Protein AF-A0A951XYQ0-F1 (afdb_monomer_lite)

Foldseek 3Di:
DAPPFPPPAPPQAAWWAEFPFLDGPIWDWDPDPQIKTPKDWDDAQWKKKKKFFDDAQQDQAFWKKKFFAAPVRHGPDIDTWRFDPLDRPRTMTITMDTHHNRGTIIMITTHPVNVPGGGNHIYMATADPPALFDFLLFALFDLVVPFFLADAQEEEEAPLLQVLCCVLQVHHYDHDDQDPDLVRLLVVAFRHHYEDDLVNCVVRVNAPVSLLVSQLRHAYEYAQQSVQVRCVVVVQFNKHKDKDWARHWFWWKAFDFDPDDDLAEGNSRTFGAFAQASSRTTMAMFIADDPSVVVSCVVQVKGFIWIDCIPPVPRTGTGQKIKGRRNSGIYIHHCLSVVLSQVRHRGDLNLVSSSVSNSSRRHGDPSLHHFRDADPDPVSVLVSQLCCVVSQPPKAKEWEDDDPQKTKIWIKPDAPQAPAEEEEEFEEQAPCVPTQGDPCSLVSSLVSSLSVCVVVVPPLCVQQVHSYMYIYIYMYSVCVVVCVSGDYDPPVDDHPAYEYEGEDDPPDDFPPDDDPPRYHYDYQHDPCDPSSSCVRVSSVVVNVVVSVVSNVVRVVVVVD

Secondary structure (DSSP, 8-state):
------S-SPTTSPEEEEEETTEEEE--EE-SSSEEEPPEE--TT-EEEEEEE-S--SS-PPPEEEEEE-TTS-EEEEEEE-PEESSTTSSEEEEEEE--TT--EEEEEE-GGGTT---SEEEEEEEB----PPPTTS----GGG---SS---EEEEEHHHHHHHHHHH-SEEEEEPPPS-HHHHHHHHTTSEEE--HHHHHHTT--HHHHHHHHTTSEEEE-HHHHHHHHHHTTS----EEEEEESSB--EEEEE-SS---TT--TT-EEE--EE-TTS-EEEEEEPP-HHHHHHHHHHT-EEEEE-SSS-GGGTT-EEEEEEEETTEEEEEESHHHHHTTSSS-BSSHHHHHHHHHHHTTPPPPTT-------S-HHHHHHHHHHHHHHSTT-EEEEE---TTSEEEEEEE--SS-SEEEEEEEEESSSHHHH-PPPHHHHHHHHHHHHHHHHTT-HHHHHHTTTEEEEEEEEESGGGTTGGGSPBP-TT---SEEEEEEEEPTT-------BTTTEEEEEEE----GGGTTHHHHHHHHHHHHHHHHHHHHHHTT--

pLDDT: mean 79.38, std 14.79, range [28.14, 96.38]

Sequence (560 aa):
MPPAVNSNVPNGLPRGGVCTGVRTAPWRWDARRPLRSSALRCRRDQWYLLCASGDDVAGDGPPVVVEFLDEHAGVLLRRCLSPAPRGEAGGSRVAWFQSPKTCATLRLVLPDAAAGALPRSIVVHAAAERDPKCHPLANVPRWSTHRPPFPIERVFASQELADTLASRTGLAVEALAEPASLKQLARRIQGSACVLAGAWAQRLGWTFADIEKLASLSWLIVDLETGARLVTAAGRAVTRVVTHADEHGLMSARVEYSDAETGGFALQDVLPFGWIDTRGRFATRVLRRSATWRRFADRSGFATLLASETPWVEHTGDVLTAAAATGAGELVFSDVPWLAARRFGPLFAPRLMQRLLRAHLGQPVPDHLQYWNRWDDETIVLRDLADLERRYPPLRTARWAGPPTLAHVGIELPAPSPRLRLVIRTGRIDQRDAHDGLPPEPMAIFMKWLAREVRERSAWALRHLDGVSVCWQFDCAAGLRYALHYHAADASRTPTRTLVLRRGRDGAAAPAGGNGDGRCAAVIAVDDGLFGDGSFDVQERLTSLLRGWIECGGGAAQRA

Radius of gyration: 25.62 Å; chains: 1; bounding box: 67×67×72 Å

Structure (mmCIF, N/CA/C/O backbone):
data_AF-A0A951XYQ0-F1
#
_entry.id   AF-A0A951XYQ0-F1
#
loop_
_atom_site.group_PDB
_atom_site.id
_atom_site.type_symbol
_atom_site.label_atom_id
_atom_site.label_alt_id
_atom_site.label_comp_id
_atom_site.label_asym_id
_atom_site.label_entity_id
_atom_site.label_seq_id
_atom_site.pdbx_PDB_ins_code
_atom_site.Cartn_x
_atom_site.Cartn_y
_atom_site.Cartn_z
_atom_site.occupancy
_atom_site.B_iso_or_equiv
_atom_site.auth_seq_id
_atom_site.auth_comp_id
_atom_site.auth_asym_id
_atom_site.auth_atom_id
_atom_site.pdbx_PDB_model_num
ATOM 1 N N . MET A 1 1 ? 4.647 23.898 16.604 1.00 28.14 1 MET A N 1
ATOM 2 C CA . MET A 1 1 ? 5.417 24.989 15.972 1.00 28.14 1 MET A CA 1
ATOM 3 C C . MET A 1 1 ? 6.545 24.363 15.171 1.00 28.14 1 MET A C 1
ATOM 5 O O . MET A 1 1 ? 7.228 23.523 15.748 1.00 28.14 1 MET A O 1
ATOM 9 N N . PRO A 1 2 ? 6.703 24.687 13.876 1.00 30.42 2 PRO A N 1
ATOM 10 C CA . PRO A 1 2 ? 7.862 24.238 13.104 1.00 30.42 2 PRO A CA 1
ATOM 11 C C . PRO A 1 2 ? 9.156 24.721 13.784 1.00 30.42 2 PRO A C 1
ATOM 13 O O . PRO A 1 2 ? 9.118 25.759 14.454 1.00 30.42 2 PRO A O 1
ATOM 16 N N . PRO A 1 3 ? 10.290 24.007 13.649 1.00 35.34 3 PRO A N 1
ATOM 17 C CA . PRO A 1 3 ? 11.564 24.512 14.147 1.00 35.34 3 PRO A CA 1
ATOM 18 C C . PRO A 1 3 ? 11.808 25.899 13.545 1.00 35.34 3 PRO A C 1
ATOM 20 O O . PRO A 1 3 ? 11.631 26.092 12.341 1.00 35.34 3 PRO A O 1
ATOM 23 N N . ALA A 1 4 ? 12.152 26.874 14.390 1.00 35.69 4 ALA A N 1
ATOM 24 C CA . ALA A 1 4 ? 12.428 28.238 13.963 1.00 35.69 4 ALA A CA 1
ATOM 25 C C . ALA A 1 4 ? 13.564 28.215 12.932 1.00 35.69 4 ALA A C 1
ATOM 27 O O . ALA A 1 4 ? 14.728 27.985 13.259 1.00 35.69 4 ALA A O 1
ATOM 28 N N . VAL A 1 5 ? 13.210 28.390 11.660 1.00 45.94 5 VAL A N 1
ATOM 29 C CA . VAL A 1 5 ? 14.182 28.504 10.578 1.00 45.94 5 VAL A CA 1
ATOM 30 C C . VAL A 1 5 ? 14.843 29.868 10.728 1.00 45.94 5 VAL A C 1
ATOM 32 O O . VAL A 1 5 ? 14.156 30.887 10.668 1.00 45.94 5 VAL A O 1
ATOM 35 N N . ASN A 1 6 ? 16.159 29.878 10.949 1.00 41.53 6 ASN A N 1
ATOM 36 C CA . ASN A 1 6 ? 16.960 31.099 11.047 1.00 41.53 6 ASN A CA 1
ATOM 37 C C . ASN A 1 6 ? 16.602 32.087 9.921 1.00 41.53 6 ASN A C 1
ATOM 39 O O . ASN A 1 6 ? 16.618 31.742 8.739 1.00 41.53 6 ASN A O 1
ATOM 43 N N . SER A 1 7 ? 16.290 33.321 10.310 1.00 43.78 7 SER A N 1
ATOM 44 C CA . SER A 1 7 ? 15.648 34.372 9.511 1.00 43.78 7 SER A CA 1
ATOM 45 C C . SER A 1 7 ? 16.551 35.091 8.499 1.00 43.78 7 SER A C 1
ATOM 47 O O . SER A 1 7 ? 16.148 36.116 7.962 1.00 43.78 7 SER A O 1
ATOM 49 N N . ASN A 1 8 ? 17.744 34.575 8.192 1.00 54.06 8 ASN A N 1
ATOM 50 C CA . ASN A 1 8 ? 18.725 35.275 7.344 1.00 54.06 8 ASN A CA 1
ATOM 51 C C . ASN A 1 8 ? 18.627 34.932 5.844 1.00 54.06 8 ASN A C 1
ATOM 53 O O . ASN A 1 8 ? 19.592 35.111 5.105 1.00 54.06 8 ASN A O 1
ATOM 57 N N . VAL A 1 9 ? 17.483 34.423 5.378 1.00 60.28 9 VAL A N 1
ATOM 58 C CA . VAL A 1 9 ? 17.237 34.192 3.944 1.00 60.28 9 VAL A CA 1
ATOM 59 C C . VAL A 1 9 ? 16.579 35.448 3.354 1.00 60.28 9 VAL A C 1
ATOM 61 O O . VAL A 1 9 ? 15.551 35.862 3.896 1.00 60.28 9 VAL A O 1
ATOM 64 N N . PRO A 1 10 ? 17.121 36.053 2.273 1.00 66.75 10 PRO A N 1
ATOM 65 C CA . PRO A 1 10 ? 16.500 37.194 1.598 1.00 66.75 10 PRO A CA 1
ATOM 66 C C . PRO A 1 10 ? 15.018 36.947 1.280 1.00 66.75 10 PRO A C 1
ATOM 68 O O . PRO A 1 10 ? 14.629 35.827 0.935 1.00 66.75 10 PRO A O 1
ATOM 71 N N . ASN A 1 11 ? 14.189 37.991 1.386 1.00 68.00 11 ASN A N 1
ATOM 72 C CA . ASN A 1 11 ? 12.755 37.906 1.096 1.00 68.00 11 ASN A CA 1
ATOM 73 C C . ASN A 1 11 ? 12.516 37.319 -0.307 1.00 68.00 11 ASN A C 1
ATOM 75 O O . ASN A 1 11 ? 13.087 37.791 -1.286 1.00 68.00 11 ASN A O 1
ATOM 79 N N . GLY A 1 12 ? 11.675 36.283 -0.390 1.00 74.75 12 GLY A N 1
ATOM 80 C CA . GLY A 1 12 ? 11.297 35.625 -1.648 1.00 74.75 12 GLY A CA 1
ATOM 81 C C . GLY A 1 12 ? 12.094 34.368 -2.021 1.00 74.75 12 GLY A C 1
ATOM 82 O O . GLY A 1 12 ? 11.699 33.685 -2.963 1.00 74.75 12 GLY A O 1
ATOM 83 N N . LEU A 1 13 ? 13.165 34.016 -1.294 1.00 85.38 13 LEU A N 1
ATOM 84 C CA . LEU A 1 13 ? 13.912 32.771 -1.530 1.00 85.38 13 LEU A CA 1
ATOM 85 C C . LEU A 1 13 ? 13.429 31.620 -0.626 1.00 85.38 13 LEU A C 1
ATOM 87 O O . LEU A 1 13 ? 13.012 31.870 0.512 1.00 85.38 13 LEU A O 1
ATOM 91 N N . PRO A 1 14 ? 13.512 30.353 -1.083 1.00 87.81 14 PRO A N 1
ATOM 92 C CA . PRO A 1 14 ? 13.040 29.219 -0.297 1.00 87.81 14 PRO A CA 1
ATOM 93 C C . PRO A 1 14 ? 13.805 29.064 1.018 1.00 87.81 14 PRO A C 1
ATOM 95 O O . PRO A 1 14 ? 15.032 28.957 1.049 1.00 87.81 14 PRO A O 1
ATOM 98 N N . ARG A 1 15 ? 13.080 28.994 2.132 1.00 89.94 15 ARG A N 1
ATOM 99 C CA . ARG A 1 15 ? 13.657 28.682 3.448 1.00 89.94 15 ARG A CA 1
ATOM 100 C C . ARG A 1 15 ? 13.904 27.177 3.602 1.00 89.94 15 ARG A C 1
ATOM 102 O O . ARG A 1 15 ? 13.409 26.384 2.812 1.00 89.94 15 ARG A O 1
ATOM 109 N N . GLY A 1 16 ? 14.625 26.769 4.643 1.00 89.19 16 GLY A N 1
ATOM 110 C CA . GLY A 1 16 ? 14.846 25.357 4.977 1.00 89.19 16 GLY A CA 1
ATOM 111 C C . GLY A 1 16 ? 16.311 24.953 4.861 1.00 89.19 16 GLY A C 1
ATOM 112 O O . GLY A 1 16 ? 17.187 25.802 5.012 1.00 89.19 16 GLY A O 1
ATOM 113 N N . GLY A 1 17 ? 16.586 23.667 4.650 1.00 91.56 17 GLY A N 1
ATOM 114 C CA . GLY A 1 17 ? 17.948 23.140 4.667 1.00 91.56 17 GLY A CA 1
ATOM 115 C C . GLY A 1 17 ? 18.031 21.620 4.568 1.00 91.56 17 GLY A C 1
ATOM 116 O O . GLY A 1 17 ? 17.013 20.952 4.384 1.00 91.56 17 GLY A O 1
ATOM 117 N N . VAL A 1 18 ? 19.235 21.073 4.750 1.00 89.25 18 VAL A N 1
ATOM 118 C CA . VAL A 1 18 ? 19.425 19.633 4.983 1.00 89.25 18 VAL A CA 1
ATOM 119 C C . VAL A 1 18 ? 19.242 19.359 6.473 1.00 89.25 18 VAL A C 1
ATOM 121 O O . VAL A 1 18 ? 20.006 19.835 7.312 1.00 89.25 18 VAL A O 1
ATOM 124 N N . CYS A 1 19 ? 18.200 18.607 6.797 1.00 83.69 19 CYS A N 1
ATOM 125 C CA . CYS A 1 19 ? 17.867 18.144 8.127 1.00 83.69 19 CYS A CA 1
ATOM 126 C C . CYS A 1 19 ? 18.579 16.810 8.390 1.00 83.69 19 CYS A C 1
ATOM 128 O O . CYS A 1 19 ? 18.266 15.779 7.785 1.00 83.69 19 CYS A O 1
ATOM 130 N N . THR A 1 20 ? 19.560 16.848 9.292 1.00 71.88 20 THR A N 1
ATOM 131 C CA . THR A 1 20 ? 20.213 15.660 9.844 1.00 71.88 20 THR A CA 1
ATOM 132 C C . THR A 1 20 ? 19.845 15.561 11.323 1.00 71.88 20 THR A C 1
ATOM 134 O O . THR A 1 20 ? 20.614 15.992 12.186 1.00 71.88 20 THR A O 1
ATOM 137 N N . GLY A 1 21 ? 18.628 15.094 11.600 1.00 64.50 21 GLY A N 1
ATOM 138 C CA . GLY A 1 21 ? 18.108 14.961 12.955 1.00 64.50 21 GLY A CA 1
ATOM 139 C C . GLY A 1 21 ? 17.604 16.268 13.540 1.00 64.50 21 GLY A C 1
ATOM 140 O O . GLY A 1 21 ? 16.949 17.041 12.850 1.00 64.50 21 GLY A O 1
ATOM 141 N N . VAL A 1 22 ? 17.918 16.559 14.802 1.00 61.59 22 VAL A N 1
ATOM 142 C CA . VAL A 1 22 ? 17.527 17.828 15.452 1.00 61.59 22 VAL A CA 1
ATOM 143 C C . VAL A 1 22 ? 18.154 19.086 14.837 1.00 61.59 22 VAL A C 1
ATOM 145 O O . VAL A 1 22 ? 17.724 20.198 15.151 1.00 61.59 22 VAL A O 1
ATOM 148 N N . ARG A 1 23 ? 19.164 18.958 13.966 1.00 75.75 23 ARG A N 1
ATOM 149 C CA . ARG A 1 23 ? 19.825 20.101 13.318 1.00 75.75 23 ARG A CA 1
ATOM 150 C C . ARG A 1 23 ? 19.439 20.203 11.847 1.00 75.75 23 ARG A C 1
ATOM 152 O O . ARG A 1 23 ? 19.565 19.248 11.085 1.00 75.75 23 ARG A O 1
ATOM 159 N N . THR A 1 24 ? 19.045 21.407 11.439 1.00 83.31 24 THR A N 1
ATOM 160 C CA . THR A 1 24 ? 18.861 21.764 10.027 1.00 83.31 24 THR A CA 1
ATOM 161 C C . THR A 1 24 ? 19.997 22.682 9.602 1.00 83.31 24 THR A C 1
ATOM 163 O O . THR A 1 24 ? 20.112 23.795 10.112 1.00 83.31 24 THR A O 1
ATOM 166 N N . ALA A 1 25 ? 20.843 22.220 8.680 1.00 88.75 25 ALA A N 1
ATOM 167 C CA . ALA A 1 25 ? 21.848 23.055 8.034 1.00 88.75 25 ALA A CA 1
ATOM 168 C C . ALA A 1 25 ? 21.145 23.917 6.973 1.00 88.75 25 ALA A C 1
ATOM 170 O O . ALA A 1 25 ? 20.666 23.354 5.986 1.00 88.75 25 ALA A O 1
ATOM 171 N N . PRO A 1 26 ? 21.015 25.242 7.172 1.00 92.12 26 PRO A N 1
ATOM 172 C CA . PRO A 1 26 ? 20.142 26.058 6.343 1.00 92.12 26 PRO A CA 1
ATOM 173 C C . PRO A 1 26 ? 20.701 26.231 4.931 1.00 92.12 26 PRO A C 1
ATOM 175 O O . PRO A 1 26 ? 21.915 26.347 4.743 1.00 92.12 26 PRO A O 1
ATOM 178 N N . TRP A 1 27 ? 19.809 26.324 3.946 1.00 92.56 27 TRP A N 1
ATOM 179 C CA . TRP A 1 27 ? 20.190 26.751 2.606 1.00 92.56 27 TRP A CA 1
ATOM 180 C C . TRP A 1 27 ? 20.728 28.177 2.640 1.00 92.56 27 TRP A C 1
ATOM 182 O O . TRP A 1 27 ? 20.145 29.067 3.262 1.00 92.56 27 TRP A O 1
ATOM 192 N N . ARG A 1 28 ? 21.820 28.408 1.916 1.00 92.00 28 ARG A N 1
ATOM 193 C CA . ARG A 1 28 ? 22.258 29.749 1.530 1.00 92.00 28 ARG A CA 1
ATOM 194 C C . ARG A 1 28 ? 22.139 29.828 0.025 1.00 92.00 28 ARG A C 1
ATOM 196 O O . ARG A 1 28 ? 22.695 28.974 -0.650 1.00 92.00 28 ARG A O 1
ATOM 203 N N . TRP A 1 29 ? 21.393 30.789 -0.490 1.00 89.62 29 TRP A N 1
ATOM 204 C CA . TRP A 1 29 ? 21.096 30.872 -1.917 1.00 89.62 29 TRP A CA 1
ATOM 205 C C . TRP A 1 29 ? 21.949 31.945 -2.585 1.00 89.62 29 TRP A C 1
ATOM 207 O O . TRP A 1 29 ? 22.064 33.054 -2.067 1.00 89.62 29 TRP A O 1
ATOM 217 N N . ASP A 1 30 ? 22.509 31.616 -3.745 1.00 87.50 30 ASP A N 1
ATOM 218 C CA . ASP A 1 30 ? 22.925 32.601 -4.734 1.00 87.50 30 ASP A CA 1
ATOM 219 C C . ASP A 1 30 ? 21.670 33.071 -5.478 1.00 87.50 30 ASP A C 1
ATOM 221 O O . ASP A 1 30 ? 20.948 32.263 -6.066 1.00 87.50 30 ASP A O 1
ATOM 225 N N . ALA A 1 31 ? 21.395 34.375 -5.406 1.00 78.00 31 ALA A N 1
ATOM 226 C CA . ALA A 1 31 ? 20.232 34.998 -6.030 1.00 78.00 31 ALA A CA 1
ATOM 227 C C . ALA A 1 31 ? 20.337 35.065 -7.566 1.00 78.00 31 ALA A C 1
ATOM 229 O O . ALA A 1 31 ? 19.362 35.419 -8.231 1.00 78.00 31 ALA A O 1
ATOM 230 N N . ARG A 1 32 ? 21.501 34.731 -8.142 1.00 82.06 32 ARG A N 1
ATOM 231 C CA . ARG A 1 32 ? 21.671 34.600 -9.591 1.00 82.06 32 ARG A CA 1
ATOM 232 C C . ARG A 1 32 ? 20.887 33.403 -10.111 1.00 82.06 32 ARG A C 1
ATOM 234 O O . ARG A 1 32 ? 20.792 32.367 -9.463 1.00 82.06 32 ARG A O 1
ATOM 241 N N . ARG A 1 33 ? 20.334 33.568 -11.306 1.00 78.88 33 ARG A N 1
ATOM 242 C CA . ARG A 1 33 ? 19.537 32.563 -12.003 1.00 78.88 33 ARG A CA 1
ATOM 243 C C . ARG A 1 33 ? 20.424 31.670 -12.893 1.00 78.88 33 ARG A C 1
ATOM 245 O O . ARG A 1 33 ? 21.325 32.214 -13.538 1.00 78.88 33 ARG A O 1
ATOM 252 N N . PRO A 1 34 ? 20.245 30.330 -12.902 1.00 83.75 34 PRO A N 1
ATOM 253 C CA . PRO A 1 34 ? 19.330 29.544 -12.061 1.00 83.75 34 PRO A CA 1
ATOM 254 C C . PRO A 1 34 ? 19.724 29.607 -10.583 1.00 83.75 34 PRO A C 1
ATOM 256 O O . PRO A 1 34 ? 20.915 29.592 -10.283 1.00 83.75 34 PRO A O 1
ATOM 259 N N . LEU A 1 35 ? 18.742 29.650 -9.672 1.00 87.94 35 LEU A N 1
ATOM 260 C CA . LEU A 1 35 ? 19.006 29.783 -8.233 1.00 87.94 35 LEU A CA 1
ATOM 261 C C . LEU A 1 35 ? 19.770 28.562 -7.731 1.00 87.94 35 LEU A C 1
ATOM 263 O O . LEU A 1 35 ? 19.318 27.427 -7.899 1.00 87.94 35 LEU A O 1
ATOM 267 N N . ARG A 1 36 ? 20.910 28.788 -7.077 1.00 91.75 36 ARG A N 1
ATOM 268 C CA . ARG A 1 36 ? 21.755 27.714 -6.536 1.00 91.75 36 ARG A CA 1
ATOM 269 C C . ARG A 1 36 ? 21.905 27.862 -5.040 1.00 91.75 36 ARG A C 1
ATOM 271 O O . ARG A 1 36 ? 22.201 28.949 -4.553 1.00 91.75 36 ARG A O 1
ATOM 278 N N . SER A 1 37 ? 21.756 26.768 -4.307 1.00 93.75 37 SER A N 1
ATOM 279 C CA . SER A 1 37 ? 22.164 26.746 -2.911 1.00 93.75 37 SER A CA 1
ATOM 280 C C . SER A 1 37 ? 23.685 26.593 -2.800 1.00 93.75 37 SER A C 1
ATOM 282 O O . SER A 1 37 ? 24.346 26.025 -3.673 1.00 93.75 37 SER A O 1
ATOM 284 N N . SER A 1 38 ? 24.246 27.015 -1.671 1.00 91.25 38 SER A N 1
ATOM 285 C CA . SER A 1 38 ? 25.559 26.576 -1.225 1.00 91.25 38 SER A CA 1
ATOM 286 C C . SER A 1 38 ? 25.576 25.057 -1.089 1.00 91.25 38 SER A C 1
ATOM 288 O O . SER A 1 38 ? 24.558 24.435 -0.764 1.00 91.25 38 SER A O 1
ATOM 290 N N . ALA A 1 39 ? 26.752 24.476 -1.291 1.00 93.12 39 ALA A N 1
ATOM 291 C CA . ALA A 1 39 ? 26.998 23.072 -1.024 1.00 93.12 39 ALA A CA 1
ATOM 292 C C . ALA A 1 39 ? 26.829 22.767 0.474 1.00 93.12 39 ALA A C 1
ATOM 294 O O . ALA A 1 39 ? 27.375 23.476 1.320 1.00 93.12 39 ALA A O 1
ATOM 295 N N . LEU A 1 40 ? 26.072 21.720 0.797 1.00 93.81 40 LEU A N 1
ATOM 296 C CA . LEU A 1 40 ? 25.871 21.207 2.150 1.00 93.81 40 LEU A CA 1
ATOM 297 C C . LEU A 1 40 ? 26.303 19.740 2.220 1.00 93.81 40 LEU A C 1
ATOM 299 O O . LEU A 1 40 ? 26.166 18.989 1.254 1.00 93.81 40 LEU A O 1
ATOM 303 N N . ARG A 1 41 ? 26.820 19.318 3.380 1.00 90.94 41 ARG A N 1
ATOM 304 C CA . ARG A 1 41 ? 27.217 17.921 3.602 1.00 90.94 41 ARG A CA 1
ATOM 305 C C . ARG A 1 41 ? 26.003 16.992 3.551 1.00 90.94 41 ARG A C 1
ATOM 307 O O . ARG A 1 41 ? 24.944 17.309 4.088 1.00 90.94 41 ARG A O 1
ATOM 314 N N . CYS A 1 42 ? 26.200 15.821 2.961 1.00 89.00 42 CYS A N 1
ATOM 315 C CA . CYS A 1 42 ? 25.261 14.708 2.947 1.00 89.00 42 CYS A CA 1
ATOM 316 C C . CYS A 1 42 ? 25.992 13.405 3.329 1.00 89.00 42 CYS A C 1
ATOM 318 O O . CYS A 1 42 ? 27.220 13.327 3.286 1.00 89.00 42 CYS A O 1
ATOM 320 N N . ARG A 1 43 ? 25.253 12.389 3.772 1.00 86.38 43 ARG A N 1
ATOM 321 C CA . ARG A 1 43 ? 25.783 11.043 4.004 1.00 86.38 43 ARG A CA 1
ATOM 322 C C . ARG A 1 43 ? 25.847 10.320 2.661 1.00 86.38 43 ARG A C 1
ATOM 324 O O . ARG A 1 43 ? 25.011 10.574 1.800 1.00 86.38 43 ARG A O 1
ATOM 331 N N . ARG A 1 44 ? 26.834 9.444 2.493 1.00 84.31 44 ARG A N 1
ATOM 332 C CA . ARG A 1 44 ? 26.973 8.569 1.318 1.00 84.31 44 ARG A CA 1
ATOM 333 C C . ARG A 1 44 ? 25.898 7.485 1.356 1.00 84.31 44 ARG A C 1
ATOM 335 O O . ARG A 1 44 ? 25.547 7.050 2.450 1.00 84.31 44 ARG A O 1
ATOM 342 N N . ASP A 1 45 ? 25.430 7.055 0.185 1.00 79.56 45 ASP A N 1
ATOM 343 C CA . ASP A 1 45 ? 24.460 5.952 0.036 1.00 79.56 45 ASP A CA 1
ATOM 344 C C . ASP A 1 45 ? 23.169 6.151 0.853 1.00 79.56 45 ASP A C 1
ATOM 346 O O . ASP A 1 45 ? 22.578 5.222 1.393 1.00 79.56 45 ASP A O 1
ATOM 350 N N . GLN A 1 46 ? 22.758 7.408 1.011 1.00 82.38 46 GLN A N 1
ATOM 351 C CA . GLN A 1 46 ? 21.704 7.821 1.925 1.00 82.38 46 GLN A CA 1
ATOM 352 C C . GLN A 1 46 ? 20.485 8.270 1.131 1.00 82.38 46 GLN A C 1
ATOM 354 O O . GLN A 1 46 ? 20.588 9.126 0.250 1.00 82.38 46 GLN A O 1
ATOM 359 N N . TRP A 1 47 ? 19.315 7.753 1.496 1.00 79.88 47 TRP A N 1
ATOM 360 C CA . TRP A 1 47 ? 18.050 8.280 1.002 1.00 79.88 47 TRP A CA 1
ATOM 361 C C . TRP A 1 47 ? 17.687 9.602 1.672 1.00 79.88 47 TRP A C 1
ATOM 363 O O . TRP A 1 47 ? 17.934 9.823 2.860 1.00 79.88 47 TRP A O 1
ATOM 373 N N . TYR A 1 48 ? 17.081 10.482 0.888 1.00 82.12 48 TYR A N 1
ATOM 374 C CA . TYR A 1 48 ? 16.661 11.810 1.291 1.00 82.12 48 TYR A CA 1
ATOM 375 C C . TYR A 1 48 ? 15.235 12.091 0.840 1.00 82.12 48 TYR A C 1
ATOM 377 O O . TYR A 1 48 ? 14.907 11.900 -0.331 1.00 82.12 48 TYR A O 1
ATOM 385 N N . LEU A 1 49 ? 14.426 12.631 1.753 1.00 79.56 49 LEU A N 1
ATOM 386 C CA . LEU A 1 49 ? 13.115 13.201 1.468 1.00 79.56 49 LEU A CA 1
ATOM 387 C C . LEU A 1 49 ? 13.221 14.714 1.313 1.00 79.56 49 LEU A C 1
ATOM 389 O O . LEU A 1 49 ? 13.395 15.434 2.294 1.00 79.56 49 LEU A O 1
ATOM 393 N N . LEU A 1 50 ? 13.043 15.213 0.101 1.00 86.56 50 LEU A N 1
ATOM 394 C CA . LEU A 1 50 ? 12.812 16.624 -0.161 1.00 86.56 50 LEU A CA 1
ATOM 395 C C . LEU A 1 50 ? 11.334 16.947 0.067 1.00 86.56 50 LEU A C 1
ATOM 397 O O . LEU A 1 50 ? 10.477 16.421 -0.629 1.00 86.56 50 LEU A O 1
ATOM 401 N N . CYS A 1 51 ? 11.034 17.839 1.005 1.00 84.00 51 CYS A N 1
ATOM 402 C CA . CYS A 1 51 ? 9.726 18.452 1.210 1.00 84.00 51 CYS A CA 1
ATOM 403 C C . CYS A 1 51 ? 9.770 19.906 0.734 1.00 84.00 51 CYS A C 1
ATOM 405 O O . CYS A 1 51 ? 10.487 20.717 1.316 1.00 84.00 51 CYS A O 1
ATOM 407 N N . ALA A 1 52 ? 8.985 20.251 -0.283 1.00 85.62 52 ALA A N 1
ATOM 408 C CA . ALA A 1 52 ? 8.757 21.628 -0.708 1.00 85.62 52 ALA A CA 1
ATOM 409 C C . ALA A 1 52 ? 7.369 22.096 -0.239 1.00 85.62 52 ALA A C 1
ATOM 411 O O . ALA A 1 52 ? 6.417 21.332 -0.336 1.00 85.62 52 ALA A O 1
ATOM 412 N N . SER A 1 53 ? 7.208 23.320 0.261 1.00 84.62 53 SER A N 1
ATOM 413 C CA . SER A 1 53 ? 5.900 23.860 0.687 1.00 84.62 53 SER A CA 1
ATOM 414 C C . SER A 1 53 ? 5.624 25.236 0.086 1.00 84.62 53 SER A C 1
ATOM 416 O O . SER A 1 53 ? 6.557 26.021 -0.075 1.00 84.62 53 SER A O 1
ATOM 418 N N . GLY A 1 54 ? 4.364 25.561 -0.205 1.00 75.88 54 GLY A N 1
ATOM 419 C CA . GLY A 1 54 ? 3.953 26.832 -0.816 1.00 75.88 54 GLY A CA 1
ATOM 420 C C . GLY A 1 54 ? 2.431 27.000 -0.845 1.00 75.88 54 GLY A C 1
ATOM 421 O O . GLY A 1 54 ? 1.718 26.060 -0.513 1.00 75.88 54 GLY A O 1
ATOM 422 N N . ASP A 1 55 ? 1.958 28.190 -1.222 1.00 62.62 55 ASP A N 1
ATOM 423 C CA . ASP A 1 55 ? 0.524 28.537 -1.190 1.00 62.62 55 ASP A CA 1
ATOM 424 C C . ASP A 1 55 ? -0.239 28.154 -2.459 1.00 62.62 55 ASP A C 1
ATOM 426 O O . ASP A 1 55 ? -1.463 28.157 -2.445 1.00 62.62 55 ASP A O 1
ATOM 430 N N . ASP A 1 56 ? 0.469 27.804 -3.535 1.00 57.47 56 ASP A N 1
ATOM 431 C CA . ASP A 1 56 ? -0.138 27.585 -4.848 1.00 57.47 56 ASP A CA 1
ATOM 432 C C . ASP A 1 56 ? 0.505 26.381 -5.549 1.00 57.47 56 ASP A C 1
ATOM 434 O O . ASP A 1 56 ? 1.285 26.494 -6.495 1.00 57.47 56 ASP A O 1
ATOM 438 N N . VAL A 1 57 ? 0.287 25.190 -4.984 1.00 53.81 57 VAL A N 1
ATOM 439 C CA . VAL A 1 57 ? 0.998 23.966 -5.392 1.00 53.81 57 VAL A CA 1
ATOM 440 C C . VAL A 1 57 ? 0.116 22.995 -6.182 1.00 53.81 57 VAL A C 1
ATOM 442 O O . VAL A 1 57 ? 0.466 21.826 -6.341 1.00 53.81 57 VAL A O 1
ATOM 445 N N . ALA A 1 58 ? -1.017 23.475 -6.696 1.00 48.25 58 ALA A N 1
ATOM 446 C CA . ALA A 1 58 ? -1.995 22.664 -7.418 1.00 48.25 58 ALA A CA 1
ATOM 447 C C . ALA A 1 58 ? -1.541 22.221 -8.831 1.00 48.25 58 ALA A C 1
ATOM 449 O O . ALA A 1 58 ? -2.098 21.264 -9.358 1.00 48.25 58 ALA A O 1
ATOM 450 N N . GLY A 1 59 ? -0.526 22.861 -9.432 1.00 57.06 59 GLY A N 1
ATOM 451 C CA . GLY A 1 59 ? 0.023 22.499 -10.756 1.00 57.06 59 GLY A CA 1
ATOM 452 C C . GLY A 1 59 ? 1.255 21.582 -10.718 1.00 57.06 59 GLY A C 1
ATOM 453 O O . GLY A 1 59 ? 1.694 21.167 -9.646 1.00 57.06 59 GLY A O 1
ATOM 454 N N . ASP A 1 60 ? 1.873 21.297 -11.870 1.00 56.88 60 ASP A N 1
ATOM 455 C CA . ASP A 1 60 ? 3.220 20.706 -11.940 1.00 56.88 60 ASP A CA 1
ATOM 456 C C . ASP A 1 60 ? 4.243 21.742 -11.458 1.00 56.88 60 ASP A C 1
ATOM 458 O O . ASP A 1 60 ? 4.703 22.615 -12.188 1.00 56.88 60 ASP A O 1
ATOM 462 N N . GLY A 1 61 ? 4.527 21.706 -10.158 1.00 63.19 61 GLY A N 1
ATOM 463 C CA . GLY A 1 61 ? 5.496 22.572 -9.508 1.00 63.19 61 GLY A CA 1
ATOM 464 C C . GLY A 1 61 ? 6.882 22.417 -10.131 1.00 63.19 61 GLY A C 1
ATOM 465 O O . GLY A 1 61 ? 7.191 21.377 -10.719 1.00 63.19 61 GLY A O 1
ATOM 466 N N . PRO A 1 62 ? 7.734 23.441 -9.994 1.00 68.50 62 PRO A N 1
ATOM 467 C CA . PRO A 1 62 ? 8.996 23.473 -10.703 1.00 68.50 62 PRO A CA 1
ATOM 468 C C . PRO A 1 62 ? 9.895 22.295 -10.322 1.00 68.50 62 PRO A C 1
ATOM 470 O O . PRO A 1 62 ? 9.952 21.925 -9.140 1.00 68.50 62 PRO A O 1
ATOM 473 N N . PRO A 1 63 ? 10.634 21.730 -11.293 1.00 77.62 63 PRO A N 1
ATOM 474 C CA . PRO A 1 63 ? 11.603 20.697 -10.992 1.00 77.62 63 PRO A CA 1
ATOM 475 C C . PRO A 1 63 ? 12.676 21.248 -10.051 1.00 77.62 63 PRO A C 1
ATOM 477 O O . PRO A 1 63 ? 13.109 22.397 -10.162 1.00 77.62 63 PRO A O 1
ATOM 480 N N . VAL A 1 64 ? 13.127 20.410 -9.126 1.00 84.94 64 VAL A N 1
ATOM 481 C CA . VAL A 1 64 ? 14.255 20.698 -8.243 1.00 84.94 64 VAL A CA 1
ATOM 482 C C . VAL A 1 64 ? 15.412 19.818 -8.672 1.00 84.94 64 VAL A C 1
ATOM 484 O O . VAL A 1 64 ? 15.306 18.595 -8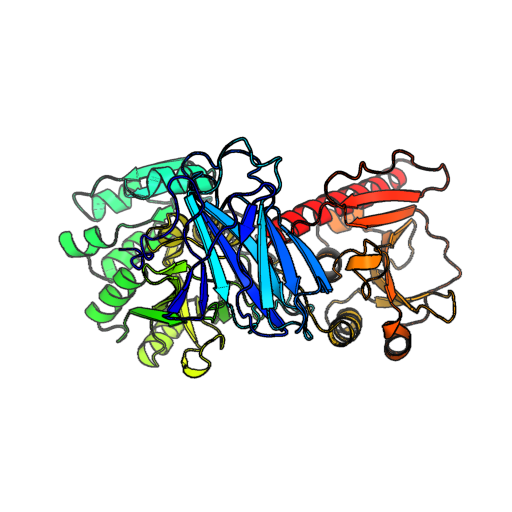.653 1.00 84.94 64 VAL A O 1
ATOM 487 N N . VAL A 1 65 ? 16.535 20.417 -9.052 1.00 86.88 65 VAL A N 1
ATOM 488 C CA . VAL A 1 65 ? 17.734 19.658 -9.407 1.00 86.88 65 VAL A CA 1
ATOM 489 C C . VAL A 1 65 ? 18.615 19.518 -8.172 1.00 86.88 65 VAL A C 1
ATOM 491 O O . VAL A 1 65 ? 18.968 20.506 -7.532 1.00 86.88 65 VAL A O 1
ATOM 494 N N . VAL A 1 66 ? 18.993 18.287 -7.845 1.00 90.50 66 VAL A N 1
ATOM 495 C CA . VAL A 1 66 ? 20.007 17.981 -6.834 1.00 90.50 66 VAL A CA 1
ATOM 496 C C . VAL A 1 66 ? 21.315 17.697 -7.554 1.00 90.50 66 VAL A C 1
ATOM 498 O O . VAL A 1 66 ? 21.395 16.786 -8.382 1.00 90.50 66 VAL A O 1
ATOM 501 N N . GLU A 1 67 ? 22.342 18.483 -7.253 1.00 93.06 67 GLU A N 1
ATOM 502 C CA . GLU A 1 67 ? 23.698 18.246 -7.739 1.00 93.06 67 GLU A CA 1
ATOM 503 C C . GLU A 1 67 ? 24.540 17.628 -6.625 1.00 93.06 67 GLU A C 1
ATOM 505 O O . GLU A 1 67 ? 24.672 18.200 -5.542 1.00 93.06 67 GLU A O 1
ATOM 510 N N . PHE A 1 68 ? 25.112 16.464 -6.916 1.00 91.88 68 PHE A N 1
ATOM 511 C CA . PHE A 1 68 ? 26.059 15.756 -6.068 1.00 91.88 68 PHE A CA 1
ATOM 512 C C . PHE A 1 68 ? 27.469 16.153 -6.456 1.00 91.88 68 PHE A C 1
ATOM 514 O O . PHE A 1 68 ? 27.832 16.081 -7.633 1.00 91.88 68 PHE A O 1
ATOM 521 N N . LEU A 1 69 ? 28.241 16.589 -5.468 1.00 91.62 69 LEU A N 1
ATOM 522 C CA . LEU A 1 69 ? 29.549 17.184 -5.685 1.00 91.62 69 LEU A CA 1
ATOM 523 C C . LEU A 1 69 ? 30.667 16.275 -5.165 1.00 91.62 69 LEU A C 1
ATOM 525 O O . LEU A 1 69 ? 30.500 15.600 -4.145 1.00 91.62 69 LEU A O 1
ATOM 529 N N . ASP A 1 70 ? 31.803 16.275 -5.853 1.00 86.44 70 ASP A N 1
ATOM 530 C CA . ASP A 1 70 ? 33.053 15.721 -5.332 1.00 86.44 70 ASP A CA 1
ATOM 531 C C . ASP A 1 70 ? 33.690 16.648 -4.275 1.00 86.44 70 ASP A C 1
ATOM 533 O O . ASP A 1 70 ? 33.129 17.675 -3.873 1.00 86.44 70 ASP A O 1
ATOM 537 N N . GLU A 1 71 ? 34.875 16.271 -3.795 1.00 80.19 71 GLU A N 1
ATOM 538 C CA . GLU A 1 71 ? 35.634 17.025 -2.789 1.00 80.19 71 GLU A CA 1
ATOM 539 C C . GLU A 1 71 ? 36.141 18.387 -3.300 1.00 80.19 71 GLU A C 1
ATOM 541 O O . GLU A 1 71 ? 36.420 19.280 -2.501 1.00 80.19 71 GLU A O 1
ATOM 546 N N . HIS A 1 72 ? 36.192 18.580 -4.620 1.00 82.75 72 HIS A N 1
ATOM 547 C CA . HIS A 1 72 ? 36.601 19.810 -5.301 1.00 82.75 72 HIS A CA 1
ATOM 548 C C . HIS A 1 72 ? 35.408 20.622 -5.833 1.00 82.75 72 HIS A C 1
ATOM 550 O O . HIS A 1 72 ? 35.587 21.550 -6.622 1.00 82.75 72 HIS A O 1
ATOM 556 N N . ALA A 1 73 ? 34.188 20.301 -5.388 1.00 78.56 73 ALA A N 1
ATOM 557 C CA . ALA A 1 73 ? 32.936 20.905 -5.840 1.00 78.56 73 ALA A CA 1
ATOM 558 C C . ALA A 1 73 ? 32.602 20.686 -7.334 1.00 78.56 73 ALA A C 1
ATOM 560 O O . ALA A 1 73 ? 31.711 21.356 -7.873 1.00 78.56 73 ALA A O 1
ATOM 561 N N . GLY A 1 74 ? 33.261 19.728 -7.989 1.00 84.56 74 GLY A N 1
ATOM 562 C CA . GLY A 1 74 ? 32.904 19.221 -9.308 1.00 84.56 74 GLY A CA 1
ATOM 563 C C . GLY A 1 74 ? 31.601 18.427 -9.251 1.00 84.56 74 GLY A C 1
ATOM 564 O O . GLY A 1 74 ? 31.343 17.691 -8.302 1.00 84.56 74 GLY A O 1
ATOM 565 N N . VAL A 1 75 ? 30.732 18.598 -10.249 1.00 86.62 75 VAL A N 1
ATOM 566 C CA . VAL A 1 75 ? 29.440 17.896 -10.292 1.00 86.62 75 VAL A CA 1
ATOM 567 C C . VAL A 1 75 ? 29.662 16.464 -10.772 1.00 86.62 75 VAL A C 1
ATOM 569 O O . VAL A 1 75 ? 29.950 16.246 -11.945 1.00 86.62 75 VAL A O 1
ATOM 572 N N . LEU A 1 76 ? 29.473 15.494 -9.879 1.00 80.75 76 LEU A N 1
ATOM 573 C CA . LEU A 1 76 ? 29.550 14.065 -10.193 1.00 80.75 76 LEU A CA 1
ATOM 574 C C . LEU A 1 76 ? 28.262 13.552 -10.831 1.00 80.75 76 LEU A C 1
ATOM 576 O O . LEU A 1 76 ? 28.284 12.763 -11.771 1.00 80.75 76 LEU A O 1
ATOM 580 N N . LEU A 1 77 ? 27.123 13.976 -10.285 1.00 80.44 77 LEU A N 1
ATOM 581 C CA . LEU A 1 77 ? 25.815 13.496 -10.701 1.00 80.44 77 LEU A CA 1
ATOM 582 C C . LEU A 1 77 ? 24.769 14.590 -10.524 1.00 80.44 77 LEU A C 1
ATOM 584 O O . LEU A 1 77 ? 24.749 15.301 -9.519 1.00 80.44 77 LEU A O 1
ATOM 588 N N . ARG A 1 78 ? 23.857 14.677 -11.490 1.00 82.94 78 ARG A N 1
ATOM 589 C CA . ARG A 1 78 ? 22.661 15.513 -11.414 1.00 82.94 78 ARG A CA 1
ATOM 590 C C . ARG A 1 78 ? 21.431 14.627 -11.345 1.00 82.94 78 ARG A C 1
ATOM 592 O O . ARG A 1 78 ? 21.274 13.719 -12.160 1.00 82.94 78 ARG A O 1
ATOM 599 N N . ARG A 1 79 ? 20.543 14.910 -10.399 1.00 75.00 79 ARG A N 1
ATOM 600 C CA . ARG A 1 79 ? 19.206 14.317 -10.338 1.00 75.00 79 ARG A CA 1
ATOM 601 C C . ARG A 1 79 ? 18.184 15.427 -10.497 1.00 75.00 79 ARG A C 1
ATOM 603 O O . ARG A 1 79 ? 18.110 16.317 -9.658 1.00 75.00 79 ARG A O 1
ATOM 610 N N . CYS A 1 80 ? 17.427 15.386 -11.586 1.00 77.69 80 CYS A N 1
ATOM 611 C CA . CYS A 1 80 ? 16.259 16.239 -11.743 1.00 77.69 80 CYS A CA 1
ATOM 612 C C . CYS A 1 80 ? 15.099 15.577 -11.003 1.00 77.69 80 CYS A C 1
ATOM 614 O O . CYS A 1 80 ? 14.770 14.427 -11.290 1.00 77.69 80 CYS A O 1
ATOM 616 N N . LEU A 1 81 ? 14.535 16.272 -10.024 1.00 74.75 81 LEU A N 1
ATOM 617 C CA . LEU A 1 81 ? 13.382 15.813 -9.270 1.00 74.75 81 LEU A CA 1
ATOM 618 C C . LEU A 1 81 ? 12.169 16.607 -9.721 1.00 74.75 81 LEU A C 1
ATOM 620 O O . LEU A 1 81 ? 12.235 17.832 -9.793 1.00 74.75 81 LEU A O 1
ATOM 624 N N . SER A 1 82 ? 11.057 15.919 -9.937 1.00 75.25 82 SER A N 1
ATOM 625 C CA . SER A 1 82 ? 9.740 16.528 -10.106 1.00 75.25 82 SER A CA 1
ATOM 626 C C . SER A 1 82 ? 8.952 16.242 -8.832 1.00 75.25 82 SER A C 1
ATOM 628 O O . SER A 1 82 ? 8.370 15.162 -8.722 1.00 75.25 82 SER A O 1
ATOM 630 N N . PRO A 1 83 ? 8.986 17.122 -7.807 1.00 73.25 83 PRO A N 1
ATOM 631 C CA . PRO A 1 83 ? 8.276 16.858 -6.566 1.00 73.25 83 PRO A CA 1
ATOM 632 C C . PRO A 1 83 ? 6.798 16.623 -6.851 1.00 73.25 83 PRO A C 1
ATOM 634 O O . PRO A 1 83 ? 6.160 17.443 -7.508 1.00 73.25 83 PRO A O 1
ATOM 637 N N . ALA A 1 84 ? 6.251 15.516 -6.365 1.00 67.38 84 ALA A N 1
ATOM 638 C CA . ALA A 1 84 ? 4.842 15.201 -6.530 1.00 67.38 84 ALA A CA 1
ATOM 639 C C . ALA A 1 84 ? 4.031 15.939 -5.458 1.00 67.38 84 ALA A C 1
ATOM 641 O O . ALA A 1 84 ? 4.512 16.072 -4.324 1.00 67.38 84 ALA A O 1
ATOM 642 N N . PRO A 1 85 ? 2.811 16.414 -5.766 1.00 67.12 85 PRO A N 1
ATOM 643 C CA . PRO A 1 85 ? 1.910 16.937 -4.753 1.00 67.12 85 PRO A CA 1
ATOM 644 C C . PRO A 1 85 ? 1.780 15.941 -3.604 1.00 67.12 85 PRO A C 1
ATOM 646 O O . PRO A 1 85 ? 1.516 14.751 -3.792 1.00 67.12 85 PRO A O 1
ATOM 649 N N . ARG A 1 86 ? 1.968 16.425 -2.380 1.00 62.41 86 ARG A N 1
ATOM 650 C CA . ARG A 1 86 ? 1.722 15.636 -1.185 1.00 62.41 86 ARG A CA 1
ATOM 651 C C . ARG A 1 86 ? 0.214 15.638 -0.979 1.00 62.41 86 ARG A C 1
ATOM 653 O O . ARG A 1 86 ? -0.307 16.448 -0.212 1.00 62.41 86 ARG A O 1
ATOM 660 N N . GLY A 1 87 ? -0.477 14.728 -1.669 1.00 52.28 87 GLY A N 1
ATOM 661 C CA . GLY A 1 87 ? -1.941 14.613 -1.785 1.00 52.28 87 GLY A CA 1
ATOM 662 C C . GLY A 1 87 ? -2.650 15.861 -2.326 1.00 52.28 87 GLY A C 1
ATOM 663 O O . GLY A 1 87 ? -2.007 16.811 -2.752 1.00 52.28 87 GLY A O 1
ATOM 664 N N . GLU A 1 88 ? -3.981 15.848 -2.296 1.00 43.78 88 GLU A N 1
ATOM 665 C CA . GLU A 1 88 ? -4.829 16.777 -3.068 1.00 43.78 88 GLU A CA 1
ATOM 666 C C . GLU A 1 88 ? -4.894 18.211 -2.508 1.00 43.78 88 GLU A C 1
ATOM 668 O O . GLU A 1 88 ? -5.121 19.153 -3.255 1.00 43.78 88 GLU A O 1
ATOM 673 N N . ALA A 1 89 ? -4.623 18.417 -1.213 1.00 52.03 89 ALA A N 1
ATOM 674 C CA . ALA A 1 89 ? -4.782 19.717 -0.541 1.00 52.03 89 ALA A CA 1
ATOM 675 C C . ALA A 1 89 ? -3.645 20.744 -0.791 1.00 52.03 89 ALA A C 1
ATOM 677 O O . ALA A 1 89 ? -3.411 21.615 0.041 1.00 52.03 89 ALA A O 1
ATOM 678 N N . GLY A 1 90 ? -2.895 20.629 -1.892 1.00 54.09 90 GLY A N 1
ATOM 679 C CA . GLY A 1 90 ? -2.174 21.748 -2.528 1.00 54.09 90 GLY A CA 1
ATOM 680 C C . GLY A 1 90 ? -1.108 22.549 -1.752 1.00 54.09 90 GLY A C 1
ATOM 681 O O . GLY A 1 90 ? -0.642 23.542 -2.291 1.00 54.09 90 GLY A O 1
ATOM 682 N N . GLY A 1 91 ? -0.688 22.174 -0.536 1.00 65.62 91 GLY A N 1
ATOM 683 C CA . GLY A 1 91 ? 0.240 22.998 0.274 1.00 65.62 91 GLY A CA 1
ATOM 684 C C . GLY A 1 91 ? 1.701 22.525 0.346 1.00 65.62 91 GLY A C 1
ATOM 685 O O . GLY A 1 91 ? 2.585 23.241 0.825 1.00 65.62 91 GLY A O 1
ATOM 686 N N . SER A 1 92 ? 1.991 21.293 -0.081 1.00 73.06 92 SER A N 1
ATOM 687 C CA . SER A 1 92 ? 3.358 20.755 -0.079 1.00 73.06 92 SER A CA 1
ATOM 688 C C . SER A 1 92 ? 3.565 19.689 -1.147 1.00 73.06 92 SER A C 1
ATOM 690 O O . SER A 1 92 ? 2.618 19.026 -1.559 1.00 73.06 92 SER A O 1
ATOM 692 N N . ARG A 1 93 ? 4.813 19.517 -1.581 1.00 76.81 93 ARG A N 1
ATOM 693 C CA . ARG A 1 93 ? 5.281 18.497 -2.520 1.00 76.81 93 ARG A CA 1
ATOM 694 C C . ARG A 1 93 ? 6.416 17.722 -1.901 1.00 76.81 93 ARG A C 1
ATOM 696 O O . ARG A 1 93 ? 7.160 18.261 -1.080 1.00 76.81 93 ARG A O 1
ATOM 703 N N . VAL A 1 94 ? 6.577 16.487 -2.339 1.00 76.69 94 VAL A N 1
ATOM 704 C CA . VAL A 1 94 ? 7.670 15.637 -1.894 1.00 76.69 94 VAL A CA 1
ATOM 705 C C . VAL A 1 94 ? 8.399 15.015 -3.074 1.00 76.69 94 VAL A C 1
ATOM 707 O O . VAL A 1 94 ? 7.783 14.652 -4.071 1.00 76.69 94 VAL A O 1
ATOM 710 N N . ALA A 1 95 ? 9.716 14.903 -2.963 1.00 74.19 95 ALA A N 1
ATOM 711 C CA . ALA A 1 95 ? 10.547 14.126 -3.871 1.00 74.19 95 ALA A CA 1
ATOM 712 C C . ALA A 1 95 ? 11.566 13.340 -3.061 1.00 74.19 95 ALA A C 1
ATOM 714 O O . ALA A 1 95 ? 12.016 13.806 -2.018 1.00 74.19 95 ALA A O 1
ATOM 715 N N . TRP A 1 96 ? 11.969 12.184 -3.567 1.00 75.12 96 TRP A N 1
ATOM 716 C CA . TRP A 1 96 ? 13.036 11.410 -2.959 1.00 75.12 96 TRP A CA 1
ATOM 717 C C . TRP A 1 96 ? 14.219 11.281 -3.881 1.00 75.12 96 TRP A C 1
ATOM 719 O O . TRP A 1 96 ? 14.082 11.266 -5.102 1.00 75.12 96 TRP A O 1
ATOM 729 N N . PHE A 1 97 ? 15.388 11.188 -3.272 1.00 77.19 97 PHE A N 1
ATOM 730 C CA . PHE A 1 97 ? 16.624 10.944 -3.981 1.00 77.19 97 PHE A CA 1
ATOM 731 C C . PHE A 1 97 ? 17.601 10.209 -3.074 1.00 77.19 97 PHE A C 1
ATOM 733 O O . PHE A 1 97 ? 17.546 10.345 -1.854 1.00 77.19 97 PHE A O 1
ATOM 740 N N . GLN A 1 98 ? 18.517 9.462 -3.677 1.00 82.38 98 GLN A N 1
ATOM 741 C CA . GLN A 1 98 ? 19.612 8.815 -2.969 1.00 82.38 98 GLN A CA 1
ATOM 742 C C . GLN A 1 98 ? 20.921 9.515 -3.324 1.00 82.38 98 GLN A C 1
ATOM 744 O O . GLN A 1 98 ? 21.151 9.864 -4.488 1.00 82.38 98 GLN A O 1
ATOM 749 N N . SER A 1 99 ? 21.776 9.739 -2.330 1.00 84.19 99 SER A N 1
ATOM 750 C CA . SER A 1 99 ? 23.147 10.169 -2.584 1.00 84.19 99 SER A CA 1
ATOM 751 C C . SER A 1 99 ? 23.989 9.009 -3.127 1.00 84.19 99 SER A C 1
ATOM 753 O O . SER A 1 99 ? 23.878 7.886 -2.638 1.00 84.19 99 SER A O 1
ATOM 755 N N . PRO A 1 100 ? 24.869 9.246 -4.115 1.00 81.44 100 PRO A N 1
ATOM 756 C CA . PRO A 1 100 ? 25.811 8.230 -4.569 1.00 81.44 100 PRO A CA 1
ATOM 757 C C . PRO A 1 1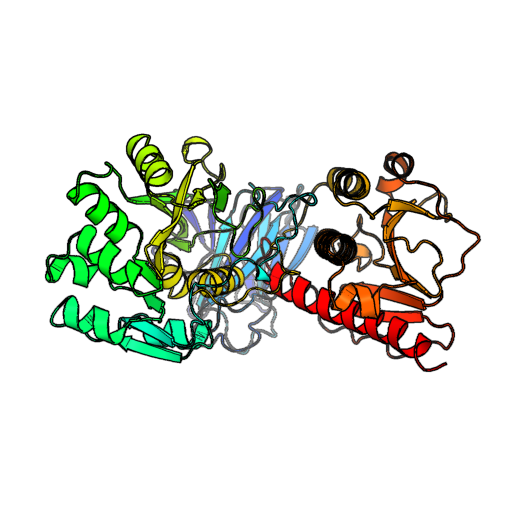00 ? 26.699 7.714 -3.432 1.00 81.44 100 PRO A C 1
ATOM 759 O O . PRO A 1 100 ? 27.107 8.482 -2.557 1.00 81.44 100 PRO A O 1
ATOM 762 N N . LYS A 1 101 ? 27.112 6.443 -3.512 1.00 80.88 101 LYS A N 1
ATOM 763 C CA . LYS A 1 101 ? 28.103 5.831 -2.601 1.00 80.88 101 LYS A CA 1
ATOM 764 C C . LYS A 1 101 ? 29.403 6.635 -2.486 1.00 80.88 101 LYS A C 1
ATOM 766 O O . LYS A 1 101 ? 30.079 6.593 -1.463 1.00 80.88 101 LYS A O 1
ATOM 771 N N . THR A 1 102 ? 29.745 7.385 -3.528 1.00 80.56 102 THR A N 1
ATOM 772 C CA . THR A 1 102 ? 30.979 8.170 -3.637 1.00 80.56 102 THR A CA 1
ATOM 773 C C . THR A 1 102 ? 30.835 9.629 -3.201 1.00 80.56 102 THR A C 1
ATOM 775 O O . THR A 1 102 ? 31.841 10.322 -3.097 1.00 80.56 102 THR A O 1
ATOM 778 N N . CYS A 1 103 ? 29.624 10.122 -2.922 1.00 86.00 103 CYS A N 1
ATOM 779 C CA . CYS A 1 103 ? 29.379 11.551 -2.729 1.00 86.00 103 CYS A CA 1
ATOM 780 C C . CYS A 1 103 ? 28.993 11.901 -1.284 1.00 86.00 103 CYS A C 1
ATOM 782 O O . CYS A 1 103 ? 28.118 11.274 -0.692 1.00 86.00 103 CYS A O 1
ATOM 784 N N . ALA A 1 104 ? 29.634 12.934 -0.726 1.00 88.62 104 ALA A N 1
ATOM 785 C CA . ALA A 1 104 ? 29.388 13.431 0.634 1.00 88.62 104 ALA A CA 1
ATOM 786 C C . ALA A 1 104 ? 28.850 14.874 0.674 1.00 88.62 104 ALA A C 1
ATOM 788 O O . ALA A 1 104 ? 28.722 15.465 1.748 1.00 88.62 104 ALA A O 1
ATOM 789 N N . THR A 1 105 ? 28.514 15.454 -0.480 1.00 93.06 105 THR A N 1
ATOM 790 C CA . THR A 1 105 ? 28.095 16.854 -0.579 1.00 93.06 105 THR A CA 1
ATOM 791 C C . THR A 1 105 ? 27.014 17.018 -1.640 1.00 93.06 105 THR A C 1
ATOM 793 O O . THR A 1 105 ? 27.142 16.502 -2.745 1.00 93.06 105 THR A O 1
ATOM 796 N N . LEU A 1 106 ? 25.961 17.768 -1.330 1.00 94.69 106 LEU A N 1
ATOM 797 C CA . LEU A 1 106 ? 24.910 18.101 -2.287 1.00 94.69 106 LEU A CA 1
ATOM 798 C C . LEU A 1 106 ? 24.649 19.605 -2.332 1.00 94.69 106 LEU A C 1
ATOM 800 O O . LEU A 1 106 ? 24.933 20.329 -1.376 1.00 94.69 106 LEU A O 1
ATOM 804 N N . ARG A 1 107 ? 24.061 20.077 -3.427 1.00 94.69 107 ARG A N 1
ATOM 805 C CA . ARG A 1 107 ? 23.418 21.394 -3.510 1.00 94.69 107 ARG A CA 1
ATOM 806 C C . ARG A 1 107 ? 22.126 21.309 -4.309 1.00 94.69 107 ARG A C 1
ATOM 808 O O . ARG A 1 107 ? 21.965 20.413 -5.138 1.00 94.69 107 ARG A O 1
ATOM 815 N N . LEU A 1 108 ? 21.225 22.251 -4.068 1.00 94.06 108 LEU A N 1
ATOM 816 C CA . LEU A 1 108 ? 20.006 22.404 -4.850 1.00 94.06 108 LEU A CA 1
ATOM 817 C C . LEU A 1 108 ? 20.199 23.446 -5.945 1.00 94.06 108 LEU A C 1
ATOM 819 O O . LEU A 1 108 ? 20.833 24.481 -5.736 1.00 94.06 108 LEU A O 1
ATOM 823 N N . VAL A 1 109 ? 19.599 23.179 -7.097 1.00 90.12 109 VAL A N 1
ATOM 824 C CA . VAL A 1 109 ? 19.477 24.111 -8.211 1.00 90.12 109 VAL A CA 1
ATOM 825 C C . VAL A 1 109 ? 18.007 24.183 -8.605 1.00 90.12 109 VAL A C 1
ATOM 827 O O . VAL A 1 109 ? 17.382 23.161 -8.889 1.00 90.12 109 VAL A O 1
ATOM 830 N N . LEU A 1 110 ? 17.451 25.391 -8.611 1.00 87.75 110 LEU A N 1
ATOM 831 C CA . LEU A 1 110 ? 16.094 25.662 -9.076 1.00 87.75 110 LEU A CA 1
ATOM 832 C C . LEU A 1 110 ? 16.190 26.305 -10.469 1.00 87.75 110 LEU A C 1
ATOM 834 O O . LEU A 1 110 ? 16.719 27.416 -10.577 1.00 87.75 110 LEU A O 1
ATOM 838 N N . PRO A 1 111 ? 15.749 25.611 -11.536 1.00 79.25 111 PRO A N 1
ATOM 839 C CA . PRO A 1 111 ? 15.835 26.114 -12.905 1.00 79.25 111 PRO A CA 1
ATOM 840 C C . PRO A 1 111 ? 14.992 27.374 -13.129 1.00 79.25 111 PRO A C 1
ATOM 842 O O . PRO A 1 111 ? 13.974 27.582 -12.473 1.00 79.25 111 PRO A O 1
ATOM 845 N N . ASP A 1 112 ? 15.366 28.181 -14.123 1.00 69.88 112 ASP A N 1
ATOM 846 C CA . ASP A 1 112 ? 14.710 29.465 -14.418 1.00 69.88 112 ASP A CA 1
ATOM 847 C C . ASP A 1 112 ? 13.238 29.354 -14.819 1.00 69.88 112 ASP A C 1
ATOM 849 O O . ASP A 1 112 ? 12.460 30.273 -14.550 1.00 69.88 112 ASP A O 1
ATOM 853 N N . ALA A 1 113 ? 12.844 28.199 -15.364 1.00 53.31 113 ALA A N 1
ATOM 854 C CA . ALA A 1 113 ? 11.459 27.842 -15.667 1.00 53.31 113 ALA A CA 1
ATOM 855 C C . ALA A 1 113 ? 10.544 27.796 -14.420 1.00 53.31 113 ALA A C 1
ATOM 857 O O . ALA A 1 113 ? 9.328 27.738 -14.556 1.00 53.31 113 ALA A O 1
ATOM 858 N N . ALA A 1 114 ? 11.097 27.898 -13.203 1.00 54.00 114 ALA A N 1
ATOM 859 C CA . ALA A 1 114 ? 10.358 28.013 -11.944 1.00 54.00 114 ALA A CA 1
ATOM 860 C C . ALA A 1 114 ? 9.718 29.392 -11.684 1.00 54.00 114 ALA A C 1
ATOM 862 O O . ALA A 1 114 ? 9.315 29.684 -10.559 1.00 54.00 114 ALA A O 1
ATOM 863 N N . ALA A 1 115 ? 9.627 30.252 -12.702 1.00 49.88 115 ALA A N 1
ATOM 864 C CA . ALA A 1 115 ? 9.146 31.628 -12.585 1.00 49.88 115 ALA A CA 1
ATOM 865 C C . ALA A 1 115 ? 7.685 31.772 -12.098 1.00 49.88 115 ALA A C 1
ATOM 867 O O . ALA A 1 115 ? 7.310 32.872 -11.708 1.00 49.88 115 ALA A O 1
ATOM 868 N N . GLY A 1 116 ? 6.891 30.692 -12.073 1.00 56.44 116 GLY A N 1
ATOM 869 C CA . GLY A 1 116 ? 5.482 30.723 -11.656 1.00 56.44 116 GLY A CA 1
ATOM 870 C C . GLY A 1 116 ? 5.242 30.905 -10.151 1.00 56.44 116 GLY A C 1
ATOM 871 O O . GLY A 1 116 ? 4.330 31.630 -9.783 1.00 56.44 116 GLY A O 1
ATOM 872 N N . ALA A 1 117 ? 6.058 30.301 -9.281 1.00 69.81 117 ALA A N 1
ATOM 873 C CA . ALA A 1 117 ? 6.083 30.538 -7.830 1.00 69.81 117 ALA A CA 1
ATOM 874 C C . ALA A 1 117 ? 7.183 29.665 -7.210 1.00 69.81 117 ALA A C 1
ATOM 876 O O . ALA A 1 117 ? 7.118 28.434 -7.262 1.00 69.81 117 ALA A O 1
ATOM 877 N N . LEU A 1 118 ? 8.201 30.278 -6.602 1.00 75.94 118 LEU A N 1
ATOM 878 C CA . LEU A 1 118 ? 9.173 29.516 -5.818 1.00 75.94 118 LEU A CA 1
ATOM 879 C C . LEU A 1 118 ? 8.484 28.922 -4.581 1.00 75.94 118 LEU A C 1
ATOM 881 O O . LEU A 1 118 ? 7.652 29.593 -3.961 1.00 75.94 118 LEU A O 1
ATOM 885 N N . PRO A 1 119 ? 8.841 27.695 -4.165 1.00 81.00 119 PRO A N 1
ATOM 886 C CA . PRO A 1 119 ? 8.345 27.164 -2.906 1.00 81.00 119 PRO A CA 1
ATOM 887 C C . PRO A 1 119 ? 8.806 28.060 -1.749 1.00 81.00 119 PRO A C 1
ATOM 889 O O . PRO A 1 119 ? 9.957 28.494 -1.691 1.00 81.00 119 PRO A O 1
ATOM 892 N N . ARG A 1 120 ? 7.916 28.302 -0.784 1.00 86.19 120 ARG A N 1
ATOM 893 C CA . ARG A 1 120 ? 8.226 29.047 0.447 1.00 86.19 120 ARG A CA 1
ATOM 894 C C . ARG A 1 120 ? 9.313 28.364 1.265 1.00 86.19 120 ARG A C 1
ATOM 896 O O . ARG A 1 120 ? 10.132 29.035 1.894 1.00 86.19 120 ARG A O 1
ATOM 903 N N . SER A 1 121 ? 9.317 27.033 1.277 1.00 88.06 121 SER A N 1
ATOM 904 C CA . SER A 1 121 ? 10.374 26.260 1.918 1.00 88.06 121 SER A CA 1
ATOM 905 C C . SER A 1 121 ? 10.728 25.007 1.132 1.00 88.06 121 SER A C 1
ATOM 907 O O . SER A 1 121 ? 9.871 24.429 0.468 1.00 88.06 121 SER A O 1
ATOM 909 N N . ILE A 1 122 ? 11.994 24.604 1.219 1.00 90.19 122 ILE A N 1
ATOM 910 C CA . ILE A 1 122 ? 12.510 23.313 0.781 1.00 90.19 122 ILE A CA 1
ATOM 911 C C . ILE A 1 122 ? 13.321 22.735 1.939 1.00 90.19 122 ILE A C 1
ATOM 913 O O . ILE A 1 122 ? 14.316 23.321 2.362 1.00 90.19 122 ILE A O 1
ATOM 917 N N . VAL A 1 123 ? 12.931 21.576 2.450 1.00 89.56 123 VAL A N 1
ATOM 918 C CA . VAL A 1 123 ? 13.660 20.858 3.501 1.00 89.56 123 VAL A CA 1
ATOM 919 C C . VAL A 1 123 ? 14.023 19.477 2.986 1.00 89.56 123 VAL A C 1
ATOM 921 O O . VAL A 1 123 ? 13.191 18.799 2.401 1.00 89.56 123 VAL A O 1
ATOM 924 N N . VAL A 1 124 ? 15.267 19.063 3.186 1.00 88.88 124 VAL A N 1
ATOM 925 C CA . VAL A 1 124 ? 15.778 17.752 2.785 1.00 88.88 124 VAL A CA 1
ATOM 926 C C . VAL A 1 124 ? 16.040 16.937 4.045 1.00 88.88 124 VAL A C 1
ATOM 928 O O . VAL A 1 124 ? 16.964 17.245 4.786 1.00 88.88 124 VAL A O 1
ATOM 931 N N . HIS A 1 125 ? 15.237 15.912 4.311 1.00 82.56 125 HIS A N 1
ATOM 932 C CA . HIS A 1 125 ? 15.365 15.045 5.482 1.00 82.56 125 HIS A CA 1
ATOM 933 C C . HIS A 1 125 ? 16.183 13.807 5.124 1.00 82.56 125 HIS A C 1
ATOM 935 O O . HIS A 1 125 ? 15.805 13.069 4.216 1.00 82.56 125 HIS A O 1
ATOM 941 N N . ALA A 1 126 ? 17.296 13.572 5.821 1.00 80.12 126 ALA A N 1
ATOM 942 C CA . ALA A 1 126 ? 18.027 12.312 5.696 1.00 80.12 126 ALA A CA 1
ATOM 943 C C . ALA A 1 126 ? 17.184 11.155 6.254 1.00 80.12 126 ALA A C 1
ATOM 945 O O . ALA A 1 126 ? 16.623 11.286 7.342 1.00 80.12 126 ALA A O 1
ATOM 946 N N . ALA A 1 127 ? 17.129 10.036 5.537 1.00 71.12 127 ALA A N 1
ATOM 947 C CA . ALA A 1 127 ? 16.305 8.881 5.870 1.00 71.12 127 ALA A CA 1
ATOM 948 C C . ALA A 1 127 ? 17.093 7.576 5.693 1.00 71.12 127 ALA A C 1
ATOM 950 O O . ALA A 1 127 ? 17.426 7.211 4.566 1.00 71.12 127 ALA A O 1
ATOM 951 N N . ALA A 1 128 ? 17.445 6.908 6.794 1.00 61.53 128 ALA A N 1
ATOM 952 C CA . ALA A 1 128 ? 18.195 5.654 6.799 1.00 61.53 128 ALA A CA 1
ATOM 953 C C . ALA A 1 128 ? 17.437 4.571 6.024 1.00 61.53 128 ALA A C 1
ATOM 955 O O . ALA A 1 128 ? 16.265 4.322 6.297 1.00 61.53 128 ALA A O 1
ATOM 956 N N . GLU A 1 129 ? 18.115 3.925 5.073 1.00 54.94 129 GLU A N 1
ATOM 957 C CA . GLU A 1 129 ? 17.575 2.748 4.401 1.00 54.94 129 GLU A CA 1
ATOM 958 C C . GLU A 1 129 ? 17.523 1.601 5.402 1.00 54.94 129 GLU A C 1
ATOM 960 O O . GLU A 1 129 ? 18.537 1.017 5.785 1.00 54.94 129 GLU A O 1
ATOM 965 N N . ARG A 1 130 ? 16.319 1.322 5.874 1.00 53.84 130 ARG A N 1
ATOM 966 C CA . ARG A 1 130 ? 15.952 0.060 6.492 1.00 53.84 130 ARG A CA 1
ATOM 967 C C . ARG A 1 130 ? 14.560 -0.207 5.957 1.00 53.84 130 ARG A C 1
ATOM 969 O O . ARG A 1 130 ? 13.661 0.620 6.074 1.00 53.84 130 ARG A O 1
ATOM 976 N N . ASP A 1 131 ? 14.473 -1.213 5.118 1.00 53.66 131 ASP A N 1
ATOM 977 C CA . ASP A 1 131 ? 13.575 -1.111 3.986 1.00 53.66 131 ASP A CA 1
ATOM 978 C C . ASP A 1 131 ? 12.222 -1.778 4.275 1.00 53.66 131 ASP A C 1
ATOM 980 O O . ASP A 1 131 ? 12.195 -2.938 4.704 1.00 53.66 131 ASP A O 1
ATOM 984 N N . PRO A 1 132 ? 11.088 -1.093 4.042 1.00 52.94 132 PRO A N 1
ATOM 985 C CA . PRO A 1 132 ? 9.818 -1.760 3.840 1.00 52.94 132 PRO A CA 1
ATOM 986 C C . PRO A 1 132 ? 9.802 -2.631 2.568 1.00 52.94 132 PRO A C 1
ATOM 988 O O . PRO A 1 132 ? 9.062 -2.333 1.641 1.00 52.94 132 PRO A O 1
ATOM 991 N N . LYS A 1 133 ? 10.599 -3.714 2.500 1.00 61.69 133 LYS A N 1
ATOM 992 C CA . LYS A 1 133 ? 10.609 -4.620 1.336 1.00 61.69 133 LYS A CA 1
ATOM 993 C C . LYS A 1 133 ? 9.445 -5.601 1.352 1.00 61.69 133 LYS A C 1
ATOM 995 O O . LYS A 1 133 ? 9.348 -6.433 2.249 1.00 61.69 133 LYS A O 1
ATOM 1000 N N . CYS A 1 134 ? 8.617 -5.580 0.310 1.00 60.69 134 CYS A N 1
ATOM 1001 C CA . CYS A 1 134 ? 7.752 -6.716 -0.024 1.00 60.69 134 CYS A CA 1
ATOM 1002 C C . CYS A 1 134 ? 8.608 -7.848 -0.604 1.00 60.69 134 CYS A C 1
ATOM 1004 O O . CYS A 1 134 ? 9.276 -7.644 -1.612 1.00 60.69 134 CYS A O 1
ATOM 1006 N N . HIS A 1 135 ? 8.585 -9.049 -0.021 1.00 65.56 135 HIS A N 1
ATOM 1007 C CA . HIS A 1 135 ? 9.293 -10.204 -0.589 1.00 65.56 135 HIS A CA 1
ATOM 1008 C C . HIS A 1 135 ? 8.712 -10.609 -1.958 1.00 65.56 135 HIS A C 1
ATOM 1010 O O . HIS A 1 135 ? 7.503 -10.796 -2.055 1.00 65.56 135 HIS A O 1
ATOM 1016 N N . PRO A 1 136 ? 9.519 -10.883 -3.008 1.00 65.31 136 PRO A N 1
ATOM 1017 C CA . PRO A 1 136 ? 9.012 -11.387 -4.290 1.00 65.31 136 PRO A CA 1
ATOM 1018 C C . PRO A 1 136 ? 8.151 -12.651 -4.148 1.00 65.31 136 PRO A C 1
ATOM 1020 O O . PRO A 1 136 ? 7.247 -12.902 -4.947 1.00 65.31 136 PRO A O 1
ATOM 1023 N N . LEU A 1 137 ? 8.398 -13.418 -3.082 1.00 70.75 137 LEU A N 1
ATOM 1024 C CA . LEU A 1 137 ? 7.716 -14.657 -2.724 1.00 70.75 137 LEU A CA 1
ATOM 1025 C C . LEU A 1 137 ? 6.473 -14.445 -1.858 1.00 70.75 137 LEU A C 1
ATOM 1027 O O . LEU A 1 137 ? 5.808 -15.430 -1.543 1.00 70.75 137 LEU A O 1
ATOM 1031 N N . ALA A 1 138 ? 6.150 -13.209 -1.484 1.00 72.62 138 ALA A N 1
ATOM 1032 C CA . ALA A 1 138 ? 4.922 -12.870 -0.787 1.00 72.62 138 ALA A CA 1
ATOM 1033 C C . ALA A 1 138 ? 3.706 -13.265 -1.641 1.00 72.62 138 ALA A C 1
ATOM 1035 O O . ALA A 1 138 ? 3.690 -13.022 -2.847 1.00 72.62 138 ALA A O 1
ATOM 1036 N N . ASN A 1 139 ? 2.700 -13.902 -1.046 1.00 71.06 139 ASN A N 1
ATOM 1037 C CA . ASN A 1 139 ? 1.536 -14.392 -1.791 1.00 71.06 139 ASN A CA 1
ATOM 1038 C C . ASN A 1 139 ? 0.727 -13.248 -2.408 1.00 71.06 139 ASN A C 1
ATOM 1040 O O . ASN A 1 139 ? 0.670 -12.167 -1.834 1.00 71.06 139 ASN A O 1
ATOM 1044 N N . VAL A 1 140 ? 0.042 -13.533 -3.524 1.00 71.19 140 VAL A N 1
ATOM 1045 C CA . VAL A 1 140 ? -1.042 -12.675 -4.021 1.00 71.19 140 VAL A CA 1
ATOM 1046 C C . VAL A 1 140 ? -2.347 -13.106 -3.331 1.00 71.19 140 VAL A C 1
ATOM 1048 O O . VAL A 1 140 ? -2.870 -14.186 -3.631 1.00 71.19 140 VAL A O 1
ATOM 1051 N N . PRO A 1 141 ? -2.873 -12.309 -2.398 1.00 66.75 141 PRO A N 1
ATOM 1052 C CA . PRO A 1 141 ? -4.056 -12.635 -1.593 1.00 66.75 141 PRO A CA 1
ATOM 1053 C C . PRO A 1 141 ? -5.365 -12.577 -2.397 1.00 66.75 141 PRO A C 1
ATOM 1055 O O . PRO A 1 141 ? -5.470 -11.854 -3.391 1.00 66.75 141 PRO A O 1
ATOM 1058 N N . ARG A 1 142 ? -6.368 -13.365 -1.984 1.00 69.69 142 ARG A N 1
ATOM 1059 C CA . ARG A 1 142 ? -7.670 -13.470 -2.662 1.00 69.69 142 ARG A CA 1
ATOM 1060 C C . ARG A 1 142 ? -8.721 -12.596 -1.975 1.00 69.69 142 ARG A C 1
ATOM 1062 O O . ARG A 1 142 ? -9.570 -13.087 -1.257 1.00 69.69 142 ARG A O 1
ATOM 1069 N N . TRP A 1 143 ? -8.690 -11.290 -2.205 1.00 63.94 143 TRP A N 1
ATOM 1070 C CA . TRP A 1 143 ? -9.567 -10.337 -1.506 1.00 63.94 143 TRP A CA 1
ATOM 1071 C C . TRP A 1 143 ? -11.063 -10.614 -1.635 1.00 63.94 143 TRP A C 1
ATOM 1073 O O . TRP A 1 143 ? -11.818 -10.342 -0.708 1.00 63.94 143 TRP A O 1
ATOM 1083 N N . SER A 1 144 ? -11.507 -11.186 -2.752 1.00 60.00 144 SER A N 1
ATOM 1084 C CA . SER A 1 144 ? -12.906 -11.543 -2.978 1.00 60.00 144 SER A CA 1
ATOM 1085 C C . SER A 1 144 ? -13.502 -12.490 -1.930 1.00 60.00 144 SER A C 1
ATOM 1087 O O . SER A 1 144 ? -14.729 -12.489 -1.792 1.00 60.00 144 SER A O 1
ATOM 1089 N N . THR A 1 145 ? -12.681 -13.243 -1.186 1.00 55.03 145 THR A N 1
ATOM 1090 C CA . THR A 1 145 ? -13.129 -14.093 -0.071 1.00 55.03 145 THR A CA 1
ATOM 1091 C C . THR A 1 145 ? -13.342 -13.319 1.232 1.00 55.03 145 THR A C 1
ATOM 1093 O O . THR A 1 145 ? -14.027 -13.822 2.116 1.00 55.03 145 THR A O 1
ATOM 1096 N N . HIS A 1 146 ? -12.835 -12.087 1.336 1.00 62.31 146 HIS A N 1
ATOM 1097 C CA . HIS A 1 146 ? -12.918 -11.246 2.535 1.00 62.31 146 HIS A CA 1
ATOM 1098 C C . HIS A 1 146 ? -13.775 -10.030 2.201 1.00 62.31 146 HIS A C 1
ATOM 1100 O O . HIS A 1 146 ? -13.290 -8.979 1.780 1.00 62.31 146 HIS A O 1
ATOM 1106 N N . ARG A 1 147 ? -15.090 -10.206 2.310 1.00 64.94 147 ARG A N 1
ATOM 1107 C CA . ARG A 1 147 ? -16.037 -9.104 2.148 1.00 64.94 147 ARG A CA 1
ATOM 1108 C C . ARG A 1 147 ? -16.519 -8.673 3.521 1.00 64.94 147 ARG A C 1
ATOM 1110 O O . ARG A 1 147 ? -16.701 -9.545 4.373 1.00 64.94 147 ARG A O 1
ATOM 1117 N N . PRO A 1 148 ? -16.768 -7.370 3.734 1.00 74.50 148 PRO A N 1
ATOM 1118 C CA . PRO A 1 148 ? -17.515 -6.966 4.910 1.00 74.50 148 PRO A CA 1
ATOM 1119 C C . PRO A 1 148 ? -18.818 -7.783 4.990 1.00 74.50 148 PRO A C 1
ATOM 1121 O O . PRO A 1 148 ? -19.369 -8.166 3.949 1.00 74.50 148 PRO A O 1
ATOM 1124 N N . PRO A 1 149 ? -19.323 -8.057 6.205 1.00 75.44 149 PRO A N 1
ATOM 1125 C CA . PRO A 1 149 ? -20.505 -8.902 6.408 1.00 75.44 149 PRO A CA 1
ATOM 1126 C C . PRO A 1 149 ? -21.766 -8.362 5.709 1.00 75.44 149 PRO A C 1
ATOM 1128 O O . PRO A 1 149 ? -22.748 -9.079 5.534 1.00 75.44 149 PRO A O 1
ATOM 1131 N N . PHE A 1 150 ? -21.724 -7.106 5.271 1.00 83.31 150 PHE A N 1
ATOM 1132 C CA . PHE A 1 150 ? -22.710 -6.436 4.437 1.00 83.31 150 PHE A CA 1
ATOM 1133 C C . PHE A 1 150 ? -21.991 -5.478 3.469 1.00 83.31 150 PHE A C 1
ATOM 1135 O O . PHE A 1 150 ? -20.893 -5.009 3.778 1.00 83.31 150 PHE A O 1
ATOM 1142 N N . PRO A 1 151 ? -22.578 -5.156 2.302 1.00 83.00 151 PRO A N 1
ATOM 1143 C CA . PRO A 1 151 ? -22.013 -4.151 1.408 1.00 83.00 151 PRO A CA 1
ATOM 1144 C C . PRO A 1 151 ? -21.975 -2.784 2.104 1.00 83.00 151 PRO A C 1
ATOM 1146 O O . PRO A 1 151 ? -23.004 -2.250 2.514 1.00 83.00 151 PRO A O 1
ATOM 1149 N N . ILE A 1 152 ? -20.780 -2.210 2.241 1.00 84.94 152 ILE A N 1
ATOM 1150 C CA . ILE A 1 152 ? -20.607 -0.877 2.823 1.00 84.94 152 ILE A CA 1
ATOM 1151 C C . ILE A 1 152 ? -20.833 0.159 1.723 1.00 84.94 152 ILE A C 1
ATOM 1153 O O . ILE A 1 152 ? -19.934 0.489 0.953 1.00 84.94 152 ILE A O 1
ATOM 1157 N N . GLU A 1 153 ? -22.056 0.673 1.655 1.00 85.38 153 GLU A N 1
ATOM 1158 C CA . GLU A 1 153 ? -22.436 1.745 0.723 1.00 85.38 153 GLU A CA 1
ATOM 1159 C C . GLU A 1 153 ? -22.302 3.138 1.353 1.00 85.38 153 GLU A C 1
ATOM 1161 O O . GLU A 1 153 ? -22.179 4.145 0.652 1.00 85.38 153 GLU A O 1
ATOM 1166 N N . ARG A 1 154 ? -22.314 3.198 2.692 1.00 90.31 154 ARG A N 1
ATOM 1167 C CA . ARG A 1 154 ? -22.309 4.436 3.472 1.00 90.31 154 ARG A CA 1
ATOM 1168 C C . ARG A 1 154 ? -21.325 4.369 4.631 1.00 90.31 154 ARG A C 1
ATOM 1170 O O . ARG A 1 154 ? -21.233 3.359 5.333 1.00 90.31 154 ARG A O 1
ATOM 1177 N N . VAL A 1 155 ? -20.643 5.488 4.859 1.00 93.81 155 VAL A N 1
ATOM 1178 C CA . VAL A 1 155 ? -19.781 5.712 6.020 1.00 93.81 155 VAL A CA 1
ATOM 1179 C C . VAL A 1 155 ? -20.357 6.843 6.854 1.00 93.81 155 VAL A C 1
ATOM 1181 O O . VAL A 1 155 ? -20.618 7.933 6.358 1.00 93.81 155 VAL A O 1
ATOM 1184 N N . PHE A 1 156 ? -20.502 6.607 8.143 1.00 94.94 156 PHE A N 1
ATOM 1185 C CA . PHE A 1 156 ? -20.769 7.640 9.122 1.00 94.94 156 PHE A CA 1
ATOM 1186 C C . PHE A 1 156 ? -19.459 8.078 9.763 1.00 94.94 156 PHE A C 1
ATOM 1188 O O . PHE A 1 156 ? -18.647 7.244 10.156 1.00 94.94 156 PHE A O 1
ATOM 1195 N N . ALA A 1 157 ? -19.232 9.378 9.889 1.00 94.06 157 ALA A N 1
ATOM 1196 C CA . ALA A 1 157 ? -18.022 9.890 10.522 1.00 94.06 157 ALA A CA 1
ATOM 1197 C C . ALA A 1 157 ? -18.307 11.183 11.271 1.00 94.06 157 ALA A C 1
ATOM 1199 O O . ALA A 1 157 ? -19.278 11.874 10.980 1.00 94.06 157 ALA A O 1
ATOM 1200 N N . SER A 1 158 ? -17.456 11.540 12.229 1.00 86.44 158 SER A N 1
ATOM 1201 C CA . SER A 1 158 ? -17.540 12.862 12.848 1.00 86.44 158 SER A CA 1
ATOM 1202 C C . SER A 1 158 ? -17.373 13.972 11.809 1.00 86.44 158 SER A C 1
ATOM 1204 O O . SER A 1 158 ? -16.684 13.794 10.802 1.00 86.44 158 SER A O 1
ATOM 1206 N N . GLN A 1 159 ? -17.962 15.141 12.081 1.00 84.25 159 GLN A N 1
ATOM 1207 C CA . GLN A 1 159 ? -17.883 16.305 11.190 1.00 84.25 159 GLN A CA 1
ATOM 1208 C C . GLN A 1 159 ? -16.444 16.641 10.763 1.00 84.25 159 GLN A C 1
ATOM 1210 O O . GLN A 1 159 ? -16.211 16.995 9.616 1.00 84.25 159 GLN A O 1
ATOM 1215 N N . GLU A 1 160 ? -15.475 16.484 11.669 1.00 83.75 160 GLU A N 1
ATOM 1216 C CA . GLU A 1 160 ? -14.055 16.744 11.402 1.00 83.75 160 GLU A CA 1
ATOM 1217 C C . GLU A 1 160 ? -13.466 15.834 10.310 1.00 83.75 160 GLU A C 1
ATOM 1219 O O . GLU A 1 160 ? -12.580 16.245 9.565 1.00 83.75 160 GLU A O 1
ATOM 1224 N N . LEU A 1 161 ? -13.937 14.589 10.217 1.00 88.94 161 LEU A N 1
ATOM 1225 C CA . LEU A 1 161 ? -13.410 13.601 9.277 1.00 88.94 161 LEU A CA 1
ATOM 1226 C C . LEU A 1 161 ? -14.261 13.475 8.014 1.00 88.94 161 LEU A C 1
ATOM 1228 O O . LEU A 1 161 ? -13.732 13.039 6.994 1.00 88.94 161 LEU A O 1
ATOM 1232 N N . ALA A 1 162 ? -15.543 13.843 8.069 1.00 89.56 162 ALA A N 1
ATOM 1233 C CA . ALA A 1 162 ? -16.515 13.574 7.013 1.00 89.56 162 ALA A CA 1
ATOM 1234 C C . ALA A 1 162 ? -16.043 14.050 5.631 1.00 89.56 162 ALA A C 1
ATOM 1236 O O . ALA A 1 162 ? -15.944 13.237 4.712 1.00 89.56 162 ALA A O 1
ATOM 1237 N N . ASP A 1 163 ? -15.646 15.319 5.514 1.00 86.25 163 ASP A N 1
ATOM 1238 C CA . ASP A 1 163 ? -15.208 15.907 4.241 1.00 86.25 163 ASP A CA 1
ATOM 1239 C C . ASP A 1 163 ? -13.957 15.209 3.692 1.00 86.25 163 ASP A C 1
ATOM 1241 O O . ASP A 1 163 ? -13.853 14.913 2.500 1.00 86.25 163 ASP A O 1
ATOM 1245 N N . THR A 1 164 ? -13.013 14.878 4.579 1.00 84.12 164 THR A N 1
ATOM 1246 C CA . THR A 1 164 ? -11.767 14.217 4.176 1.00 84.12 164 THR A CA 1
ATOM 1247 C C . THR A 1 164 ? -11.999 12.767 3.756 1.00 84.12 164 THR A C 1
ATOM 1249 O O . THR A 1 164 ? -11.365 12.274 2.821 1.00 84.12 164 THR A O 1
ATOM 1252 N N . LEU A 1 165 ? -12.894 12.056 4.439 1.00 88.75 165 LEU A N 1
ATOM 1253 C CA . LEU A 1 165 ? -13.249 10.692 4.069 1.00 88.75 165 LEU A CA 1
ATOM 1254 C C . LEU A 1 165 ? -14.020 10.677 2.748 1.00 88.75 165 LEU A C 1
ATOM 1256 O O . LEU A 1 165 ? -13.709 9.845 1.894 1.00 88.75 165 LEU A O 1
ATOM 1260 N N . ALA A 1 166 ? -14.948 11.616 2.543 1.00 88.50 166 ALA A N 1
ATOM 1261 C CA . ALA A 1 166 ? -15.706 11.740 1.301 1.00 88.50 166 ALA A CA 1
ATOM 1262 C C . ALA A 1 166 ? -14.767 11.917 0.103 1.00 88.50 166 ALA A C 1
ATOM 1264 O O . ALA A 1 166 ? -14.822 11.134 -0.848 1.00 88.50 166 ALA A O 1
ATOM 1265 N N . SER A 1 167 ? -13.830 12.868 0.189 1.00 85.19 167 SER A N 1
ATOM 1266 C CA . SER A 1 167 ? -12.926 13.170 -0.925 1.00 85.19 167 SER A CA 1
ATOM 1267 C C . SER A 1 167 ? -11.960 12.021 -1.248 1.00 85.19 167 SER A C 1
ATOM 1269 O O . SER A 1 167 ? -11.598 11.818 -2.402 1.00 85.19 167 SER A O 1
ATOM 1271 N N . ARG A 1 168 ? -11.549 11.225 -0.251 1.00 82.00 168 ARG A N 1
ATOM 1272 C CA . ARG A 1 168 ? -10.486 10.211 -0.422 1.00 82.00 168 ARG A CA 1
ATOM 1273 C C . ARG A 1 168 ? -10.985 8.815 -0.759 1.00 82.00 168 ARG A C 1
ATOM 1275 O O . ARG A 1 168 ? -10.230 8.005 -1.314 1.00 82.00 168 ARG A O 1
ATOM 1282 N N . THR A 1 169 ? -12.217 8.502 -0.387 1.00 83.00 169 THR A N 1
ATOM 1283 C CA . THR A 1 169 ? -12.745 7.135 -0.452 1.00 83.00 169 THR A CA 1
ATOM 1284 C C . THR A 1 169 ? -13.699 6.940 -1.619 1.00 83.00 169 THR A C 1
ATOM 1286 O O . THR A 1 169 ? -13.808 5.816 -2.100 1.00 83.00 169 THR A O 1
ATOM 1289 N N . GLY A 1 170 ? -14.356 8.006 -2.090 1.00 83.06 170 GLY A N 1
ATOM 1290 C CA . GLY A 1 170 ? -15.436 7.911 -3.074 1.00 83.06 170 GLY A CA 1
ATOM 1291 C C . GLY A 1 170 ? -16.726 7.289 -2.522 1.00 83.06 170 GLY A C 1
ATOM 1292 O O . GLY A 1 170 ? -17.642 7.033 -3.296 1.00 83.06 170 GLY A O 1
ATOM 1293 N N . LEU A 1 171 ? -16.807 7.030 -1.209 1.00 86.44 171 LEU A N 1
ATOM 1294 C CA . LEU A 1 171 ? -18.021 6.540 -0.551 1.00 86.44 171 LEU A CA 1
ATOM 1295 C C . LEU A 1 171 ? -18.956 7.696 -0.204 1.00 86.44 171 LEU A C 1
ATOM 1297 O O . LEU A 1 171 ? -18.515 8.827 0.009 1.00 86.44 171 LEU A O 1
ATOM 1301 N N . ALA A 1 172 ? -20.247 7.389 -0.064 1.00 91.69 172 ALA A N 1
ATOM 1302 C CA . ALA A 1 172 ? -21.190 8.310 0.550 1.00 91.69 172 ALA A CA 1
ATOM 1303 C C . ALA A 1 172 ? -20.847 8.451 2.040 1.00 91.69 172 ALA A C 1
ATOM 1305 O O . ALA A 1 172 ? -21.007 7.503 2.813 1.00 91.69 172 ALA A O 1
ATOM 1306 N N . VAL A 1 173 ? -20.355 9.627 2.436 1.00 94.06 173 VAL A N 1
ATOM 1307 C CA . VAL A 1 173 ? -20.012 9.918 3.831 1.00 94.06 173 VAL A CA 1
ATOM 1308 C C . VAL A 1 173 ? -21.037 10.866 4.431 1.00 94.06 173 VAL A C 1
ATOM 1310 O O . VAL A 1 173 ? -21.272 11.955 3.915 1.00 94.06 173 VAL A O 1
ATOM 1313 N N . GLU A 1 174 ? -21.635 10.451 5.541 1.00 95.25 174 GLU A N 1
ATOM 1314 C CA . GLU A 1 174 ? -22.586 11.246 6.305 1.00 95.25 174 GLU A CA 1
ATOM 1315 C C . GLU A 1 174 ? -21.919 11.748 7.587 1.00 95.25 174 GLU A C 1
ATOM 1317 O O . GLU A 1 174 ? -21.452 10.965 8.424 1.00 95.25 174 GLU A O 1
ATOM 1322 N N . ALA A 1 175 ? -21.879 13.070 7.746 1.00 93.12 175 ALA A N 1
ATOM 1323 C CA . ALA A 1 175 ? -21.377 13.681 8.961 1.00 93.12 175 ALA A CA 1
ATOM 1324 C C . ALA A 1 175 ? -22.353 13.442 10.122 1.00 93.12 175 ALA A C 1
ATOM 1326 O O . ALA A 1 175 ? -23.542 13.770 10.063 1.00 93.12 175 ALA A O 1
ATOM 1327 N N . LEU A 1 176 ? -21.835 12.879 11.205 1.00 91.06 176 LEU A N 1
ATOM 1328 C CA . LEU A 1 176 ? -22.554 12.675 12.446 1.00 91.06 176 LEU A CA 1
ATOM 1329 C C . LEU A 1 176 ? -22.261 13.816 13.420 1.00 91.06 176 LEU A C 1
ATOM 1331 O O . LEU A 1 176 ? -21.111 14.071 13.794 1.00 91.06 176 LEU A O 1
ATOM 1335 N N . ALA A 1 177 ? -23.337 14.437 13.897 1.00 89.19 177 ALA A N 1
ATOM 1336 C CA . ALA A 1 177 ? -23.321 15.162 15.157 1.00 89.19 177 ALA A CA 1
ATOM 1337 C C . ALA A 1 177 ? -23.164 14.181 16.329 1.00 89.19 177 ALA A C 1
ATOM 1339 O O . ALA A 1 177 ? -23.446 12.985 16.204 1.00 89.19 177 ALA A O 1
ATOM 1340 N N . GLU A 1 178 ? -22.743 14.703 17.479 1.00 89.94 178 GLU A N 1
ATOM 1341 C CA . GLU A 1 178 ? -22.667 13.915 18.705 1.00 89.94 178 GLU A CA 1
ATOM 1342 C C . GLU A 1 178 ? -24.037 13.300 19.046 1.00 89.94 178 GLU A C 1
ATOM 1344 O O . GLU A 1 178 ? -25.032 14.027 19.130 1.00 89.94 178 GLU A O 1
ATOM 1349 N N . PRO A 1 179 ? -24.125 11.968 19.219 1.00 90.88 179 PRO A N 1
ATOM 1350 C CA . PRO A 1 179 ? -25.387 11.311 19.517 1.00 90.88 179 PRO A CA 1
ATOM 1351 C C . PRO A 1 179 ? -25.797 11.554 20.972 1.00 90.88 179 PRO A C 1
ATOM 1353 O O . PRO A 1 179 ? -24.971 11.522 21.879 1.00 90.88 179 PRO A O 1
ATOM 1356 N N . ALA A 1 180 ? -27.100 11.693 21.216 1.00 89.88 180 ALA A N 1
ATOM 1357 C CA . ALA A 1 180 ? -27.650 11.834 22.564 1.00 89.88 180 ALA A CA 1
ATOM 1358 C C . ALA A 1 180 ? -27.597 10.521 23.368 1.00 89.88 180 ALA A C 1
ATOM 1360 O O . ALA A 1 180 ? -27.708 10.531 24.590 1.00 89.88 180 ALA A O 1
ATOM 1361 N N . SER A 1 181 ? -27.481 9.369 22.695 1.00 90.62 181 SER A N 1
ATOM 1362 C CA . SER A 1 181 ? -27.365 8.060 23.350 1.00 90.62 181 SER A CA 1
ATOM 1363 C C . SER A 1 181 ? -26.760 6.993 22.437 1.00 90.62 181 SER A C 1
ATOM 1365 O O . SER A 1 181 ? -26.825 7.092 21.208 1.00 90.62 181 SER A O 1
ATOM 1367 N N . LEU A 1 182 ? -26.275 5.902 23.043 1.00 91.56 182 LEU A N 1
ATOM 1368 C CA . LEU A 1 182 ? -25.813 4.707 22.328 1.00 91.56 182 LEU A CA 1
ATOM 1369 C C . LEU A 1 182 ? -26.901 4.130 21.408 1.00 91.56 182 LEU A C 1
ATOM 1371 O O . LEU A 1 182 ? -26.639 3.771 20.265 1.00 91.56 182 LEU A O 1
ATOM 1375 N N . LYS A 1 183 ? -28.150 4.080 21.893 1.00 93.75 183 LYS A N 1
ATOM 1376 C CA . LYS A 1 183 ? -29.302 3.542 21.151 1.00 93.75 183 LYS A CA 1
ATOM 1377 C C . LYS A 1 183 ? -29.611 4.361 19.899 1.00 93.75 183 LYS A C 1
ATOM 1379 O O . LYS A 1 183 ? -29.989 3.790 18.878 1.00 93.75 183 LYS A O 1
ATOM 1384 N N . GLN A 1 184 ? -29.474 5.685 19.979 1.00 93.19 184 GLN A N 1
ATOM 1385 C CA . GLN A 1 184 ? -29.656 6.561 18.825 1.00 93.19 184 GLN A CA 1
ATOM 1386 C C . GLN A 1 184 ? -28.575 6.309 17.773 1.00 93.19 184 GLN A C 1
ATOM 1388 O O . GLN A 1 184 ? -28.909 6.174 16.598 1.00 93.19 184 GLN A O 1
ATOM 1393 N N . LEU A 1 185 ? -27.308 6.202 18.193 1.00 94.38 185 LEU A N 1
ATOM 1394 C CA . LEU A 1 185 ? -26.211 5.905 17.275 1.00 94.38 185 LEU A CA 1
ATOM 1395 C C . LEU A 1 185 ? -26.400 4.533 16.615 1.00 94.38 185 LEU A C 1
ATOM 1397 O O . LEU A 1 185 ? -26.391 4.454 15.392 1.00 94.38 185 LEU A O 1
ATOM 1401 N N . ALA A 1 186 ? -26.662 3.488 17.407 1.00 94.69 186 ALA A N 1
ATOM 1402 C CA . ALA A 1 186 ? -26.847 2.114 16.932 1.00 94.69 186 ALA A CA 1
ATOM 1403 C C . ALA A 1 186 ? -27.897 2.006 15.816 1.00 94.69 186 ALA A C 1
ATOM 1405 O O . ALA A 1 186 ? -27.657 1.362 14.802 1.00 94.69 186 ALA A O 1
ATOM 1406 N N . ARG A 1 187 ? -29.045 2.680 15.977 1.00 94.12 187 ARG A N 1
ATOM 1407 C CA . ARG A 1 187 ? -30.112 2.707 14.962 1.00 94.12 187 ARG A CA 1
ATOM 1408 C C . ARG A 1 187 ? -29.679 3.359 13.653 1.00 94.12 187 ARG A C 1
ATOM 1410 O O . ARG A 1 187 ? -30.199 2.997 12.607 1.00 94.12 187 ARG A O 1
ATOM 1417 N N . ARG A 1 188 ? -28.789 4.349 13.718 1.00 93.31 188 ARG A N 1
ATOM 1418 C CA . ARG A 1 188 ? -28.362 5.123 12.550 1.00 93.31 188 ARG A CA 1
ATOM 1419 C C . ARG A 1 188 ? -27.272 4.411 11.756 1.00 93.31 188 ARG A C 1
ATOM 1421 O O . ARG A 1 188 ? -27.294 4.485 10.538 1.00 93.31 188 ARG A O 1
ATOM 1428 N N . ILE A 1 189 ? -26.352 3.726 12.438 1.00 93.81 189 ILE A N 1
ATOM 1429 C CA . ILE A 1 189 ? -25.167 3.113 11.813 1.00 93.81 189 ILE A CA 1
ATOM 1430 C C . ILE A 1 189 ? -25.337 1.632 11.457 1.00 93.81 189 ILE A C 1
ATOM 1432 O O . ILE A 1 189 ? -24.398 1.019 10.953 1.00 93.81 189 ILE A O 1
ATOM 1436 N N . GLN A 1 190 ? -26.492 1.036 11.758 1.00 92.75 190 GLN A N 1
ATOM 1437 C CA . GLN A 1 190 ? -26.740 -0.381 11.510 1.00 92.75 190 GLN A CA 1
ATOM 1438 C C . GLN A 1 190 ? -26.508 -0.731 10.031 1.00 92.75 190 GLN A C 1
ATOM 1440 O O . GLN A 1 190 ? -27.047 -0.075 9.142 1.00 92.75 190 GLN A O 1
ATOM 1445 N N . GLY A 1 191 ? -25.701 -1.765 9.777 1.00 89.88 191 GLY A N 1
ATOM 1446 C CA . GLY A 1 191 ? -25.347 -2.197 8.420 1.00 89.88 191 GLY A CA 1
ATOM 1447 C C . GLY A 1 191 ? -24.521 -1.171 7.636 1.00 89.88 191 GLY A C 1
ATOM 1448 O O . GLY A 1 191 ? -24.559 -1.162 6.411 1.00 89.88 191 GLY A O 1
ATOM 1449 N N . SER A 1 192 ? -23.817 -0.267 8.319 1.00 92.12 192 SER A N 1
ATOM 1450 C CA . SER A 1 192 ? -22.944 0.743 7.710 1.00 92.12 192 SER A CA 1
ATOM 1451 C C . SER A 1 192 ? -21.566 0.751 8.370 1.00 92.12 192 SER A C 1
ATOM 1453 O O . SER A 1 192 ? -21.373 0.158 9.434 1.00 92.12 192 SER A O 1
ATOM 1455 N N . ALA A 1 193 ? -20.604 1.445 7.760 1.00 93.12 193 ALA A N 1
ATOM 1456 C CA . ALA A 1 193 ? -19.348 1.763 8.431 1.00 93.12 193 ALA A CA 1
ATOM 1457 C C . ALA A 1 193 ? -19.492 3.017 9.294 1.00 93.12 193 ALA A C 1
ATOM 1459 O O . ALA A 1 193 ? -20.185 3.960 8.917 1.00 93.12 193 ALA A O 1
ATOM 1460 N N . CYS A 1 194 ? -18.830 3.050 10.447 1.00 94.81 194 CYS A N 1
ATOM 1461 C CA . CYS A 1 194 ? -18.831 4.189 11.354 1.00 94.81 194 CYS A CA 1
ATOM 1462 C C . CYS A 1 194 ? -17.420 4.459 11.882 1.00 94.81 194 CYS A C 1
ATOM 1464 O O . CYS A 1 194 ? -16.851 3.629 12.584 1.00 94.81 194 CYS A O 1
ATOM 1466 N N . VAL A 1 195 ? -16.877 5.645 11.606 1.00 95.06 195 VAL A N 1
ATOM 1467 C CA . VAL A 1 195 ? -15.652 6.155 12.232 1.00 95.06 195 VAL A CA 1
ATOM 1468 C C . VAL A 1 195 ? -16.041 6.965 13.461 1.00 95.06 195 VAL A C 1
ATOM 1470 O O . VAL A 1 195 ? -16.532 8.093 13.362 1.00 95.06 195 VAL A O 1
ATOM 1473 N N . LEU A 1 196 ? -15.854 6.372 14.636 1.00 92.44 196 LEU A N 1
ATOM 1474 C CA . LEU A 1 196 ? -16.287 6.955 15.895 1.00 92.44 196 LEU A CA 1
ATOM 1475 C C . LEU A 1 196 ? -15.292 8.007 16.395 1.00 92.44 196 LEU A C 1
ATOM 1477 O O . LEU A 1 196 ? -14.095 7.749 16.511 1.00 92.44 196 LEU A O 1
ATOM 1481 N N . ALA A 1 197 ? -15.790 9.181 16.788 1.00 88.19 197 ALA A N 1
ATOM 1482 C CA . ALA A 1 197 ? -14.965 10.163 17.481 1.00 88.19 197 ALA A CA 1
ATOM 1483 C C . ALA A 1 197 ? -14.630 9.696 18.906 1.00 88.19 197 ALA A C 1
ATOM 1485 O O . ALA A 1 197 ? -15.520 9.539 19.744 1.00 88.19 197 ALA A O 1
ATOM 1486 N N . GLY A 1 198 ? -13.338 9.582 19.220 1.00 83.19 198 GLY A N 1
ATOM 1487 C CA . GLY A 1 198 ? -12.865 9.138 20.536 1.00 83.19 198 GLY A CA 1
ATOM 1488 C C . GLY A 1 198 ? -13.372 9.951 21.736 1.00 83.19 198 GLY A C 1
ATOM 1489 O O . GLY A 1 198 ? -13.549 9.420 22.836 1.00 83.19 198 GLY A O 1
ATOM 1490 N N . ALA A 1 199 ? -13.677 11.238 21.528 1.00 86.50 199 ALA A N 1
ATOM 1491 C CA . ALA A 1 199 ? -14.224 12.121 22.560 1.00 86.50 199 ALA A CA 1
ATOM 1492 C C . ALA A 1 199 ? -15.663 11.762 22.981 1.00 86.50 199 ALA A C 1
ATOM 1494 O O . ALA A 1 199 ? -16.076 12.104 24.090 1.00 86.50 199 ALA A O 1
ATOM 1495 N N . TRP A 1 200 ? -16.438 11.090 22.121 1.00 87.31 200 TRP A N 1
ATOM 1496 C CA . TRP A 1 200 ? -17.831 10.732 22.417 1.00 87.31 200 TRP A CA 1
ATOM 1497 C C . TRP A 1 200 ? -17.906 9.622 23.451 1.00 87.31 200 TRP A C 1
ATOM 1499 O O . TRP A 1 200 ? -18.616 9.767 24.440 1.00 87.31 200 TRP A O 1
ATOM 1509 N N . ALA A 1 201 ? -17.103 8.567 23.278 1.00 85.94 201 ALA A N 1
ATOM 1510 C CA . ALA A 1 201 ? -17.055 7.457 24.225 1.00 85.94 201 ALA A CA 1
ATOM 1511 C C . ALA A 1 201 ? -16.731 7.942 25.649 1.00 85.94 201 ALA A C 1
ATOM 1513 O O . ALA A 1 201 ? -17.331 7.480 26.613 1.00 85.94 201 ALA A O 1
ATOM 1514 N N . GLN A 1 202 ? -15.837 8.929 25.778 1.00 85.81 202 GLN A N 1
ATOM 1515 C CA . GLN A 1 202 ? -15.499 9.515 27.073 1.00 85.81 202 GLN A CA 1
ATOM 1516 C C . GLN A 1 202 ? -16.629 10.372 27.656 1.00 85.81 202 GLN A C 1
ATOM 1518 O O . GLN A 1 202 ? -16.994 10.180 28.812 1.00 85.81 202 GLN A O 1
ATOM 1523 N N . ARG A 1 203 ? -17.177 11.323 26.887 1.00 87.81 203 ARG A N 1
ATOM 1524 C CA . ARG A 1 203 ? -18.200 12.258 27.391 1.00 87.81 203 ARG A CA 1
ATOM 1525 C C . ARG A 1 203 ? -19.527 11.576 27.707 1.00 87.81 203 ARG A C 1
ATOM 1527 O O . ARG A 1 203 ? -20.191 11.963 28.660 1.00 87.81 203 ARG A O 1
ATOM 1534 N N . LEU A 1 204 ? -19.886 10.556 26.932 1.00 88.94 204 LEU A N 1
ATOM 1535 C CA . LEU A 1 204 ? -21.122 9.793 27.102 1.00 88.94 204 LEU A CA 1
ATOM 1536 C C . LEU A 1 204 ? -20.953 8.583 28.035 1.00 88.94 204 LEU A C 1
ATOM 1538 O O . LEU A 1 204 ? -21.909 7.836 28.233 1.00 88.94 204 LEU A O 1
ATOM 1542 N N . GLY A 1 205 ? -19.755 8.380 28.598 1.00 91.00 205 GLY A N 1
ATOM 1543 C CA . GLY A 1 205 ? -19.479 7.307 29.554 1.00 91.00 205 GLY A CA 1
ATOM 1544 C C . GLY A 1 205 ? -19.640 5.900 28.976 1.00 91.00 205 GLY A C 1
ATOM 1545 O O . GLY A 1 205 ? -20.053 4.993 29.693 1.00 91.00 205 GLY A O 1
ATOM 1546 N N . TRP A 1 206 ? -19.360 5.710 27.686 1.00 93.88 206 TRP A N 1
ATOM 1547 C CA . TRP A 1 206 ? -19.492 4.404 27.043 1.00 93.88 206 TRP A CA 1
ATOM 1548 C C . TRP A 1 206 ? -18.385 3.453 27.481 1.00 93.88 206 TRP A C 1
ATOM 1550 O O . TRP A 1 206 ? -17.210 3.817 27.565 1.00 93.88 206 TRP A O 1
ATOM 1560 N N . THR A 1 207 ? -18.775 2.210 27.728 1.00 95.81 207 THR A N 1
ATOM 1561 C CA . THR A 1 207 ? -17.885 1.119 28.117 1.00 95.81 207 THR A CA 1
ATOM 1562 C C . THR A 1 207 ? -17.383 0.350 26.897 1.00 95.81 207 THR A C 1
ATOM 1564 O O . THR A 1 207 ? -17.868 0.522 25.779 1.00 95.81 207 THR A O 1
ATOM 1567 N N . PHE A 1 208 ? -16.421 -0.555 27.100 1.00 95.81 208 PHE A N 1
ATOM 1568 C CA . PHE A 1 208 ? -15.989 -1.451 26.028 1.00 95.81 208 PHE A CA 1
ATOM 1569 C C . PHE A 1 208 ? -17.136 -2.337 25.507 1.00 95.81 208 PHE A C 1
ATOM 1571 O O . PHE A 1 208 ? -17.274 -2.498 24.300 1.00 95.81 208 PHE A O 1
ATOM 1578 N N . ALA A 1 209 ? -18.018 -2.812 26.394 1.00 96.38 209 ALA A N 1
ATOM 1579 C CA . ALA A 1 209 ? -19.181 -3.616 26.014 1.00 96.38 209 ALA A CA 1
ATOM 1580 C C . ALA A 1 209 ? -20.179 -2.833 25.139 1.00 96.38 209 ALA A C 1
ATOM 1582 O O . ALA A 1 209 ? -20.811 -3.401 24.248 1.00 96.38 209 ALA A O 1
ATOM 1583 N N . ASP A 1 210 ? -20.303 -1.520 25.351 1.00 96.25 210 ASP A N 1
ATOM 1584 C CA . ASP A 1 210 ? -21.129 -0.657 24.502 1.00 96.25 210 ASP A CA 1
ATOM 1585 C C . ASP A 1 210 ? -20.550 -0.535 23.084 1.00 96.25 210 ASP A C 1
ATOM 1587 O O . ASP A 1 210 ? -21.299 -0.559 22.105 1.00 96.25 210 ASP A O 1
ATOM 1591 N N . ILE A 1 211 ? -19.220 -0.456 22.966 1.00 96.06 211 ILE A N 1
ATOM 1592 C CA . ILE A 1 211 ? -18.517 -0.451 21.676 1.00 96.06 211 ILE A CA 1
ATOM 1593 C C . ILE A 1 211 ? -18.657 -1.799 20.968 1.00 96.06 211 ILE A C 1
ATOM 1595 O O . ILE A 1 211 ? -18.996 -1.815 19.788 1.00 96.06 211 ILE A O 1
ATOM 1599 N N . GLU A 1 212 ? -18.484 -2.920 21.675 1.00 95.94 212 GLU A N 1
ATOM 1600 C CA . GLU A 1 212 ? -18.719 -4.263 21.121 1.00 95.94 212 GLU A CA 1
ATOM 1601 C C . GLU A 1 212 ? -20.163 -4.413 20.624 1.00 95.94 212 GLU A C 1
ATOM 1603 O O . GLU A 1 212 ? -20.407 -4.964 19.552 1.00 95.94 212 GLU A O 1
ATOM 1608 N N . LYS A 1 213 ? -21.137 -3.854 21.350 1.00 95.38 213 LYS A N 1
ATOM 1609 C CA . LYS A 1 213 ? -22.541 -3.853 20.929 1.00 95.38 213 LYS A CA 1
ATOM 1610 C C . LYS A 1 213 ? -22.772 -3.037 19.657 1.00 95.38 213 LYS A C 1
ATOM 1612 O O . LYS A 1 213 ? -23.518 -3.489 18.791 1.00 95.38 213 LYS A O 1
ATOM 1617 N N . LEU A 1 214 ? -22.161 -1.861 19.517 1.00 95.38 214 LEU A N 1
ATOM 1618 C CA . LEU A 1 214 ? -22.241 -1.080 18.276 1.00 95.38 214 LEU A CA 1
ATOM 1619 C C . LEU A 1 214 ? -21.573 -1.811 17.105 1.00 95.38 214 LEU A C 1
ATOM 1621 O O . LEU A 1 214 ? -22.165 -1.905 16.028 1.00 95.38 214 LEU A O 1
ATOM 1625 N N . ALA A 1 215 ? -20.380 -2.363 17.326 1.00 94.81 215 ALA A N 1
ATOM 1626 C CA . ALA A 1 215 ? -19.654 -3.146 16.333 1.00 94.81 215 ALA A CA 1
ATOM 1627 C C . ALA A 1 215 ? -20.416 -4.421 15.940 1.00 94.81 215 ALA A C 1
ATOM 1629 O O . ALA A 1 215 ? -20.386 -4.829 14.789 1.00 94.81 215 ALA A O 1
ATOM 1630 N N . SER A 1 216 ? -21.222 -4.997 16.840 1.00 94.06 216 SER A N 1
ATOM 1631 C CA . SER A 1 216 ? -22.067 -6.150 16.499 1.00 94.06 216 SER A CA 1
ATOM 1632 C C . SER A 1 216 ? -23.116 -5.882 15.414 1.00 94.06 216 SER A C 1
ATOM 1634 O O . SER A 1 216 ? -23.651 -6.822 14.825 1.00 94.06 216 SER A O 1
ATOM 1636 N N . LEU A 1 217 ? -23.401 -4.601 15.156 1.00 93.69 217 LEU A N 1
ATOM 1637 C CA . LEU A 1 217 ? -24.413 -4.117 14.218 1.00 93.69 217 LEU A CA 1
ATOM 1638 C C . LEU A 1 217 ? -23.812 -3.349 13.030 1.00 93.69 217 LEU A C 1
ATOM 1640 O O . LEU A 1 217 ? -24.563 -2.941 12.143 1.00 93.69 217 LEU A O 1
ATOM 1644 N N . SER A 1 218 ? -22.505 -3.071 13.034 1.00 93.56 218 SER A N 1
ATOM 1645 C CA . SER A 1 218 ? -21.872 -2.127 12.106 1.00 93.56 218 SER A CA 1
ATOM 1646 C C . SER A 1 218 ? -20.384 -2.419 11.901 1.00 93.56 218 SER A C 1
ATOM 1648 O O . SER A 1 218 ? -19.789 -3.218 12.613 1.00 93.56 218 SER A O 1
ATOM 1650 N N . TRP A 1 219 ? -19.769 -1.761 10.923 1.00 93.50 219 TRP A N 1
ATOM 1651 C CA . TRP A 1 219 ? -18.323 -1.784 10.728 1.00 93.50 219 TRP A CA 1
ATOM 1652 C C . TRP A 1 219 ? -17.729 -0.592 11.480 1.00 93.50 219 TRP A C 1
ATOM 1654 O O . TRP A 1 219 ? -17.717 0.536 10.981 1.00 93.50 219 TRP A O 1
ATOM 1664 N N . LEU A 1 220 ? -17.331 -0.806 12.731 1.00 94.50 220 LEU A N 1
ATOM 1665 C CA . LEU A 1 220 ? -17.001 0.262 13.668 1.00 94.50 220 LEU A CA 1
ATOM 1666 C C . LEU A 1 220 ? -15.490 0.463 13.774 1.00 94.50 220 LEU A C 1
ATOM 1668 O O . LEU A 1 220 ? -14.767 -0.415 14.235 1.00 94.50 220 LEU A O 1
ATOM 1672 N N . ILE A 1 221 ? -15.027 1.664 13.435 1.00 95.12 221 ILE A N 1
ATOM 1673 C CA . ILE A 1 221 ? -13.630 2.074 13.571 1.00 95.12 221 ILE A CA 1
ATOM 1674 C C . ILE A 1 221 ? -13.494 3.034 14.750 1.00 95.12 221 ILE A C 1
ATOM 1676 O O . ILE A 1 221 ? -14.165 4.067 14.804 1.00 95.12 221 ILE A O 1
ATOM 1680 N N . VAL A 1 222 ? -12.586 2.720 15.670 1.00 95.31 222 VAL A N 1
ATOM 1681 C CA . VAL A 1 222 ? -12.166 3.591 16.776 1.00 95.31 222 VAL A CA 1
ATOM 1682 C C . VAL A 1 222 ? -10.659 3.829 16.697 1.00 95.31 222 VAL A C 1
ATOM 1684 O O . VAL A 1 222 ? -9.906 2.955 16.267 1.00 95.31 222 VAL A O 1
ATOM 1687 N N . ASP A 1 223 ? -10.200 5.008 17.116 1.00 94.81 223 ASP A N 1
ATOM 1688 C CA . ASP A 1 223 ? -8.766 5.298 17.172 1.00 94.81 223 ASP A CA 1
ATOM 1689 C C . ASP A 1 223 ? -8.061 4.430 18.233 1.00 94.81 223 ASP A C 1
ATOM 1691 O O . ASP A 1 223 ? -8.686 3.966 19.198 1.00 94.81 223 ASP A O 1
ATOM 1695 N N . LEU A 1 224 ? -6.749 4.216 18.068 1.00 95.06 224 LEU A N 1
ATOM 1696 C CA . LEU A 1 224 ? -5.977 3.323 18.944 1.00 95.06 224 LEU A CA 1
ATOM 1697 C C . LEU A 1 224 ? -6.044 3.742 20.419 1.00 95.06 224 LEU A C 1
ATOM 1699 O O . LEU A 1 224 ? -6.044 2.891 21.309 1.00 95.06 224 LEU A O 1
ATOM 1703 N N . GLU A 1 225 ? -6.091 5.046 20.694 1.00 95.38 225 GLU A N 1
ATOM 1704 C CA . GLU A 1 225 ? -6.067 5.599 22.049 1.00 95.38 225 GLU A CA 1
ATOM 1705 C C . GLU A 1 225 ? -7.399 5.364 22.762 1.00 95.38 225 GLU A C 1
ATOM 1707 O O . GLU A 1 225 ? -7.423 4.884 23.902 1.00 95.38 225 GLU A O 1
ATOM 1712 N N . THR A 1 226 ? -8.509 5.598 22.064 1.00 95.06 226 THR A N 1
ATOM 1713 C CA . THR A 1 226 ? -9.847 5.265 22.555 1.00 95.06 226 THR A CA 1
ATOM 1714 C C . THR A 1 226 ? -9.992 3.766 22.803 1.00 95.06 226 THR A C 1
ATOM 1716 O O . THR A 1 226 ? -10.441 3.381 23.887 1.00 95.06 226 THR A O 1
ATOM 1719 N N . GLY A 1 227 ? -9.564 2.919 21.859 1.00 95.12 227 GLY A N 1
ATOM 1720 C CA . GLY A 1 227 ? -9.591 1.461 22.015 1.00 95.12 227 GLY A CA 1
ATOM 1721 C C . GLY A 1 227 ? -8.778 0.985 23.224 1.00 95.12 227 GLY A C 1
ATOM 1722 O O . GLY A 1 227 ? -9.303 0.285 24.093 1.00 95.12 227 GLY A O 1
ATOM 1723 N N . ALA A 1 228 ? -7.525 1.440 23.347 1.00 95.50 228 ALA A N 1
ATOM 1724 C CA . ALA A 1 228 ? -6.631 1.097 24.457 1.00 95.50 228 ALA A CA 1
ATOM 1725 C C . ALA A 1 228 ? -7.228 1.442 25.826 1.00 95.50 228 ALA A C 1
ATOM 1727 O O . ALA A 1 228 ? -7.194 0.631 26.758 1.00 95.50 228 ALA A O 1
ATOM 1728 N N . ARG A 1 229 ? -7.790 2.650 25.941 1.00 95.56 229 ARG A N 1
ATOM 1729 C CA . ARG A 1 229 ? -8.408 3.147 27.170 1.00 95.56 229 ARG A CA 1
ATOM 1730 C C . ARG A 1 229 ? -9.617 2.306 27.565 1.00 95.56 229 ARG A C 1
ATOM 1732 O O . ARG A 1 229 ? -9.722 1.933 28.729 1.00 95.56 229 ARG A O 1
ATOM 1739 N N . LEU A 1 230 ? -10.505 1.991 26.621 1.00 95.62 230 LEU A N 1
ATOM 1740 C CA . LEU A 1 230 ? -11.716 1.212 26.893 1.00 95.62 230 LEU A CA 1
ATOM 1741 C C . LEU A 1 230 ? -11.396 -0.233 27.290 1.00 95.62 230 LEU A C 1
ATOM 1743 O O . LEU A 1 230 ? -11.935 -0.725 28.279 1.00 95.62 230 LEU A O 1
ATOM 1747 N N . VAL A 1 231 ? -10.474 -0.887 26.579 1.00 95.31 231 VAL A N 1
ATOM 1748 C CA . VAL A 1 231 ? -10.012 -2.251 26.897 1.00 95.31 231 VAL A CA 1
ATOM 1749 C C . VAL A 1 231 ? -9.365 -2.309 28.285 1.00 95.31 231 VAL A C 1
ATOM 1751 O O . VAL A 1 231 ? -9.625 -3.240 29.054 1.00 95.31 231 VAL A O 1
ATOM 1754 N N . THR A 1 232 ? -8.558 -1.297 28.625 1.00 95.19 232 THR A N 1
ATOM 1755 C CA . THR A 1 232 ? -7.909 -1.194 29.941 1.00 95.19 232 THR A CA 1
ATOM 1756 C C . THR A 1 232 ? -8.925 -0.929 31.048 1.00 95.19 232 THR A C 1
ATOM 1758 O O . THR A 1 232 ? -8.904 -1.618 32.065 1.00 95.19 232 THR A O 1
ATOM 1761 N N . ALA A 1 233 ? -9.858 0.006 30.845 1.00 94.62 233 ALA A N 1
ATOM 1762 C CA . ALA A 1 233 ? -10.915 0.317 31.809 1.00 94.62 233 ALA A CA 1
ATOM 1763 C C . ALA A 1 233 ? -11.855 -0.875 32.062 1.00 94.62 233 ALA A C 1
ATOM 1765 O O . ALA A 1 233 ? -12.322 -1.067 33.179 1.00 94.62 233 ALA A O 1
ATOM 1766 N N . ALA A 1 234 ? -12.085 -1.713 31.048 1.00 95.00 234 ALA A N 1
ATOM 1767 C CA . ALA A 1 234 ? -12.858 -2.947 31.172 1.00 95.00 234 ALA A CA 1
ATOM 1768 C C . ALA A 1 234 ? -12.082 -4.107 31.833 1.00 95.00 234 ALA A C 1
ATOM 1770 O O . ALA A 1 234 ? -12.606 -5.217 31.927 1.00 95.00 234 ALA A O 1
ATOM 1771 N N . GLY A 1 235 ? -10.822 -3.899 32.238 1.00 95.00 235 GLY A N 1
ATOM 1772 C CA . GLY A 1 235 ? -9.984 -4.931 32.857 1.00 95.00 235 GLY A CA 1
ATOM 1773 C C . GLY A 1 235 ? -9.628 -6.094 31.924 1.00 95.00 235 GLY A C 1
ATOM 1774 O O . GLY A 1 235 ? -9.222 -7.158 32.390 1.00 95.00 235 GLY A O 1
ATOM 1775 N N . ARG A 1 236 ? -9.788 -5.928 30.602 1.00 93.19 236 ARG A N 1
ATOM 1776 C CA . ARG A 1 236 ? -9.574 -7.002 29.616 1.00 93.19 236 ARG A CA 1
ATOM 1777 C C . ARG A 1 236 ? -8.097 -7.191 29.274 1.00 93.19 236 ARG A C 1
ATOM 1779 O O . ARG A 1 236 ? -7.639 -8.327 29.140 1.00 93.19 236 ARG A O 1
ATOM 1786 N N . ALA A 1 237 ? -7.356 -6.089 29.171 1.00 93.81 237 ALA A N 1
ATOM 1787 C CA . ALA A 1 237 ? -5.905 -6.072 29.025 1.00 93.81 237 ALA A CA 1
ATOM 1788 C C . ALA A 1 237 ? -5.328 -4.737 29.500 1.00 93.81 237 ALA A C 1
ATOM 1790 O O . ALA A 1 237 ? -5.907 -3.689 29.247 1.00 93.81 237 ALA A O 1
ATOM 1791 N N . VAL A 1 238 ? -4.143 -4.765 30.115 1.00 91.25 238 VAL A N 1
ATOM 1792 C CA . VAL A 1 238 ? -3.353 -3.548 30.344 1.00 91.25 238 VAL A CA 1
ATOM 1793 C C . VAL A 1 238 ? -2.606 -3.217 29.058 1.00 91.25 238 VAL A C 1
ATOM 1795 O O . VAL A 1 238 ? -1.762 -4.002 28.607 1.00 91.25 238 VAL A O 1
ATOM 1798 N N . THR A 1 239 ? -2.931 -2.079 28.456 1.00 90.44 239 THR A N 1
ATOM 1799 C CA . THR A 1 239 ? -2.284 -1.605 27.234 1.00 90.44 239 THR A CA 1
ATOM 1800 C C . THR A 1 239 ? -2.239 -0.078 27.189 1.00 90.44 239 THR A C 1
ATOM 1802 O O . THR A 1 239 ? -2.952 0.600 27.925 1.00 90.44 239 THR A O 1
ATOM 1805 N N . ARG A 1 240 ? -1.353 0.479 26.363 1.00 94.00 240 ARG A N 1
ATOM 1806 C CA . ARG A 1 240 ? -1.199 1.928 26.196 1.00 94.00 240 ARG A CA 1
ATOM 1807 C C . ARG A 1 240 ? -0.771 2.264 24.782 1.00 94.00 240 ARG A C 1
ATOM 1809 O O . ARG A 1 240 ? -0.058 1.487 24.150 1.00 94.00 240 ARG A O 1
ATOM 1816 N N . VAL A 1 241 ? -1.141 3.453 24.334 1.00 95.12 241 VAL A N 1
ATOM 1817 C CA . VAL A 1 241 ? -0.643 4.005 23.079 1.00 95.12 241 VAL A CA 1
ATOM 1818 C C . VAL A 1 241 ? 0.684 4.718 23.316 1.00 95.12 241 VAL A C 1
ATOM 1820 O O . VAL A 1 241 ? 0.862 5.413 24.317 1.00 95.12 241 VAL A O 1
ATOM 1823 N N . VAL A 1 242 ? 1.632 4.513 22.407 1.00 93.81 242 VAL A N 1
ATOM 1824 C CA . VAL A 1 242 ? 2.942 5.163 22.392 1.00 93.81 242 VAL A CA 1
ATOM 1825 C C . VAL A 1 242 ? 3.170 5.743 21.002 1.00 93.81 242 VAL A C 1
ATOM 1827 O O . VAL A 1 242 ? 2.808 5.135 19.997 1.00 93.81 242 VAL A O 1
ATOM 1830 N N . THR A 1 243 ? 3.780 6.923 20.950 1.00 91.81 243 THR A N 1
ATOM 1831 C CA . THR A 1 243 ? 4.277 7.500 19.701 1.00 91.81 243 THR A CA 1
ATOM 1832 C C . THR A 1 243 ? 5.778 7.299 19.646 1.00 91.81 243 THR A C 1
ATOM 1834 O O . THR A 1 243 ? 6.506 7.858 20.470 1.00 91.81 243 THR A O 1
ATOM 1837 N N . HIS A 1 244 ? 6.237 6.532 18.666 1.00 88.00 244 HIS A N 1
ATOM 1838 C CA . HIS A 1 244 ? 7.660 6.395 18.387 1.00 88.00 244 HIS A CA 1
ATOM 1839 C C . HIS A 1 244 ? 8.066 7.428 17.342 1.00 88.00 244 HIS A C 1
ATOM 1841 O O . HIS A 1 244 ? 7.312 7.666 16.397 1.00 88.00 244 HIS A O 1
ATOM 1847 N N . ALA A 1 245 ? 9.228 8.060 17.514 1.00 84.50 245 ALA A N 1
ATOM 1848 C CA . ALA A 1 245 ? 9.714 9.083 16.593 1.00 84.50 245 ALA A CA 1
ATOM 1849 C C . ALA A 1 245 ? 11.224 8.974 16.352 1.00 84.50 245 ALA A C 1
ATOM 1851 O O . ALA A 1 245 ? 11.994 9.011 17.310 1.00 84.50 245 ALA A O 1
ATOM 1852 N N . ASP A 1 246 ? 11.631 8.890 15.085 1.00 76.25 246 ASP A N 1
ATOM 1853 C CA . ASP A 1 246 ? 13.019 8.778 14.642 1.00 76.25 246 ASP A CA 1
ATOM 1854 C C . ASP A 1 246 ? 13.425 9.968 13.780 1.00 76.25 246 ASP A C 1
ATOM 1856 O O . ASP A 1 246 ? 12.651 10.503 12.989 1.00 76.25 246 ASP A O 1
ATOM 1860 N N . GLU A 1 247 ? 14.679 10.368 13.902 1.00 69.94 247 GLU A N 1
ATOM 1861 C CA . GLU A 1 247 ? 15.263 11.424 13.085 1.00 69.94 247 GLU A CA 1
ATOM 1862 C C . GLU A 1 247 ? 15.422 11.025 11.613 1.00 69.94 247 GLU A C 1
ATOM 1864 O O . GLU A 1 247 ? 15.322 11.875 10.726 1.00 69.94 247 GLU A O 1
ATOM 1869 N N . HIS A 1 248 ? 15.660 9.739 11.359 1.00 65.75 248 HIS A N 1
ATOM 1870 C CA . HIS A 1 248 ? 16.051 9.192 10.062 1.00 65.75 248 HIS A CA 1
ATOM 1871 C C . HIS A 1 248 ? 15.294 7.922 9.676 1.00 65.75 248 HIS A C 1
ATOM 1873 O O . HIS A 1 248 ? 15.362 7.488 8.533 1.00 65.75 248 HIS A O 1
ATOM 1879 N N . GLY A 1 249 ? 14.626 7.278 10.614 1.00 66.19 249 GLY A N 1
ATOM 1880 C CA . GLY A 1 249 ? 14.036 5.970 10.434 1.00 66.19 249 GLY A CA 1
ATOM 1881 C C . GLY A 1 249 ? 12.569 6.051 10.061 1.00 66.19 249 GLY A C 1
ATOM 1882 O O . GLY A 1 249 ? 11.728 6.441 10.869 1.00 66.19 249 GLY A O 1
ATOM 1883 N N . LEU A 1 250 ? 12.247 5.628 8.843 1.00 67.31 250 LEU A N 1
ATOM 1884 C CA . LEU A 1 250 ? 10.864 5.421 8.450 1.00 67.31 250 LEU A CA 1
ATOM 1885 C C . LEU A 1 250 ? 10.329 4.173 9.155 1.00 67.31 250 LEU A C 1
ATOM 1887 O O . LEU A 1 250 ? 10.792 3.072 8.877 1.00 67.31 250 LEU A O 1
ATOM 1891 N N . MET A 1 251 ? 9.344 4.337 10.041 1.00 67.38 251 MET A N 1
ATOM 1892 C CA . MET A 1 251 ? 8.654 3.177 10.598 1.00 67.38 251 MET A CA 1
ATOM 1893 C C . MET A 1 251 ? 7.892 2.453 9.495 1.00 67.38 251 MET A C 1
ATOM 1895 O O . MET A 1 251 ? 7.117 3.068 8.748 1.00 67.38 251 MET A O 1
ATOM 1899 N N . SER A 1 252 ? 8.063 1.138 9.455 1.00 69.38 252 SER A N 1
ATOM 1900 C CA . SER A 1 252 ? 7.310 0.283 8.562 1.00 69.38 252 SER A CA 1
ATOM 1901 C C . SER A 1 252 ? 6.433 -0.721 9.301 1.00 69.38 252 SER A C 1
ATOM 1903 O O . SER A 1 252 ? 6.726 -1.147 10.415 1.00 69.38 252 SER A O 1
ATOM 1905 N N . ALA A 1 253 ? 5.312 -1.068 8.683 1.00 64.88 253 ALA A N 1
ATOM 1906 C CA . ALA A 1 253 ? 4.327 -2.000 9.196 1.00 64.88 253 ALA A CA 1
ATOM 1907 C C . ALA A 1 253 ? 4.554 -3.379 8.592 1.00 64.88 253 ALA A C 1
ATOM 1909 O O . ALA A 1 253 ? 4.632 -3.482 7.372 1.00 64.88 253 ALA A O 1
ATOM 1910 N N . ARG A 1 254 ? 4.613 -4.414 9.429 1.00 67.12 254 ARG A N 1
ATOM 1911 C CA . ARG A 1 254 ? 4.500 -5.815 9.036 1.00 67.12 254 ARG A CA 1
ATOM 1912 C C . ARG A 1 254 ? 3.157 -6.368 9.483 1.00 67.12 254 ARG A C 1
ATOM 1914 O O . ARG A 1 254 ? 2.626 -6.059 10.539 1.00 67.12 254 ARG A O 1
ATOM 1921 N N . VAL A 1 255 ? 2.629 -7.258 8.680 1.00 56.22 255 VAL A N 1
ATOM 1922 C CA . VAL A 1 255 ? 1.360 -7.915 8.918 1.00 56.22 255 VAL A CA 1
ATOM 1923 C C . VAL A 1 255 ? 1.598 -9.263 9.615 1.00 56.22 255 VAL A C 1
ATOM 1925 O O . VAL A 1 255 ? 2.270 -10.121 9.046 1.00 56.22 255 VAL A O 1
ATOM 1928 N N . GLU A 1 256 ? 1.066 -9.470 10.825 1.00 52.97 256 GLU A N 1
ATOM 1929 C CA . GLU A 1 256 ? 1.118 -10.761 11.538 1.00 52.97 256 GLU A CA 1
ATOM 1930 C C . GLU A 1 256 ? -0.295 -11.163 11.969 1.00 52.97 256 GLU A C 1
ATOM 1932 O O . GLU A 1 256 ? -0.911 -10.483 12.789 1.00 52.97 256 GLU A O 1
ATOM 1937 N N . TYR A 1 257 ? -0.810 -12.274 11.440 1.00 50.91 257 TYR A N 1
ATOM 1938 C CA . TYR A 1 257 ? -2.173 -12.706 11.746 1.00 50.91 257 TYR A CA 1
ATOM 1939 C C . TYR A 1 257 ? -2.242 -14.068 12.422 1.00 50.91 257 TYR A C 1
ATOM 1941 O O . TYR A 1 257 ? -1.675 -15.049 11.937 1.00 50.91 257 TYR A O 1
ATOM 1949 N N . SER A 1 258 ? -3.011 -14.095 13.511 1.00 33.88 258 SER A N 1
ATOM 1950 C CA . SER A 1 258 ? -3.865 -15.203 13.923 1.00 33.88 258 SER A CA 1
ATOM 1951 C C . SER A 1 258 ? -5.227 -15.019 13.232 1.00 33.88 258 SER A C 1
ATOM 1953 O O . SER A 1 258 ? -5.977 -14.098 13.534 1.00 33.88 258 SER A O 1
ATOM 1955 N N . ASP A 1 259 ? -5.498 -15.851 12.230 1.00 36.66 259 ASP A N 1
ATOM 1956 C CA . ASP A 1 259 ? -6.829 -16.171 11.687 1.00 36.66 259 ASP A CA 1
ATOM 1957 C C . ASP A 1 259 ? -7.730 -15.071 11.068 1.00 36.66 259 ASP A C 1
ATOM 1959 O O . ASP A 1 259 ? -8.891 -15.359 10.782 1.00 36.66 259 ASP A O 1
ATOM 1963 N N . ALA A 1 260 ? -7.238 -13.867 10.741 1.00 39.38 260 ALA A N 1
ATOM 1964 C CA . ALA A 1 260 ? -7.951 -12.960 9.821 1.00 39.38 260 ALA A CA 1
ATOM 1965 C C . ALA A 1 260 ? -7.080 -12.448 8.662 1.00 39.38 260 ALA A C 1
ATOM 1967 O O . ALA A 1 260 ? -5.860 -12.327 8.755 1.00 39.38 260 ALA A O 1
ATOM 1968 N N . GLU A 1 261 ? -7.734 -12.215 7.528 1.00 48.66 261 GLU A N 1
ATOM 1969 C CA . GLU A 1 261 ? -7.135 -12.209 6.194 1.00 48.66 261 GLU A CA 1
ATOM 1970 C C . GLU A 1 261 ? -6.945 -10.769 5.669 1.00 48.66 261 GLU A C 1
ATOM 1972 O O . GLU A 1 261 ? -7.723 -9.857 5.927 1.00 48.66 261 GLU A O 1
ATOM 1977 N N . THR A 1 262 ? -5.840 -10.524 4.971 1.00 47.09 262 THR A N 1
ATOM 1978 C CA . THR A 1 262 ? -4.983 -9.354 5.225 1.00 47.09 262 THR A CA 1
ATOM 1979 C C . THR A 1 262 ? -5.300 -8.019 4.520 1.00 47.09 262 THR A C 1
ATOM 1981 O O . THR A 1 262 ? -4.393 -7.199 4.376 1.00 47.09 262 THR A O 1
ATOM 1984 N N . GLY A 1 263 ? -6.532 -7.775 4.057 1.00 51.22 263 GLY A N 1
ATOM 1985 C CA . GLY A 1 263 ? -7.041 -6.537 3.406 1.00 51.22 263 GLY A CA 1
ATOM 1986 C C . GLY A 1 263 ? -6.196 -5.756 2.358 1.00 51.22 263 GLY A C 1
ATOM 1987 O O . GLY A 1 263 ? -6.636 -4.722 1.873 1.00 51.22 263 GLY A O 1
ATOM 1988 N N . GLY A 1 264 ? -4.982 -6.163 2.020 1.00 48.97 264 GLY A N 1
ATOM 1989 C CA . GLY A 1 264 ? -4.074 -5.536 1.052 1.00 48.97 264 GLY A CA 1
ATOM 1990 C C . GLY A 1 264 ? -2.654 -6.124 1.044 1.00 48.97 264 GLY A C 1
ATOM 1991 O O . GLY A 1 264 ? -1.942 -5.977 0.051 1.00 48.97 264 GLY A O 1
ATOM 1992 N N . PHE A 1 265 ? -2.238 -6.783 2.132 1.00 54.69 265 PHE A N 1
ATOM 1993 C CA . PHE A 1 265 ? -0.818 -6.913 2.471 1.00 54.69 265 PHE A CA 1
ATOM 1994 C C . PHE A 1 265 ? -0.435 -8.348 2.825 1.00 54.69 265 PHE A C 1
ATOM 1996 O O . PHE A 1 265 ? -1.011 -8.942 3.728 1.00 54.69 265 PHE A O 1
ATOM 2003 N N . ALA A 1 266 ? 0.531 -8.952 2.146 1.00 54.50 266 ALA A N 1
ATOM 2004 C CA . ALA A 1 266 ? 0.983 -10.290 2.518 1.00 54.50 266 ALA A CA 1
ATOM 2005 C C . ALA A 1 266 ? 1.659 -10.302 3.908 1.00 54.50 266 ALA A C 1
ATOM 2007 O O . ALA A 1 266 ? 2.179 -9.290 4.366 1.00 54.50 266 ALA A O 1
ATOM 2008 N N . LEU A 1 267 ? 1.760 -11.482 4.540 1.00 48.66 267 LEU A N 1
ATOM 2009 C CA . LEU A 1 267 ? 2.475 -11.737 5.818 1.00 48.66 267 LEU A CA 1
ATOM 2010 C C . LEU A 1 267 ? 3.957 -11.275 5.847 1.00 48.66 267 LEU A C 1
ATOM 2012 O O . LEU A 1 267 ? 4.636 -11.341 6.878 1.00 48.66 267 LEU A O 1
ATOM 2016 N N . GLN A 1 268 ? 4.485 -10.874 4.690 1.00 50.22 268 GLN A N 1
ATOM 2017 C CA . GLN A 1 268 ? 5.858 -10.428 4.465 1.00 50.22 268 GLN A CA 1
ATOM 2018 C C . GLN A 1 268 ? 5.928 -9.048 3.802 1.00 50.22 268 GLN A C 1
ATOM 2020 O O . GLN A 1 268 ? 7.025 -8.597 3.483 1.00 50.22 268 GLN A O 1
ATOM 2025 N N . ASP A 1 269 ? 4.790 -8.389 3.578 1.00 64.69 269 ASP A N 1
ATOM 2026 C CA . ASP A 1 269 ? 4.791 -7.018 3.096 1.00 64.69 269 ASP A CA 1
ATOM 2027 C C . ASP A 1 269 ? 5.157 -6.127 4.273 1.00 64.69 269 ASP A C 1
ATOM 2029 O O . ASP A 1 269 ? 4.542 -6.167 5.344 1.00 64.69 269 ASP A O 1
ATOM 2033 N N . VAL A 1 270 ? 6.205 -5.349 4.063 1.00 66.81 270 VAL A N 1
ATOM 2034 C CA . VAL A 1 270 ? 6.635 -4.320 4.985 1.00 66.81 270 VAL A CA 1
ATOM 2035 C C . VAL A 1 270 ? 6.327 -3.007 4.285 1.00 66.81 270 VAL A C 1
ATOM 2037 O O . VAL A 1 270 ? 6.749 -2.852 3.154 1.00 66.81 270 VAL A O 1
ATOM 2040 N N . LEU A 1 271 ? 5.556 -2.093 4.876 1.00 75.00 271 LEU A N 1
ATOM 2041 C CA . LEU A 1 271 ? 5.108 -0.872 4.182 1.00 75.00 271 LEU A CA 1
ATOM 2042 C C . LEU A 1 271 ? 5.263 0.388 5.042 1.00 75.00 271 LEU A C 1
ATOM 2044 O O . LEU A 1 271 ? 5.176 0.284 6.263 1.00 75.00 271 LEU A O 1
ATOM 2048 N N . PRO A 1 272 ? 5.469 1.588 4.468 1.00 75.69 272 PRO A N 1
ATOM 2049 C CA . PRO A 1 272 ? 5.529 2.832 5.238 1.00 75.69 272 PRO A CA 1
ATOM 2050 C C . PRO A 1 272 ? 4.239 3.114 6.025 1.00 75.69 272 PRO A C 1
ATOM 2052 O O . PRO A 1 272 ? 3.174 3.281 5.430 1.00 75.69 272 PRO A O 1
ATOM 2055 N N . PHE A 1 273 ? 4.331 3.255 7.352 1.00 80.88 273 PHE A N 1
ATOM 2056 C CA . PHE A 1 273 ? 3.179 3.579 8.207 1.00 80.88 273 PHE A CA 1
ATOM 2057 C C . PHE A 1 273 ? 3.541 4.665 9.227 1.00 80.88 273 PHE A C 1
ATOM 2059 O O . PHE A 1 273 ? 3.959 4.393 10.356 1.00 80.88 273 PHE A O 1
ATOM 2066 N N . GLY A 1 274 ? 3.401 5.929 8.817 1.00 82.38 274 GLY A N 1
ATOM 2067 C CA . GLY A 1 274 ? 3.745 7.066 9.669 1.00 82.38 274 GLY A CA 1
ATOM 2068 C C . GLY A 1 274 ? 3.566 8.442 9.024 1.00 82.38 274 GLY A C 1
ATOM 2069 O O . GLY A 1 274 ? 3.125 8.576 7.876 1.00 82.38 274 GLY A O 1
ATOM 2070 N N . TRP A 1 275 ? 3.942 9.473 9.779 1.00 84.06 275 TRP A N 1
ATOM 2071 C CA . TRP A 1 275 ? 3.885 10.885 9.391 1.00 84.06 275 TRP A CA 1
ATOM 2072 C C . TRP A 1 275 ? 5.129 11.657 9.860 1.00 84.06 275 TRP A C 1
ATOM 2074 O O . TRP A 1 275 ? 5.908 11.172 10.677 1.00 84.06 275 TRP A O 1
ATOM 2084 N N . ILE A 1 276 ? 5.318 12.875 9.352 1.00 77.44 276 ILE A N 1
ATOM 2085 C CA . ILE A 1 276 ? 6.341 13.803 9.848 1.00 77.44 276 ILE A CA 1
ATOM 2086 C C . ILE A 1 276 ? 5.761 14.599 11.015 1.00 77.44 276 ILE A C 1
ATOM 2088 O O . ILE A 1 276 ? 4.788 15.336 10.833 1.00 77.44 276 ILE A O 1
ATOM 2092 N N . ASP A 1 277 ? 6.356 14.472 12.199 1.00 80.00 277 ASP A N 1
ATOM 2093 C CA . ASP A 1 277 ? 5.933 15.223 13.380 1.00 80.00 277 ASP A CA 1
ATOM 2094 C C . ASP A 1 277 ? 6.306 16.717 13.292 1.00 80.00 277 ASP A C 1
ATOM 2096 O O . ASP A 1 277 ? 7.009 17.181 12.392 1.00 80.00 277 ASP A O 1
ATOM 2100 N N . THR A 1 278 ? 5.866 17.509 14.272 1.00 76.31 278 THR A N 1
ATOM 2101 C CA . THR A 1 278 ? 6.144 18.956 14.304 1.00 76.31 278 THR A CA 1
ATOM 2102 C C . THR A 1 278 ? 7.630 19.312 14.419 1.00 76.31 278 THR A C 1
ATOM 2104 O O . THR A 1 278 ? 7.990 20.469 14.214 1.00 76.31 278 THR A O 1
ATOM 2107 N N . ARG A 1 279 ? 8.486 18.352 14.791 1.00 71.56 279 ARG A N 1
ATOM 2108 C CA . ARG A 1 279 ? 9.943 18.509 14.903 1.00 71.56 279 ARG A CA 1
ATOM 2109 C C . ARG A 1 279 ? 10.670 18.045 13.636 1.00 71.56 279 ARG A C 1
ATOM 2111 O O . ARG A 1 279 ? 11.893 18.100 13.608 1.00 71.56 279 ARG A O 1
ATOM 2118 N N . GLY A 1 280 ? 9.947 17.620 12.597 1.00 64.19 280 GLY A N 1
ATOM 2119 C CA . GLY A 1 280 ? 10.535 17.138 11.348 1.00 64.19 280 GLY A CA 1
ATOM 2120 C C . GLY A 1 280 ? 11.027 15.690 11.408 1.00 64.19 280 GLY A C 1
ATOM 2121 O O . GLY A 1 280 ? 11.777 15.286 10.521 1.00 64.19 280 GLY A O 1
ATOM 2122 N N . ARG A 1 281 ? 10.626 14.929 12.435 1.00 75.31 281 ARG A N 1
ATOM 2123 C CA . ARG A 1 281 ? 10.997 13.521 12.635 1.00 75.31 281 ARG A CA 1
ATOM 2124 C C . ARG A 1 281 ? 9.949 12.590 12.038 1.00 75.31 281 ARG A C 1
ATOM 2126 O O . ARG A 1 281 ? 8.772 12.942 11.965 1.00 75.31 281 ARG A O 1
ATOM 2133 N N . PHE A 1 282 ? 10.367 11.390 11.667 1.00 78.56 282 PHE A N 1
ATOM 2134 C CA . PHE A 1 282 ? 9.486 10.300 11.269 1.00 78.56 282 PHE A CA 1
ATOM 2135 C C . PHE A 1 282 ? 8.787 9.749 12.501 1.00 78.56 282 PHE A C 1
ATOM 2137 O O . PHE A 1 282 ? 9.454 9.336 13.438 1.00 78.56 282 PHE A O 1
ATOM 2144 N N . ALA A 1 283 ? 7.460 9.753 12.520 1.00 84.88 283 ALA A N 1
ATOM 2145 C CA . ALA A 1 283 ? 6.680 9.316 13.665 1.00 84.88 283 ALA A CA 1
ATOM 2146 C C . ALA A 1 283 ? 5.625 8.281 13.282 1.00 84.88 283 ALA A C 1
ATOM 2148 O O . ALA A 1 283 ? 5.054 8.313 12.190 1.00 84.88 283 ALA A O 1
ATOM 2149 N N . THR A 1 284 ? 5.362 7.374 14.217 1.00 88.50 284 THR A N 1
ATOM 2150 C CA . THR A 1 284 ? 4.263 6.414 14.157 1.00 88.50 284 THR A CA 1
ATOM 2151 C C . THR A 1 284 ? 3.574 6.333 15.514 1.00 88.50 284 THR A C 1
ATOM 2153 O O . THR A 1 284 ? 4.211 6.548 16.549 1.00 88.50 284 THR A O 1
ATOM 2156 N N . ARG A 1 285 ? 2.278 6.026 15.527 1.00 91.75 285 ARG A N 1
ATOM 2157 C CA . ARG A 1 285 ? 1.510 5.803 16.751 1.00 91.75 285 ARG A CA 1
ATOM 2158 C C . ARG A 1 285 ? 1.115 4.343 16.784 1.00 91.75 285 ARG A C 1
ATOM 2160 O O . ARG A 1 285 ? 0.601 3.824 15.799 1.00 91.75 285 ARG A O 1
ATOM 2167 N N . VAL A 1 286 ? 1.383 3.700 17.910 1.00 92.44 286 VAL A N 1
ATOM 2168 C CA . VAL A 1 286 ? 1.166 2.268 18.087 1.00 92.44 286 VAL A CA 1
ATOM 2169 C C . VAL A 1 286 ? 0.528 1.989 19.432 1.00 92.44 286 VAL A C 1
ATOM 2171 O O . VAL A 1 286 ? 0.759 2.692 20.416 1.00 92.44 286 VAL A O 1
ATOM 2174 N N . LEU A 1 287 ? -0.221 0.903 19.503 1.00 92.88 287 LEU A N 1
ATOM 2175 C CA . LEU A 1 287 ? -0.577 0.252 20.745 1.00 92.88 287 LEU A CA 1
ATOM 2176 C C . LEU A 1 287 ? 0.602 -0.627 21.187 1.00 92.88 287 LEU A C 1
ATOM 2178 O O . LEU A 1 287 ? 1.027 -1.533 20.472 1.00 92.88 287 LEU A O 1
ATOM 2182 N N . ARG A 1 288 ? 1.165 -0.347 22.364 1.00 92.56 288 ARG A N 1
ATOM 2183 C CA . ARG A 1 288 ? 2.375 -1.018 22.850 1.00 92.56 288 ARG A CA 1
ATOM 2184 C C . ARG A 1 288 ? 2.140 -2.519 23.007 1.00 92.56 288 ARG A C 1
ATOM 2186 O O . ARG A 1 288 ? 1.195 -2.928 23.683 1.00 92.56 288 ARG A O 1
ATOM 2193 N N . ARG A 1 289 ? 3.058 -3.333 22.481 1.00 88.81 289 ARG A N 1
ATOM 2194 C CA . ARG A 1 289 ? 3.036 -4.784 22.666 1.00 88.81 289 ARG A CA 1
ATOM 2195 C C . ARG A 1 289 ? 3.086 -5.132 24.147 1.00 88.81 289 ARG A C 1
ATOM 2197 O O . ARG A 1 289 ? 3.932 -4.638 24.899 1.00 88.81 289 ARG A O 1
ATOM 2204 N N . SER A 1 290 ? 2.188 -6.008 24.573 1.00 90.81 290 SER A N 1
ATOM 2205 C CA . SER A 1 290 ? 2.182 -6.561 25.924 1.00 90.81 290 SER A CA 1
ATOM 2206 C C . SER A 1 290 ? 1.604 -7.973 25.915 1.00 90.81 290 SER A C 1
ATOM 2208 O O . SER A 1 290 ? 0.760 -8.316 25.087 1.00 90.81 290 SER A O 1
ATOM 2210 N N . ALA A 1 291 ? 2.037 -8.809 26.861 1.00 91.62 291 ALA A N 1
ATOM 2211 C CA . ALA A 1 291 ? 1.504 -10.164 27.008 1.00 91.62 291 ALA A CA 1
ATOM 2212 C C . ALA A 1 291 ? 0.015 -10.169 27.406 1.00 91.62 291 ALA A C 1
ATOM 2214 O O . ALA A 1 291 ? -0.708 -11.125 27.133 1.00 91.62 291 ALA A O 1
ATOM 2215 N N . THR A 1 292 ? -0.462 -9.117 28.076 1.00 94.56 292 THR A N 1
ATOM 2216 C CA . THR A 1 292 ? -1.883 -8.925 28.393 1.00 94.56 292 THR A CA 1
ATOM 2217 C C . THR A 1 292 ? -2.690 -8.594 27.146 1.00 94.56 292 THR A C 1
ATOM 2219 O O . THR A 1 292 ? -3.732 -9.209 26.947 1.00 94.56 292 THR A O 1
ATOM 2222 N N . TRP A 1 293 ? -2.198 -7.684 26.297 1.00 92.00 293 TRP A N 1
ATOM 2223 C CA . TRP A 1 293 ? -2.833 -7.377 25.017 1.00 92.00 293 TRP A CA 1
ATOM 2224 C C . TRP A 1 293 ? -2.876 -8.608 24.115 1.00 92.00 293 TRP A C 1
ATOM 2226 O O . TRP A 1 293 ? -3.953 -8.974 23.671 1.00 92.00 293 TRP A O 1
ATOM 2236 N N . ARG A 1 294 ? -1.744 -9.297 23.918 1.00 90.31 294 ARG A N 1
ATOM 2237 C CA . ARG A 1 294 ? -1.680 -10.494 23.065 1.00 90.31 294 ARG A CA 1
ATOM 2238 C C . ARG A 1 294 ? -2.691 -11.561 23.492 1.00 90.31 294 ARG A C 1
ATOM 2240 O O . ARG A 1 294 ? -3.500 -11.989 22.687 1.00 90.31 294 ARG A O 1
ATOM 2247 N N . ARG A 1 295 ? -2.744 -11.900 24.787 1.00 91.56 295 ARG A N 1
ATOM 2248 C CA . ARG A 1 295 ? -3.739 -12.853 25.319 1.00 91.56 295 ARG A CA 1
ATOM 2249 C C . ARG A 1 295 ? -5.186 -12.386 25.162 1.00 91.56 295 ARG A C 1
ATOM 2251 O O . ARG A 1 295 ? -6.091 -13.213 25.143 1.00 91.56 295 ARG A O 1
ATOM 2258 N N . PHE A 1 296 ? -5.439 -11.081 25.174 1.00 92.44 296 PHE A N 1
ATOM 2259 C CA . PHE A 1 296 ? -6.769 -10.552 24.891 1.00 92.44 296 PHE A CA 1
ATOM 2260 C C . PHE A 1 296 ? -7.088 -10.656 23.400 1.00 92.44 296 PHE A C 1
ATOM 2262 O O . PHE A 1 296 ? -8.137 -11.190 23.067 1.00 92.44 296 PHE A O 1
ATOM 2269 N N . ALA A 1 297 ? -6.171 -10.227 22.533 1.00 89.25 297 ALA A N 1
ATOM 2270 C CA . ALA A 1 297 ? -6.308 -10.309 21.088 1.00 89.25 297 ALA A CA 1
ATOM 2271 C C . ALA A 1 297 ? -6.567 -11.752 20.630 1.00 89.25 297 ALA A C 1
ATOM 2273 O O . ALA A 1 297 ? -7.580 -11.998 19.986 1.00 89.25 297 ALA A O 1
ATOM 2274 N N . ASP A 1 298 ? -5.748 -12.709 21.077 1.00 87.12 298 ASP A N 1
ATOM 2275 C CA . ASP A 1 298 ? -5.883 -14.131 20.735 1.00 87.12 298 ASP A CA 1
ATOM 2276 C C . ASP A 1 298 ? -7.235 -14.711 21.194 1.00 87.12 298 ASP A C 1
ATOM 2278 O O . ASP A 1 298 ? -7.892 -15.433 20.452 1.00 87.12 298 ASP A O 1
ATOM 2282 N N . ARG A 1 299 ? -7.692 -14.381 22.413 1.00 89.81 299 ARG A N 1
ATOM 2283 C CA . ARG A 1 299 ? -8.979 -14.879 22.942 1.00 89.81 299 ARG A CA 1
ATOM 2284 C C . ARG A 1 299 ? -10.195 -14.255 22.268 1.00 89.81 299 ARG A C 1
ATOM 2286 O O . ARG A 1 299 ? -11.238 -14.897 22.206 1.00 89.81 299 ARG A O 1
ATOM 2293 N N . SER A 1 300 ? -10.074 -13.005 21.841 1.00 86.75 300 SER A N 1
ATOM 2294 C CA . SER A 1 300 ? -11.159 -12.241 21.224 1.00 86.75 300 SER A CA 1
ATOM 2295 C C . SER A 1 300 ? -11.140 -12.320 19.692 1.00 86.75 300 SER A C 1
ATOM 2297 O O . SER A 1 300 ? -11.981 -11.694 19.058 1.00 86.75 300 SER A O 1
ATOM 2299 N N . GLY A 1 301 ? -10.193 -13.056 19.096 1.00 84.25 301 GLY A N 1
ATOM 2300 C CA . GLY A 1 301 ? -10.074 -13.207 17.643 1.00 84.25 301 GLY A CA 1
ATOM 2301 C C . GLY A 1 301 ? -9.616 -11.939 16.916 1.00 84.25 301 GLY A C 1
ATOM 2302 O O . GLY A 1 301 ? -10.038 -11.702 15.788 1.00 84.25 301 GLY A O 1
ATOM 2303 N N . PHE A 1 302 ? -8.794 -11.095 17.553 1.00 84.44 302 PHE A N 1
ATOM 2304 C CA . PHE A 1 302 ? -8.230 -9.920 16.886 1.00 84.44 302 PHE A CA 1
ATOM 2305 C C . PHE A 1 302 ? -7.082 -10.295 15.954 1.00 84.44 302 PHE A C 1
ATOM 2307 O O . PHE A 1 302 ? -6.047 -10.807 16.377 1.00 84.44 302 PHE A O 1
ATOM 2314 N N . ALA A 1 303 ? -7.232 -9.871 14.712 1.00 80.00 303 ALA A N 1
ATOM 2315 C CA . ALA A 1 303 ? -6.206 -9.795 13.696 1.00 80.00 303 ALA A CA 1
ATOM 2316 C C . ALA A 1 303 ? -5.381 -8.509 13.879 1.00 80.00 303 ALA A C 1
ATOM 2318 O O . ALA A 1 303 ? -5.968 -7.447 14.092 1.00 80.00 303 ALA A O 1
ATOM 2319 N N . THR A 1 304 ? -4.047 -8.549 13.761 1.00 80.50 304 THR A N 1
ATOM 2320 C CA . THR A 1 304 ? -3.194 -7.370 14.011 1.00 80.50 304 THR A CA 1
ATOM 2321 C C . THR A 1 304 ? -2.264 -6.995 12.857 1.00 80.50 304 THR A C 1
ATOM 2323 O O . THR A 1 304 ? -1.533 -7.817 12.319 1.00 80.50 304 THR A O 1
ATOM 2326 N N . LEU A 1 305 ? -2.206 -5.703 12.535 1.00 81.56 305 LEU A N 1
ATOM 2327 C CA . LEU A 1 305 ? -1.099 -5.107 11.787 1.00 81.56 305 LEU A CA 1
ATOM 2328 C C . LEU A 1 305 ? -0.056 -4.622 12.795 1.00 81.56 305 LEU A C 1
ATOM 2330 O O . LEU A 1 305 ? -0.392 -3.838 13.683 1.00 81.56 305 LEU A O 1
ATOM 2334 N N . LEU A 1 306 ? 1.191 -5.062 12.668 1.00 82.75 306 LEU A N 1
ATOM 2335 C CA . LEU A 1 306 ? 2.263 -4.795 13.622 1.00 82.75 306 LEU A CA 1
ATOM 2336 C C . LEU A 1 306 ? 3.320 -3.839 13.064 1.00 82.75 306 LEU A C 1
ATOM 2338 O O . LEU A 1 306 ? 3.583 -3.780 11.870 1.00 82.75 306 LEU A O 1
ATOM 2342 N N . ALA A 1 307 ? 3.974 -3.089 13.936 1.00 80.12 307 ALA A N 1
ATOM 2343 C CA . ALA A 1 307 ? 5.196 -2.372 13.626 1.00 80.12 307 ALA A CA 1
ATOM 2344 C C . ALA A 1 307 ? 6.340 -3.376 13.421 1.00 80.12 307 ALA A C 1
ATOM 2346 O O . ALA A 1 307 ? 6.469 -4.354 14.167 1.00 80.12 307 ALA A O 1
ATOM 2347 N N . SER A 1 308 ? 7.160 -3.136 12.402 1.00 74.25 308 SER A N 1
ATOM 2348 C CA . SER A 1 308 ? 8.308 -3.975 12.066 1.00 74.25 308 SER A CA 1
ATOM 2349 C C . SER A 1 308 ? 9.572 -3.551 12.830 1.00 74.25 308 SER A C 1
ATOM 2351 O O . SER A 1 308 ? 9.567 -2.605 13.617 1.00 74.25 308 SER A O 1
ATOM 2353 N N . GLU A 1 309 ? 10.675 -4.250 12.565 1.00 66.31 309 GLU A N 1
ATOM 2354 C CA . GLU A 1 309 ? 12.009 -3.992 13.121 1.00 66.31 309 GLU A CA 1
ATOM 2355 C C . GLU A 1 309 ? 12.605 -2.627 12.754 1.00 66.31 309 GLU A C 1
ATOM 2357 O O . GLU A 1 309 ? 13.635 -2.228 13.300 1.00 66.31 309 GLU A O 1
ATOM 2362 N N . THR A 1 310 ? 11.994 -1.898 11.822 1.00 60.31 310 THR A N 1
ATOM 2363 C CA . THR A 1 310 ? 12.563 -0.654 11.318 1.00 60.31 310 THR A CA 1
ATOM 2364 C C . THR A 1 310 ? 11.856 0.577 11.879 1.00 60.31 310 THR A C 1
ATOM 2366 O O . THR A 1 310 ? 10.649 0.684 11.702 1.00 60.31 310 THR A O 1
ATOM 2369 N N . PRO A 1 311 ? 12.580 1.570 12.437 1.00 58.09 311 PRO A N 1
ATOM 2370 C CA . PRO A 1 311 ? 14.031 1.599 12.680 1.00 58.09 311 PRO A CA 1
ATOM 2371 C C . PRO A 1 311 ? 14.470 0.921 13.988 1.00 58.09 311 PRO A C 1
ATOM 2373 O O . PRO A 1 311 ? 15.675 0.736 14.181 1.00 58.09 311 PRO A O 1
ATOM 2376 N N . TRP A 1 312 ? 13.524 0.552 14.858 1.00 67.88 312 TRP A N 1
ATOM 2377 C CA . TRP A 1 312 ? 13.790 0.044 16.207 1.00 67.88 312 TRP A CA 1
ATOM 2378 C C . TRP A 1 312 ? 13.381 -1.419 16.354 1.00 67.88 312 TRP A C 1
ATOM 2380 O O . TRP A 1 312 ? 12.218 -1.738 16.615 1.00 67.88 312 TRP A O 1
ATOM 2390 N N . VAL A 1 313 ? 14.367 -2.310 16.280 1.00 68.19 313 VAL A N 1
ATOM 2391 C CA . VAL A 1 313 ? 14.183 -3.754 16.483 1.00 68.19 313 VAL A CA 1
ATOM 2392 C C . VAL A 1 313 ? 13.517 -4.029 17.840 1.00 68.19 313 VAL A C 1
ATOM 2394 O O . VAL A 1 313 ? 12.664 -4.910 17.961 1.00 68.19 313 VAL A O 1
ATOM 2397 N N . GLU A 1 314 ? 13.817 -3.226 18.867 1.00 73.06 314 GLU A N 1
ATOM 2398 C CA . GLU A 1 314 ? 13.220 -3.344 20.201 1.00 73.06 314 GLU A CA 1
ATOM 2399 C C . GLU A 1 314 ? 11.710 -3.021 20.274 1.00 73.06 314 GLU A C 1
ATOM 2401 O O . GLU A 1 314 ? 11.065 -3.301 21.296 1.00 73.06 314 GLU A O 1
ATOM 2406 N N . HIS A 1 315 ? 11.133 -2.411 19.235 1.00 75.06 315 HIS A N 1
ATOM 2407 C CA . HIS A 1 315 ? 9.718 -2.014 19.155 1.00 75.06 315 HIS A CA 1
ATOM 2408 C C . HIS A 1 315 ? 8.902 -2.872 18.177 1.00 75.06 315 HIS A C 1
ATOM 2410 O O . HIS A 1 315 ? 7.703 -2.646 18.016 1.00 75.06 315 HIS A O 1
ATOM 2416 N N . THR A 1 316 ? 9.524 -3.903 17.602 1.00 78.12 316 THR A N 1
ATOM 2417 C CA . THR A 1 316 ? 8.864 -4.901 16.753 1.00 78.12 316 THR A CA 1
ATOM 2418 C C . THR A 1 316 ? 7.678 -5.541 17.462 1.00 78.12 316 THR A C 1
ATOM 2420 O O . THR A 1 316 ? 7.789 -5.969 18.615 1.00 78.12 316 THR A O 1
ATOM 2423 N N . GLY A 1 317 ? 6.549 -5.664 16.773 1.00 78.94 317 GLY A N 1
ATOM 2424 C CA . GLY A 1 317 ? 5.348 -6.303 17.306 1.00 78.94 317 GLY A CA 1
ATOM 2425 C C . GLY A 1 317 ? 4.430 -5.377 18.107 1.00 78.94 317 GLY A C 1
ATOM 2426 O O . GLY A 1 317 ? 3.427 -5.843 18.645 1.00 78.94 317 GLY A O 1
ATOM 2427 N N . ASP A 1 318 ? 4.750 -4.081 18.209 1.00 88.62 318 ASP A N 1
ATOM 2428 C CA . ASP A 1 318 ? 3.757 -3.078 18.607 1.00 88.62 318 ASP A CA 1
ATOM 2429 C C . ASP A 1 318 ? 2.624 -3.036 17.567 1.00 88.62 318 ASP A C 1
ATOM 2431 O O . ASP A 1 318 ? 2.856 -3.290 16.393 1.00 88.62 318 ASP A O 1
ATOM 2435 N N . VAL A 1 319 ? 1.389 -2.746 17.966 1.00 88.50 319 VAL A N 1
ATOM 2436 C CA . VAL A 1 319 ? 0.212 -2.899 17.096 1.00 88.50 319 VAL A CA 1
ATOM 2437 C C . VAL A 1 319 ? -0.175 -1.561 16.467 1.00 88.50 319 VAL A C 1
ATOM 2439 O O . VAL A 1 319 ? -0.441 -0.588 17.167 1.00 88.50 319 VAL A O 1
ATOM 2442 N N . LEU A 1 320 ? -0.230 -1.516 15.140 1.00 88.50 320 LEU A N 1
ATOM 2443 C CA . LEU A 1 320 ? -0.653 -0.365 14.332 1.00 88.50 320 LEU A CA 1
ATOM 2444 C C . LEU A 1 320 ? -2.157 -0.381 14.052 1.00 88.50 320 LEU A C 1
ATOM 2446 O O . LEU A 1 320 ? -2.792 0.664 13.920 1.00 88.50 320 LEU A O 1
ATOM 2450 N N . THR A 1 321 ? -2.732 -1.572 13.914 1.00 89.56 321 THR A N 1
ATOM 2451 C CA . THR A 1 321 ? -4.171 -1.780 13.735 1.00 89.56 321 THR A CA 1
ATOM 2452 C C . THR A 1 321 ? -4.559 -3.128 14.319 1.00 89.56 321 THR A C 1
ATOM 2454 O O . THR A 1 321 ? -3.782 -4.076 14.227 1.00 89.56 321 THR A O 1
ATOM 2457 N N . ALA A 1 322 ? -5.753 -3.227 14.895 1.00 89.12 322 ALA A N 1
ATOM 2458 C CA . ALA A 1 322 ? -6.347 -4.499 15.285 1.00 89.12 322 ALA A CA 1
ATOM 2459 C C . ALA A 1 322 ? -7.797 -4.577 14.799 1.00 89.12 322 ALA A C 1
ATOM 2461 O O . ALA A 1 322 ? -8.524 -3.605 14.960 1.00 89.12 322 ALA A O 1
ATOM 2462 N N . ALA A 1 323 ? -8.226 -5.702 14.237 1.00 89.06 323 ALA A N 1
ATOM 2463 C CA . ALA A 1 323 ? -9.597 -5.905 13.770 1.00 89.06 323 ALA A CA 1
ATOM 2464 C C . ALA A 1 323 ? -10.151 -7.242 14.269 1.00 89.06 323 ALA A C 1
ATOM 2466 O O . ALA A 1 323 ? -9.424 -8.230 14.270 1.00 89.06 323 ALA A O 1
ATOM 2467 N N . ALA A 1 324 ? -11.408 -7.279 14.703 1.00 87.44 324 ALA A N 1
ATOM 2468 C CA . ALA A 1 324 ? -12.081 -8.506 15.122 1.00 87.44 324 ALA A CA 1
ATOM 2469 C C . ALA A 1 324 ? -13.534 -8.513 14.652 1.00 87.44 324 ALA A C 1
ATOM 2471 O O . ALA A 1 324 ? -14.253 -7.521 14.815 1.00 87.44 324 ALA A O 1
ATOM 2472 N N . ALA A 1 325 ? -13.980 -9.655 14.132 1.00 87.12 325 ALA A N 1
ATOM 2473 C CA . ALA A 1 325 ? -15.387 -9.876 13.837 1.00 87.12 325 ALA A CA 1
ATOM 2474 C C . ALA A 1 325 ? -16.198 -9.870 15.141 1.00 87.12 325 ALA A C 1
ATOM 2476 O O . ALA A 1 325 ? -15.859 -10.546 16.114 1.00 87.12 325 ALA A O 1
ATOM 2477 N N . THR A 1 326 ? -17.299 -9.125 15.157 1.00 86.75 326 THR A N 1
ATOM 2478 C CA . THR A 1 326 ? -18.200 -9.038 16.309 1.00 86.75 326 THR A CA 1
ATOM 2479 C C . THR A 1 326 ? -19.625 -9.214 15.819 1.00 86.75 326 THR A C 1
ATOM 2481 O O . THR A 1 326 ? -20.120 -8.364 15.089 1.00 86.75 326 THR A O 1
ATOM 2484 N N . GLY A 1 327 ? -20.312 -10.293 16.203 1.00 86.19 327 GLY A N 1
ATOM 2485 C CA . GLY A 1 327 ? -21.688 -10.541 15.756 1.00 86.19 327 GLY A CA 1
ATOM 2486 C C . GLY A 1 327 ? -21.826 -10.510 14.227 1.00 86.19 327 GLY A C 1
ATOM 2487 O O . GLY A 1 327 ? -21.217 -11.324 13.542 1.00 86.19 327 GLY A O 1
ATOM 2488 N N . ALA A 1 328 ? -22.630 -9.574 13.709 1.00 85.81 328 ALA A N 1
ATOM 2489 C CA . ALA A 1 328 ? -22.834 -9.365 12.272 1.00 85.81 328 ALA A CA 1
ATOM 2490 C C . ALA A 1 328 ? -21.990 -8.212 11.687 1.00 85.81 328 ALA A C 1
ATOM 2492 O O . ALA A 1 328 ? -22.211 -7.815 10.545 1.00 85.81 328 ALA A O 1
ATOM 2493 N N . GLY A 1 329 ? -21.069 -7.642 12.465 1.00 89.38 329 GLY A N 1
ATOM 2494 C CA . GLY A 1 329 ? -20.208 -6.531 12.066 1.00 89.38 329 GLY A CA 1
ATOM 2495 C C . GLY A 1 329 ? -18.746 -6.753 12.454 1.00 89.38 329 GLY A C 1
ATOM 2496 O O . GLY A 1 329 ? -18.307 -7.884 12.671 1.00 89.38 329 GLY A O 1
ATOM 2497 N N . GLU A 1 330 ? -17.984 -5.667 12.533 1.00 90.94 330 GLU A N 1
ATOM 2498 C CA . GLU A 1 330 ? -16.540 -5.706 12.784 1.00 90.94 330 GLU A CA 1
ATOM 2499 C C . GLU A 1 330 ? -16.109 -4.533 13.665 1.00 90.94 330 GLU A C 1
ATOM 2501 O O . GLU A 1 330 ? -16.579 -3.405 13.493 1.00 90.94 330 GLU A O 1
ATOM 2506 N N . LEU A 1 331 ? -15.204 -4.799 14.608 1.00 93.12 331 LEU A N 1
ATOM 2507 C CA . LEU A 1 331 ? -14.557 -3.789 15.435 1.00 93.12 331 LEU A CA 1
ATOM 2508 C C . LEU A 1 331 ? -13.112 -3.602 14.985 1.00 93.12 331 LEU A C 1
ATOM 2510 O O . LEU A 1 331 ? -12.309 -4.528 15.074 1.00 93.12 331 LEU A O 1
ATOM 2514 N N . VAL A 1 332 ? -12.763 -2.379 14.589 1.00 92.88 332 VAL A N 1
ATOM 2515 C CA . VAL A 1 332 ? -11.428 -2.015 14.112 1.00 92.88 332 VAL A CA 1
ATOM 2516 C C . VAL A 1 332 ? -10.825 -0.927 15.001 1.00 92.88 332 VAL A C 1
ATOM 2518 O O . VAL A 1 332 ? -11.363 0.170 15.135 1.00 92.88 332 VAL A O 1
ATOM 2521 N N . PHE A 1 333 ? -9.669 -1.208 15.591 1.00 94.19 333 PHE A N 1
ATOM 2522 C CA . PHE A 1 333 ? -8.805 -0.234 16.251 1.00 94.19 333 PHE A CA 1
ATOM 2523 C C . PHE A 1 333 ? -7.770 0.250 15.244 1.00 94.19 333 PHE A C 1
ATOM 2525 O O . PHE A 1 333 ? -6.868 -0.506 14.889 1.00 94.19 333 PHE A O 1
ATOM 2532 N N . SER A 1 334 ? -7.880 1.489 14.768 1.00 93.12 334 SER A N 1
ATOM 2533 C CA . SER A 1 334 ? -6.956 2.020 13.763 1.00 93.12 334 SER A CA 1
ATOM 2534 C C . SER A 1 334 ? -6.898 3.537 13.776 1.00 93.12 334 SER A C 1
ATOM 2536 O O . SER A 1 334 ? -7.922 4.205 13.856 1.00 93.12 334 SER A O 1
ATOM 2538 N N . ASP A 1 335 ? -5.702 4.090 13.593 1.00 93.38 335 ASP A N 1
ATOM 2539 C CA . ASP A 1 335 ? -5.510 5.528 13.392 1.00 93.38 335 ASP A CA 1
ATOM 2540 C C . ASP A 1 335 ? -5.607 5.956 11.919 1.00 93.38 335 ASP A C 1
ATOM 2542 O O . ASP A 1 335 ? -5.521 7.149 11.621 1.00 93.38 335 ASP A O 1
ATOM 2546 N N . VAL A 1 336 ? -5.792 5.016 10.984 1.00 91.75 336 VAL A N 1
ATOM 2547 C CA . VAL A 1 336 ? -5.764 5.275 9.534 1.00 91.75 336 VAL A CA 1
ATOM 2548 C C . VAL A 1 336 ? -6.710 6.402 9.090 1.00 91.75 336 VAL A C 1
ATOM 2550 O O . VAL A 1 336 ? -6.244 7.268 8.343 1.00 91.75 336 VAL A O 1
ATOM 2553 N N . PRO A 1 337 ? -7.976 6.500 9.553 1.00 91.75 337 PRO A N 1
ATOM 2554 C CA . PRO A 1 337 ? -8.842 7.633 9.208 1.00 91.75 337 PRO A CA 1
ATOM 2555 C C . PRO A 1 337 ? -8.242 8.998 9.576 1.00 91.75 337 PRO A C 1
ATOM 2557 O O . PRO A 1 337 ? -8.248 9.929 8.768 1.00 91.75 337 PRO A O 1
ATOM 2560 N N . TRP A 1 338 ? -7.649 9.108 10.765 1.00 91.25 338 TRP A N 1
ATOM 2561 C CA . TRP A 1 338 ? -7.028 10.339 11.261 1.00 91.25 338 TRP A CA 1
ATOM 2562 C C . TRP A 1 338 ? -5.678 10.631 10.592 1.00 91.25 338 TRP A C 1
ATOM 2564 O O . TRP A 1 338 ? -5.348 11.793 10.335 1.00 91.25 338 TRP A O 1
ATOM 2574 N N . LEU A 1 339 ? -4.908 9.590 10.261 1.00 88.19 339 LEU A N 1
ATOM 2575 C CA . LEU A 1 339 ? -3.675 9.694 9.477 1.00 88.19 339 LEU A CA 1
ATOM 2576 C C . LEU A 1 339 ? -3.967 10.191 8.060 1.00 88.19 339 LEU A C 1
ATOM 2578 O O . LEU A 1 339 ? -3.346 11.152 7.608 1.00 88.19 339 LEU A O 1
ATOM 2582 N N . ALA A 1 340 ? -4.949 9.602 7.376 1.00 86.00 340 ALA A N 1
ATOM 2583 C CA . ALA A 1 340 ? -5.389 10.040 6.053 1.00 86.00 340 ALA A CA 1
ATOM 2584 C C . ALA A 1 340 ? -5.882 11.499 6.069 1.00 86.00 340 ALA A C 1
ATOM 2586 O O . ALA A 1 340 ? -5.570 12.273 5.152 1.00 86.00 340 ALA A O 1
ATOM 2587 N N . ALA A 1 341 ? -6.556 11.900 7.153 1.00 84.38 341 ALA A N 1
ATOM 2588 C CA . ALA A 1 341 ? -6.941 13.282 7.432 1.00 84.38 341 ALA A CA 1
ATOM 2589 C C . ALA A 1 341 ? -5.781 14.207 7.843 1.00 84.38 341 ALA A C 1
ATOM 2591 O O . ALA A 1 341 ? -5.978 15.407 8.000 1.00 84.38 341 ALA A O 1
ATOM 2592 N N . ARG A 1 342 ? -4.552 13.683 7.955 1.00 83.50 342 ARG A N 1
ATOM 2593 C CA . ARG A 1 342 ? -3.325 14.421 8.311 1.00 83.50 342 ARG A CA 1
ATOM 2594 C C . ARG A 1 342 ? -3.383 15.102 9.671 1.00 83.50 342 ARG A C 1
ATOM 2596 O O . ARG A 1 342 ? -2.646 16.056 9.908 1.00 83.50 342 ARG A O 1
ATOM 2603 N N . ARG A 1 343 ? -4.202 14.584 10.587 1.00 86.06 343 ARG A N 1
ATOM 2604 C CA . ARG A 1 343 ? -4.371 15.161 11.926 1.00 86.06 343 ARG A CA 1
ATOM 2605 C C . ARG A 1 343 ? -3.056 15.238 12.704 1.00 86.06 343 ARG A C 1
ATOM 2607 O O . ARG A 1 343 ? -2.833 16.185 13.449 1.00 86.06 343 ARG A O 1
ATOM 2614 N N . PHE A 1 344 ? -2.184 14.248 12.527 1.00 83.44 344 PHE A N 1
ATOM 2615 C CA . PHE A 1 344 ? -0.898 14.176 13.229 1.00 83.44 344 PHE A CA 1
ATOM 2616 C C . PHE A 1 344 ? 0.238 14.884 12.492 1.00 83.44 344 PHE A C 1
ATOM 2618 O O . PHE A 1 344 ? 1.247 15.251 13.097 1.00 83.44 344 PHE A O 1
ATOM 2625 N N . GLY A 1 345 ? 0.071 15.083 11.189 1.00 80.25 345 GLY A N 1
ATOM 2626 C CA . GLY A 1 345 ? 1.047 15.726 10.339 1.00 80.25 345 GLY A CA 1
ATOM 2627 C C . GLY A 1 345 ? 1.090 15.133 8.935 1.00 80.25 345 GLY A C 1
ATOM 2628 O O . GLY A 1 345 ? 0.271 14.291 8.553 1.00 80.25 345 GLY A O 1
ATOM 2629 N N . PRO A 1 346 ? 2.046 15.599 8.127 1.00 75.88 346 PRO A N 1
ATOM 2630 C CA . PRO A 1 346 ? 2.152 15.194 6.737 1.00 75.88 346 PRO A CA 1
ATOM 2631 C C . PRO A 1 346 ? 2.583 13.717 6.570 1.00 75.88 346 PRO A C 1
ATOM 2633 O O . PRO A 1 346 ? 3.540 13.272 7.197 1.00 75.88 346 PRO A O 1
ATOM 2636 N N . LEU A 1 347 ? 1.928 12.962 5.677 1.00 78.19 347 LEU A N 1
ATOM 2637 C CA . LEU A 1 347 ? 2.167 11.519 5.446 1.00 78.19 347 LEU A CA 1
ATOM 2638 C C . LEU A 1 347 ? 3.386 11.223 4.563 1.00 78.19 347 LEU A C 1
ATOM 2640 O O . LEU A 1 347 ? 3.704 12.035 3.691 1.00 78.19 347 LEU A O 1
ATOM 2644 N N . PHE A 1 348 ? 4.031 10.066 4.749 1.00 72.56 348 PHE A N 1
ATOM 2645 C CA . PHE A 1 348 ? 5.139 9.599 3.892 1.00 72.56 348 PHE A CA 1
ATOM 2646 C C . PHE A 1 348 ? 4.674 8.973 2.583 1.00 72.56 348 PHE A C 1
ATOM 2648 O O . PHE A 1 348 ? 5.179 9.336 1.527 1.00 72.56 348 PHE A O 1
ATOM 2655 N N . ALA A 1 349 ? 3.699 8.071 2.679 1.00 77.62 349 ALA A N 1
ATOM 2656 C CA . ALA A 1 349 ? 3.132 7.327 1.565 1.00 77.62 349 ALA A CA 1
ATOM 2657 C C . ALA A 1 349 ? 1.624 7.645 1.474 1.00 77.62 349 ALA A C 1
ATOM 2659 O O . ALA A 1 349 ? 0.792 6.921 2.028 1.00 77.62 349 ALA A O 1
ATOM 2660 N N . PRO A 1 350 ? 1.246 8.819 0.928 1.00 78.19 350 PRO A N 1
ATOM 2661 C CA . PRO A 1 350 ? -0.141 9.271 0.909 1.00 78.19 350 PRO A CA 1
ATOM 2662 C C . PRO A 1 350 ? -1.060 8.414 0.029 1.00 78.19 350 PRO A C 1
ATOM 2664 O O . PRO A 1 350 ? -2.226 8.262 0.397 1.00 78.19 350 PRO A O 1
ATOM 2667 N N . ARG A 1 351 ? -0.575 7.868 -1.097 1.00 81.50 351 ARG A N 1
ATOM 2668 C CA . ARG A 1 351 ? -1.382 7.002 -1.976 1.00 81.50 351 ARG A CA 1
ATOM 2669 C C . ARG A 1 351 ? -1.623 5.655 -1.301 1.00 81.50 351 ARG A C 1
ATOM 2671 O O . ARG A 1 351 ? -2.758 5.188 -1.231 1.00 81.50 351 ARG A O 1
ATOM 2678 N N . LEU A 1 352 ? -0.586 5.092 -0.691 1.00 80.75 352 LEU A N 1
ATOM 2679 C CA . LEU A 1 352 ? -0.678 3.892 0.129 1.00 80.75 352 LEU A CA 1
ATOM 2680 C C . LEU A 1 352 ? -1.621 4.089 1.320 1.00 80.75 352 LEU A C 1
ATOM 2682 O O . LEU A 1 352 ? -2.471 3.242 1.571 1.00 80.75 352 LEU A O 1
ATOM 2686 N N . MET A 1 353 ? -1.533 5.224 2.019 1.00 84.06 353 MET A N 1
ATOM 2687 C CA . MET A 1 353 ? -2.442 5.546 3.124 1.00 84.06 353 MET A CA 1
ATOM 2688 C C . MET A 1 353 ? -3.896 5.676 2.652 1.00 84.06 353 MET A C 1
ATOM 2690 O O . MET A 1 353 ? -4.815 5.268 3.355 1.00 84.06 353 MET A O 1
ATOM 2694 N N . GLN A 1 354 ? -4.127 6.206 1.450 1.00 84.25 354 GLN A N 1
ATOM 2695 C CA . GLN A 1 354 ? -5.462 6.237 0.852 1.00 84.25 354 GLN A CA 1
ATOM 2696 C C . GLN A 1 354 ? -5.979 4.825 0.544 1.00 84.25 354 GLN A C 1
ATOM 2698 O O . GLN A 1 354 ? -7.147 4.539 0.804 1.00 84.25 354 GLN A O 1
ATOM 2703 N N . ARG A 1 355 ? -5.127 3.924 0.039 1.00 82.88 355 ARG A N 1
ATOM 2704 C CA . ARG A 1 355 ? -5.489 2.513 -0.177 1.00 82.88 355 ARG A CA 1
ATOM 2705 C C . ARG A 1 355 ? -5.776 1.799 1.149 1.00 82.88 355 ARG A C 1
ATOM 2707 O O . ARG A 1 355 ? -6.814 1.152 1.264 1.00 82.88 355 ARG A O 1
ATOM 2714 N N . LEU A 1 356 ? -4.933 2.000 2.164 1.00 83.62 356 LEU A N 1
ATOM 2715 C CA . LEU A 1 356 ? -5.157 1.523 3.533 1.00 83.62 356 LEU A CA 1
ATOM 2716 C C . LEU A 1 356 ? -6.498 2.009 4.079 1.00 83.62 356 LEU A C 1
ATOM 2718 O O . LEU A 1 356 ? -7.248 1.209 4.627 1.00 83.62 356 LEU A O 1
ATOM 2722 N N . LEU A 1 357 ? -6.827 3.289 3.900 1.00 87.44 357 LEU A N 1
ATOM 2723 C CA . LEU A 1 357 ? -8.104 3.851 4.332 1.00 87.44 357 LEU A CA 1
ATOM 2724 C C . LEU A 1 357 ? -9.292 3.143 3.677 1.00 87.44 357 LEU A C 1
ATOM 2726 O O . LEU A 1 357 ? -10.242 2.793 4.370 1.00 87.44 357 LEU A O 1
ATOM 2730 N N . ARG A 1 358 ? -9.242 2.914 2.360 1.00 85.75 358 ARG A N 1
ATOM 2731 C CA . ARG A 1 358 ? -10.304 2.196 1.639 1.00 85.75 358 ARG A CA 1
ATOM 2732 C C . ARG A 1 358 ? -10.480 0.775 2.176 1.00 85.75 358 ARG A C 1
ATOM 2734 O O . ARG A 1 358 ? -11.610 0.383 2.446 1.00 85.75 358 ARG A O 1
ATOM 2741 N N . ALA A 1 359 ? -9.379 0.060 2.408 1.00 81.81 359 ALA A N 1
ATOM 2742 C CA . ALA A 1 359 ? -9.405 -1.277 3.002 1.00 81.81 359 ALA A CA 1
ATOM 2743 C C . ALA A 1 359 ? -9.992 -1.269 4.427 1.00 81.81 359 ALA A C 1
ATOM 2745 O O . ALA A 1 359 ? -10.857 -2.077 4.741 1.00 81.81 359 ALA A O 1
ATOM 2746 N N . HIS A 1 360 ? -9.603 -0.303 5.268 1.00 84.75 360 HIS A N 1
ATOM 2747 C CA . HIS A 1 360 ? -10.141 -0.158 6.627 1.00 84.75 360 HIS A CA 1
ATOM 2748 C C . HIS A 1 360 ? -11.622 0.210 6.656 1.00 84.75 360 HIS A C 1
ATOM 2750 O O . HIS A 1 360 ? -12.272 -0.025 7.665 1.00 84.75 360 HIS A O 1
ATOM 2756 N N . LEU A 1 361 ? -12.156 0.794 5.583 1.00 85.62 361 LEU A N 1
ATOM 2757 C CA . LEU A 1 361 ? -13.582 1.083 5.414 1.00 85.62 361 LEU A CA 1
ATOM 2758 C C . LEU A 1 361 ? -14.324 -0.051 4.684 1.00 85.62 361 LEU A C 1
ATOM 2760 O O . LEU A 1 361 ? -15.435 0.162 4.205 1.00 85.62 361 LEU A O 1
ATOM 2764 N N . GLY A 1 362 ? -13.696 -1.225 4.564 1.00 79.31 362 GLY A N 1
ATOM 2765 C CA . GLY A 1 362 ? -14.252 -2.432 3.955 1.00 79.31 362 GLY A CA 1
ATOM 2766 C C . GLY A 1 362 ? -14.586 -2.298 2.467 1.00 79.31 362 GLY A C 1
ATOM 2767 O O . GLY A 1 362 ? -15.425 -3.038 1.953 1.00 79.31 362 GLY A O 1
ATOM 2768 N N . GLN A 1 363 ? -13.945 -1.368 1.750 1.00 81.56 363 GLN A N 1
ATOM 2769 C CA . GLN A 1 363 ? -14.064 -1.334 0.294 1.00 81.56 363 GLN A CA 1
ATOM 2770 C C . GLN A 1 363 ? -13.407 -2.565 -0.337 1.00 81.56 363 GLN A C 1
ATOM 2772 O O . GLN A 1 363 ? -12.362 -3.018 0.140 1.00 81.56 363 GLN A O 1
ATOM 2777 N N . PRO A 1 364 ? -13.954 -3.068 -1.457 1.00 77.25 364 PRO A N 1
ATOM 2778 C CA . PRO A 1 364 ? -13.348 -4.180 -2.166 1.00 77.25 364 PRO A CA 1
ATOM 2779 C C . PRO A 1 364 ? -11.964 -3.797 -2.701 1.00 77.25 364 PRO A C 1
ATOM 2781 O O . PRO A 1 364 ? -11.792 -2.772 -3.365 1.00 77.25 364 PRO A O 1
ATOM 2784 N N . VAL A 1 365 ? -10.986 -4.667 -2.461 1.00 75.75 365 VAL A N 1
ATOM 2785 C CA . VAL A 1 365 ? -9.653 -4.586 -3.065 1.00 75.75 365 VAL A CA 1
ATOM 2786 C C . VAL A 1 365 ? -9.583 -5.614 -4.201 1.00 75.75 365 VAL A C 1
ATOM 2788 O O . VAL A 1 365 ? -9.969 -6.759 -3.996 1.00 75.75 365 VAL A O 1
ATOM 2791 N N . PRO A 1 366 ? -9.144 -5.262 -5.420 1.00 79.94 366 PRO A N 1
ATOM 2792 C CA . PRO A 1 366 ? -9.026 -6.239 -6.504 1.00 79.94 366 PRO A CA 1
ATOM 2793 C C . PRO A 1 366 ? -7.942 -7.298 -6.244 1.00 79.94 366 PRO A C 1
ATOM 2795 O O . PRO A 1 366 ? -6.799 -6.944 -5.964 1.00 79.94 366 PRO A O 1
ATOM 2798 N N . ASP A 1 367 ? -8.260 -8.593 -6.402 1.00 80.12 367 ASP A N 1
ATOM 2799 C CA . ASP A 1 367 ? -7.401 -9.751 -6.037 1.00 80.12 367 ASP A CA 1
ATOM 2800 C C . ASP A 1 367 ? -6.023 -9.835 -6.724 1.00 80.12 367 ASP A C 1
ATOM 2802 O O . ASP A 1 367 ? -5.272 -10.776 -6.475 1.00 80.12 367 ASP A O 1
ATOM 2806 N N . HIS A 1 368 ? -5.717 -8.932 -7.651 1.00 82.69 368 HIS A N 1
ATOM 2807 C CA . HIS A 1 368 ? -4.449 -8.874 -8.383 1.00 82.69 368 HIS A CA 1
ATOM 2808 C C . HIS A 1 368 ? -3.525 -7.755 -7.886 1.00 82.69 368 HIS A C 1
ATOM 2810 O O . HIS A 1 368 ? -2.430 -7.573 -8.420 1.00 82.69 368 HIS A O 1
ATOM 2816 N N . LEU A 1 369 ? -3.979 -6.976 -6.904 1.00 82.56 369 LEU A N 1
ATOM 2817 C CA . LEU A 1 369 ? -3.212 -5.895 -6.318 1.00 82.56 369 LEU A CA 1
ATOM 2818 C C . LEU A 1 369 ? -2.449 -6.378 -5.090 1.00 82.56 369 LEU A C 1
ATOM 2820 O O . LEU A 1 369 ? -3.016 -7.007 -4.196 1.00 82.56 369 LEU A O 1
ATOM 2824 N N . GLN A 1 370 ? -1.170 -6.024 -5.052 1.00 81.06 370 GLN A N 1
ATOM 2825 C CA . GLN A 1 370 ? -0.275 -6.259 -3.933 1.00 81.06 370 GLN A CA 1
ATOM 2826 C C . GLN A 1 370 ? 0.687 -5.073 -3.835 1.00 81.06 370 GLN A C 1
ATOM 2828 O O . GLN A 1 370 ? 1.142 -4.558 -4.862 1.00 81.06 370 GLN A O 1
ATOM 2833 N N . TYR A 1 371 ? 0.977 -4.642 -2.609 1.00 80.50 371 TYR A N 1
ATOM 2834 C CA . TYR A 1 371 ? 2.018 -3.653 -2.363 1.00 80.50 371 TYR A CA 1
ATOM 2835 C C . TYR A 1 371 ? 3.378 -4.222 -2.773 1.00 80.50 371 TYR A C 1
ATOM 2837 O O . TYR A 1 371 ? 3.693 -5.373 -2.486 1.00 80.50 371 TYR A O 1
ATOM 2845 N N . TRP A 1 372 ? 4.204 -3.406 -3.413 1.00 79.12 372 TRP A N 1
ATOM 2846 C CA . TRP A 1 372 ? 5.591 -3.754 -3.687 1.00 79.12 372 TRP A CA 1
ATOM 2847 C C . TRP A 1 372 ? 6.455 -2.509 -3.675 1.00 79.12 372 TRP A C 1
ATOM 2849 O O . TRP A 1 372 ? 6.003 -1.409 -3.964 1.00 79.12 372 TRP A O 1
ATOM 2859 N N . ASN A 1 373 ? 7.726 -2.688 -3.388 1.00 72.94 373 ASN A N 1
ATOM 2860 C CA . ASN A 1 373 ? 8.748 -1.670 -3.522 1.00 72.94 373 ASN A CA 1
ATOM 2861 C C . ASN A 1 373 ? 10.004 -2.326 -4.111 1.00 72.94 373 ASN A C 1
ATOM 2863 O O . ASN A 1 373 ? 10.036 -3.534 -4.358 1.00 72.94 373 ASN A O 1
ATOM 2867 N N . ARG A 1 374 ? 11.015 -1.518 -4.420 1.00 70.44 374 ARG A N 1
ATOM 2868 C CA . ARG A 1 374 ? 12.174 -1.989 -5.179 1.00 70.44 374 ARG A CA 1
ATOM 2869 C C . ARG A 1 374 ? 13.112 -2.840 -4.330 1.00 70.44 374 ARG A C 1
ATOM 2871 O O . ARG A 1 374 ? 13.376 -2.529 -3.175 1.00 70.44 374 ARG A O 1
ATOM 2878 N N . TRP A 1 375 ? 13.667 -3.871 -4.958 1.00 64.75 375 TRP A N 1
ATOM 2879 C CA . TRP A 1 375 ? 14.767 -4.661 -4.416 1.00 64.75 375 TRP A CA 1
ATOM 2880 C C . TRP A 1 375 ? 16.108 -4.171 -4.952 1.00 64.75 375 TRP A C 1
ATOM 2882 O O . TRP A 1 375 ? 16.335 -4.199 -6.161 1.00 64.75 375 TRP A O 1
ATOM 2892 N N . ASP A 1 376 ? 17.008 -3.784 -4.048 1.00 60.22 376 ASP A N 1
ATOM 2893 C CA . ASP A 1 376 ? 18.340 -3.272 -4.416 1.00 60.22 376 ASP A CA 1
ATOM 2894 C C . ASP A 1 376 ? 19.367 -4.365 -4.758 1.00 60.22 376 ASP A C 1
ATOM 2896 O O . ASP A 1 376 ? 20.425 -4.059 -5.302 1.00 60.22 376 ASP A O 1
ATOM 2900 N N . ASP A 1 377 ? 19.074 -5.640 -4.469 1.00 69.75 377 ASP A N 1
ATOM 2901 C CA . ASP A 1 377 ? 19.947 -6.768 -4.816 1.00 69.75 377 ASP A CA 1
ATOM 2902 C C . ASP A 1 377 ? 19.334 -7.616 -5.936 1.00 69.75 377 ASP A C 1
ATOM 2904 O O . ASP A 1 377 ? 18.499 -8.501 -5.727 1.00 69.75 377 ASP A O 1
ATOM 2908 N N . GLU A 1 378 ? 19.794 -7.352 -7.153 1.00 66.69 378 GLU A N 1
ATOM 2909 C CA . GLU A 1 378 ? 19.364 -8.037 -8.371 1.00 66.69 378 GLU A CA 1
ATOM 2910 C C . GLU A 1 378 ? 19.651 -9.543 -8.340 1.00 66.69 378 GLU A C 1
ATOM 2912 O O . GLU A 1 378 ? 18.933 -10.329 -8.963 1.00 66.69 378 GLU A O 1
ATOM 2917 N N . THR A 1 379 ? 20.666 -9.973 -7.589 1.00 68.62 379 THR A N 1
ATOM 2918 C CA . THR A 1 379 ? 21.011 -11.391 -7.469 1.00 68.62 379 THR A CA 1
ATOM 2919 C C . THR A 1 379 ? 20.013 -12.145 -6.597 1.00 68.62 379 THR A C 1
ATOM 2921 O O . THR A 1 379 ? 19.628 -13.268 -6.931 1.00 68.62 379 THR A O 1
ATOM 2924 N N . ILE A 1 380 ? 19.524 -11.501 -5.533 1.00 72.62 380 ILE A N 1
ATOM 2925 C CA . ILE A 1 380 ? 18.442 -12.031 -4.699 1.00 72.62 380 ILE A CA 1
ATOM 2926 C C . ILE A 1 380 ? 17.154 -12.136 -5.517 1.00 72.62 380 ILE A C 1
ATOM 2928 O O . ILE A 1 380 ? 16.500 -13.178 -5.496 1.00 72.62 380 ILE A O 1
ATOM 2932 N N . VAL A 1 381 ? 16.837 -11.111 -6.311 1.00 76.50 381 VAL A N 1
ATOM 2933 C CA . VAL A 1 381 ? 15.639 -11.108 -7.160 1.00 76.50 381 VAL A CA 1
ATOM 2934 C C . VAL A 1 381 ? 15.645 -12.268 -8.156 1.00 76.50 381 VAL A C 1
ATOM 2936 O O . VAL A 1 381 ? 14.648 -12.974 -8.269 1.00 76.50 381 VAL A O 1
ATOM 2939 N N . LEU A 1 382 ? 16.754 -12.517 -8.858 1.00 78.75 382 LEU A N 1
ATOM 2940 C CA . LEU A 1 382 ? 16.846 -13.614 -9.833 1.00 78.75 382 LEU A CA 1
ATOM 2941 C C . LEU A 1 382 ? 16.651 -14.997 -9.210 1.00 78.75 382 LEU A C 1
ATOM 2943 O O . LEU A 1 382 ? 15.999 -15.856 -9.810 1.00 78.75 382 LEU A O 1
ATOM 2947 N N . ARG A 1 383 ? 17.232 -15.209 -8.024 1.00 80.62 383 ARG A N 1
ATOM 2948 C CA . ARG A 1 383 ? 17.064 -16.437 -7.241 1.00 80.62 383 ARG A CA 1
ATOM 2949 C C . ARG A 1 383 ? 15.609 -16.606 -6.809 1.00 80.62 383 ARG A C 1
ATOM 2951 O O . ARG A 1 383 ? 15.051 -17.688 -6.957 1.00 80.62 383 ARG A O 1
ATOM 2958 N N . ASP A 1 384 ? 14.995 -15.545 -6.299 1.00 80.50 384 ASP A N 1
ATOM 2959 C CA . ASP A 1 384 ? 13.622 -15.593 -5.802 1.00 80.50 384 ASP A CA 1
ATOM 2960 C C . ASP A 1 384 ? 12.611 -15.770 -6.949 1.00 80.50 384 ASP A C 1
ATOM 2962 O O . ASP A 1 384 ? 11.638 -16.504 -6.799 1.00 80.50 384 ASP A O 1
ATOM 2966 N N . LEU A 1 385 ? 12.863 -15.185 -8.127 1.00 85.62 385 LEU A N 1
ATOM 2967 C CA . LEU A 1 385 ? 12.072 -15.450 -9.335 1.00 85.62 385 LEU A CA 1
ATOM 2968 C C . LEU A 1 385 ? 12.144 -16.923 -9.756 1.00 85.62 385 LEU A C 1
ATOM 2970 O O . LEU A 1 385 ? 11.124 -17.483 -10.153 1.00 85.62 385 LEU A O 1
ATOM 2974 N N . ALA A 1 386 ? 13.310 -17.565 -9.631 1.00 85.38 386 ALA A N 1
ATOM 2975 C CA . ALA A 1 386 ? 13.441 -18.994 -9.912 1.00 85.38 386 ALA A CA 1
ATOM 2976 C C . ALA A 1 386 ? 12.654 -19.859 -8.906 1.00 85.38 386 ALA A C 1
ATOM 2978 O O . ALA A 1 386 ? 12.067 -20.873 -9.276 1.00 85.38 386 ALA A O 1
ATOM 2979 N N . ASP A 1 387 ? 12.564 -19.429 -7.641 1.00 86.75 387 ASP A N 1
ATOM 2980 C CA . ASP A 1 387 ? 11.798 -20.129 -6.598 1.00 86.75 387 ASP A CA 1
ATOM 2981 C C . ASP A 1 387 ? 10.268 -20.028 -6.791 1.00 86.75 387 ASP A C 1
ATOM 2983 O O . ASP A 1 387 ? 9.510 -20.751 -6.135 1.00 86.75 387 ASP A O 1
ATOM 2987 N N . LEU A 1 388 ? 9.783 -19.176 -7.708 1.00 87.00 388 LEU A N 1
ATOM 2988 C CA . LEU A 1 388 ? 8.349 -19.059 -7.995 1.00 87.00 388 LEU A CA 1
ATOM 2989 C C . LEU A 1 388 ? 7.754 -20.344 -8.578 1.00 87.00 388 LEU A C 1
ATOM 2991 O O . LEU A 1 388 ? 6.634 -20.687 -8.208 1.00 87.00 388 LEU A O 1
ATOM 2995 N N . GLU A 1 389 ? 8.487 -21.081 -9.419 1.00 89.19 389 GLU A N 1
ATOM 2996 C CA . GLU A 1 389 ? 8.045 -22.383 -9.955 1.00 89.19 389 GLU A CA 1
ATOM 2997 C C . GLU A 1 389 ? 7.707 -23.367 -8.830 1.00 89.19 389 GLU A C 1
ATOM 2999 O O . GLU A 1 389 ? 6.652 -24.002 -8.834 1.00 89.19 389 GLU A O 1
ATOM 3004 N N . ARG A 1 390 ? 8.563 -23.432 -7.806 1.00 87.56 390 ARG A N 1
ATOM 3005 C CA . ARG A 1 390 ? 8.371 -24.332 -6.667 1.00 87.56 390 ARG A CA 1
ATOM 3006 C C . ARG A 1 390 ? 7.178 -23.927 -5.797 1.00 87.56 390 ARG A C 1
ATOM 3008 O O . ARG A 1 390 ? 6.496 -24.797 -5.259 1.00 87.56 390 ARG A O 1
ATOM 3015 N N . ARG A 1 391 ? 6.945 -22.624 -5.601 1.00 86.06 391 ARG A N 1
ATOM 3016 C CA . ARG A 1 391 ? 5.912 -22.114 -4.674 1.00 86.06 391 ARG A CA 1
ATOM 3017 C C . ARG A 1 391 ? 4.538 -21.930 -5.304 1.00 86.06 391 ARG A C 1
ATOM 3019 O O . ARG A 1 391 ? 3.535 -22.007 -4.597 1.00 86.06 391 ARG A O 1
ATOM 3026 N N . TYR A 1 392 ? 4.487 -21.670 -6.604 1.00 88.81 392 TYR A N 1
ATOM 3027 C CA . TYR A 1 392 ? 3.27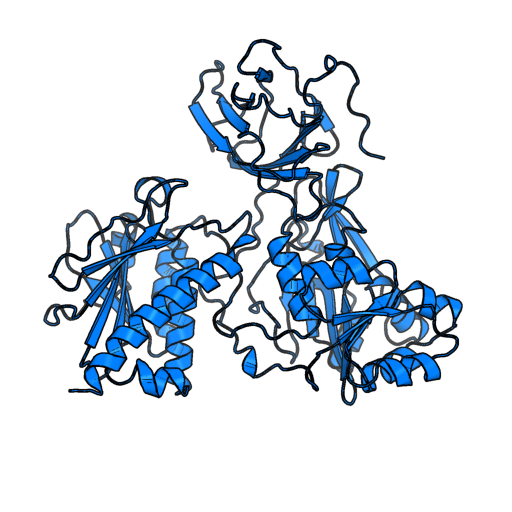1 -21.275 -7.306 1.00 88.81 392 TYR A CA 1
ATOM 3028 C C . TYR A 1 392 ? 3.034 -22.163 -8.533 1.00 88.81 392 TYR A C 1
ATOM 3030 O O . TYR A 1 392 ? 3.060 -21.667 -9.663 1.00 88.81 392 TYR A O 1
ATOM 3038 N N . PRO A 1 393 ? 2.762 -23.471 -8.350 1.00 85.94 393 PRO A N 1
ATOM 3039 C CA . PRO A 1 393 ? 2.320 -24.299 -9.463 1.00 85.94 393 PRO A CA 1
ATOM 3040 C C . PRO A 1 393 ? 1.049 -23.678 -10.083 1.00 85.94 393 PRO A C 1
ATOM 3042 O O . PRO A 1 393 ? 0.164 -23.244 -9.337 1.00 85.94 393 PRO A O 1
ATOM 3045 N N . PRO A 1 394 ? 0.942 -23.610 -11.424 1.00 93.00 394 PRO A N 1
ATOM 3046 C CA . PRO A 1 394 ? 1.717 -24.381 -12.401 1.00 93.00 394 PRO A CA 1
ATOM 3047 C C . PRO A 1 394 ? 2.881 -23.623 -13.076 1.00 93.00 394 PRO A C 1
ATOM 3049 O O . PRO A 1 394 ? 3.287 -24.018 -14.169 1.00 93.00 394 PRO A O 1
ATOM 3052 N N . LEU A 1 395 ? 3.404 -22.540 -12.488 1.00 94.44 395 LEU A N 1
ATOM 3053 C CA . LEU A 1 395 ? 4.513 -21.786 -13.090 1.00 94.44 395 LEU A CA 1
ATOM 3054 C C . LEU A 1 395 ? 5.757 -22.655 -13.304 1.00 94.44 395 LEU A C 1
ATOM 3056 O O . LEU A 1 395 ? 6.037 -23.552 -12.515 1.00 94.44 395 LEU A O 1
ATOM 3060 N N . ARG A 1 396 ? 6.519 -22.345 -14.355 1.00 93.88 396 ARG A N 1
ATOM 3061 C CA . ARG A 1 396 ? 7.808 -22.963 -14.684 1.00 93.88 396 ARG A CA 1
ATOM 3062 C C . ARG A 1 396 ? 8.848 -21.907 -15.001 1.00 93.88 396 ARG A C 1
ATOM 3064 O O . ARG A 1 396 ? 8.536 -20.906 -15.642 1.00 93.88 396 ARG A O 1
ATOM 3071 N N . THR A 1 397 ? 10.087 -22.133 -14.602 1.00 92.94 397 THR A N 1
ATOM 3072 C CA . THR A 1 397 ? 11.215 -21.308 -15.030 1.00 92.94 397 THR A CA 1
ATOM 3073 C C . THR A 1 397 ? 11.653 -21.692 -16.439 1.00 92.94 397 THR A C 1
ATOM 3075 O O . THR A 1 397 ? 11.588 -22.855 -16.838 1.00 92.94 397 THR A O 1
ATOM 3078 N N . ALA A 1 398 ? 12.104 -20.710 -17.217 1.00 90.94 398 ALA A N 1
ATOM 3079 C CA . ALA A 1 398 ? 12.571 -20.934 -18.579 1.00 90.94 398 ALA A CA 1
ATOM 3080 C C . ALA A 1 398 ? 13.795 -20.071 -18.914 1.00 90.94 398 ALA A C 1
ATOM 3082 O O . ALA A 1 398 ? 13.889 -18.917 -18.493 1.00 90.94 398 ALA A O 1
ATOM 3083 N N . ARG A 1 399 ? 14.721 -20.625 -19.703 1.00 90.62 399 ARG A N 1
ATOM 3084 C CA . ARG A 1 399 ? 15.846 -19.920 -20.332 1.00 90.62 399 ARG A CA 1
ATOM 3085 C C . ARG A 1 399 ? 15.827 -20.117 -21.843 1.00 90.62 399 ARG A C 1
ATOM 3087 O O . ARG A 1 399 ? 15.642 -21.233 -22.326 1.00 90.62 399 ARG A O 1
ATOM 3094 N N . TRP A 1 400 ? 16.063 -19.046 -22.585 1.00 88.12 400 TRP A N 1
ATOM 3095 C CA . TRP A 1 400 ? 16.098 -19.037 -24.045 1.00 88.12 400 TRP A CA 1
ATOM 3096 C C . TRP A 1 400 ? 17.523 -18.838 -24.558 1.00 88.12 400 TRP A C 1
ATOM 3098 O O . TRP A 1 400 ? 18.365 -18.240 -23.888 1.00 88.12 400 TRP A O 1
ATOM 3108 N N . ALA A 1 401 ? 17.791 -19.338 -25.764 1.00 85.31 401 ALA A N 1
ATOM 3109 C CA . ALA A 1 401 ? 19.052 -19.082 -26.445 1.00 85.31 401 ALA A CA 1
ATOM 3110 C C . ALA A 1 401 ? 19.178 -17.596 -26.828 1.00 85.31 401 ALA A C 1
ATOM 3112 O O . ALA A 1 401 ? 18.198 -16.963 -27.224 1.00 85.31 401 ALA A O 1
ATOM 3113 N N . GLY A 1 402 ? 20.395 -17.062 -26.749 1.00 79.62 402 GLY A N 1
ATOM 3114 C CA . GLY A 1 402 ? 20.732 -15.715 -27.200 1.00 79.62 402 GLY A CA 1
ATOM 3115 C C . GLY A 1 402 ? 22.228 -15.420 -27.057 1.00 79.62 402 GLY A C 1
ATOM 3116 O O . GLY A 1 402 ? 23.012 -16.367 -26.947 1.00 79.62 402 GLY A O 1
ATOM 3117 N N . PRO A 1 403 ? 22.653 -14.145 -27.119 1.00 79.69 403 PRO A N 1
ATOM 3118 C CA . PRO A 1 403 ? 24.061 -13.777 -27.092 1.00 79.69 403 PRO A CA 1
ATOM 3119 C C . PRO A 1 403 ? 24.751 -14.230 -25.798 1.00 79.69 403 PRO A C 1
ATOM 3121 O O . PRO A 1 403 ? 24.151 -14.163 -24.728 1.00 79.69 403 PRO A O 1
ATOM 3124 N N . PRO A 1 404 ? 26.038 -14.610 -25.847 1.00 75.31 404 PRO A N 1
ATOM 3125 C CA . PRO A 1 404 ? 26.758 -15.133 -24.682 1.00 75.31 404 PRO A CA 1
ATOM 3126 C C . PRO A 1 404 ? 26.945 -14.103 -23.555 1.00 75.31 404 PRO A C 1
ATOM 3128 O O . PRO A 1 404 ? 27.313 -14.463 -22.442 1.00 75.31 404 PRO A O 1
ATOM 3131 N N . THR A 1 405 ? 26.707 -12.821 -23.834 1.00 77.50 405 THR A N 1
ATOM 3132 C CA . THR A 1 405 ? 26.868 -11.705 -22.895 1.00 77.50 405 THR A CA 1
ATOM 3133 C C . THR A 1 405 ? 25.619 -11.412 -22.063 1.00 77.50 405 THR A C 1
ATOM 3135 O O . THR A 1 405 ? 25.695 -10.613 -21.130 1.00 77.50 405 THR A O 1
ATOM 3138 N N . LEU A 1 406 ? 24.473 -12.024 -22.383 1.00 80.50 406 LEU A N 1
ATOM 3139 C CA . LEU A 1 406 ? 23.196 -11.779 -21.715 1.00 80.50 406 LEU A CA 1
ATOM 3140 C C . LEU A 1 406 ? 22.441 -13.091 -21.502 1.00 80.50 406 LEU A C 1
ATOM 3142 O O . LEU A 1 406 ? 22.247 -13.879 -22.423 1.00 80.50 406 LEU A O 1
ATOM 3146 N N . ALA A 1 407 ? 21.957 -13.308 -20.283 1.00 82.75 407 ALA A N 1
ATOM 3147 C CA . ALA A 1 407 ? 21.009 -14.376 -20.017 1.00 82.75 407 ALA A CA 1
ATOM 3148 C C . ALA A 1 407 ? 19.598 -13.925 -20.419 1.00 82.75 407 ALA A C 1
ATOM 3150 O O . ALA A 1 407 ? 19.136 -12.875 -19.969 1.00 82.75 407 ALA A O 1
ATOM 3151 N N . HIS A 1 408 ? 18.910 -14.744 -21.218 1.00 88.00 408 HIS A N 1
ATOM 3152 C CA . HIS A 1 408 ? 17.484 -14.599 -21.515 1.00 88.00 408 HIS A CA 1
ATOM 3153 C C . HIS A 1 408 ? 16.712 -15.606 -20.677 1.00 88.00 408 HIS A C 1
ATOM 3155 O O . HIS A 1 408 ? 16.707 -16.800 -20.980 1.00 88.00 408 HIS A O 1
ATOM 3161 N N . VAL A 1 409 ? 16.085 -15.138 -19.608 1.00 88.69 409 VAL A N 1
ATOM 3162 C CA . VAL A 1 409 ? 15.419 -15.991 -18.616 1.00 88.69 409 VAL A CA 1
ATOM 3163 C C . VAL A 1 409 ? 14.031 -15.455 -18.297 1.00 88.69 409 VAL A C 1
ATOM 3165 O O . VAL A 1 409 ? 13.638 -14.387 -18.772 1.00 88.69 409 VAL A O 1
ATOM 3168 N N . GLY A 1 410 ? 13.234 -16.233 -17.573 1.00 90.50 410 GLY A N 1
ATOM 3169 C CA . GLY A 1 410 ? 11.846 -15.876 -17.349 1.00 90.50 410 GLY A CA 1
ATOM 3170 C C . GLY A 1 410 ? 10.994 -16.967 -16.730 1.00 90.50 410 GLY A C 1
ATOM 3171 O O . GLY A 1 410 ? 11.491 -17.988 -16.254 1.00 90.50 410 GLY A O 1
ATOM 3172 N N . ILE A 1 411 ? 9.688 -16.715 -16.745 1.00 93.12 411 ILE A N 1
ATOM 3173 C CA . ILE A 1 411 ? 8.663 -17.552 -16.125 1.00 93.12 411 ILE A CA 1
ATOM 3174 C C . ILE A 1 411 ? 7.585 -17.851 -17.161 1.00 93.12 411 ILE A C 1
ATOM 3176 O O . ILE A 1 411 ? 7.091 -16.954 -17.843 1.00 93.12 411 ILE A O 1
ATOM 3180 N N . GLU A 1 412 ? 7.197 -19.113 -17.267 1.00 94.56 412 GLU A N 1
ATOM 3181 C CA . GLU A 1 412 ? 6.117 -19.594 -18.113 1.00 94.56 412 GLU A CA 1
ATOM 3182 C C . GLU A 1 412 ? 4.958 -20.103 -17.253 1.00 94.56 412 GLU A C 1
ATOM 3184 O O . GLU A 1 412 ? 5.146 -20.853 -16.300 1.00 94.56 412 GLU A O 1
ATOM 3189 N N . LEU A 1 413 ? 3.745 -19.707 -17.622 1.00 95.19 413 LEU A N 1
ATOM 3190 C CA . LEU A 1 413 ? 2.509 -20.385 -17.273 1.00 95.19 413 LEU A CA 1
ATOM 3191 C C . LEU A 1 413 ? 2.165 -21.321 -18.445 1.00 95.19 413 LEU A C 1
ATOM 3193 O O . LEU A 1 413 ? 1.707 -20.837 -19.486 1.00 95.19 413 LEU A O 1
ATOM 3197 N N . PRO A 1 414 ? 2.442 -22.629 -18.333 1.00 93.00 414 PRO A N 1
ATOM 3198 C CA . PRO A 1 414 ? 2.281 -23.555 -19.443 1.00 93.00 414 PRO A CA 1
ATOM 3199 C C . PRO A 1 414 ? 0.817 -23.977 -19.618 1.00 93.00 414 PRO A C 1
ATOM 3201 O O . PRO A 1 414 ? 0.116 -24.233 -18.639 1.00 93.00 414 PRO A O 1
ATOM 3204 N N . ALA A 1 415 ? 0.393 -24.165 -20.869 1.00 89.62 415 ALA A N 1
ATOM 3205 C CA . ALA A 1 415 ? -0.787 -24.957 -21.210 1.00 89.62 415 ALA A CA 1
ATOM 3206 C C . ALA A 1 415 ? -0.357 -26.329 -21.781 1.00 89.62 415 ALA A C 1
ATOM 3208 O O . ALA A 1 415 ? 0.626 -26.386 -22.524 1.00 89.62 415 ALA A O 1
ATOM 3209 N N . PRO A 1 416 ? -1.065 -27.440 -21.483 1.00 83.12 416 PRO A N 1
ATOM 3210 C CA . PRO A 1 416 ? -0.695 -28.781 -21.963 1.00 83.12 416 PRO A CA 1
ATOM 3211 C C . PRO A 1 416 ? -0.653 -28.909 -23.493 1.00 83.12 416 PRO A C 1
ATOM 3213 O O . PRO A 1 416 ? 0.206 -29.586 -24.054 1.00 83.12 416 PRO A O 1
ATOM 3216 N N . SER A 1 417 ? -1.569 -28.231 -24.184 1.00 83.31 417 SER A N 1
ATOM 3217 C CA . SER A 1 417 ? -1.648 -28.185 -25.647 1.00 83.31 417 SER A CA 1
ATOM 3218 C C . SER A 1 417 ? -1.953 -26.747 -26.068 1.00 83.31 417 SER A C 1
ATOM 3220 O O . SER A 1 417 ? -3.112 -26.409 -26.317 1.00 83.31 417 SER A O 1
ATOM 3222 N N . PRO A 1 418 ? -0.940 -25.861 -26.048 1.00 83.31 418 PRO A N 1
ATOM 3223 C CA . PRO A 1 418 ? -1.164 -24.444 -26.259 1.00 83.31 418 PRO A CA 1
ATOM 3224 C C . PRO A 1 418 ? -1.538 -24.195 -27.719 1.00 83.31 418 PRO A C 1
ATOM 3226 O O . PRO A 1 418 ? -0.749 -24.465 -28.621 1.00 83.31 418 PRO A O 1
ATOM 3229 N N . ARG A 1 419 ? -2.731 -23.644 -27.942 1.00 87.94 419 ARG A N 1
ATOM 3230 C CA . ARG A 1 419 ? -3.158 -23.080 -29.231 1.00 87.94 419 ARG A CA 1
ATOM 3231 C C . ARG A 1 419 ? -2.534 -21.707 -29.452 1.00 87.94 419 ARG A C 1
ATOM 3233 O O . ARG A 1 419 ? -2.270 -21.317 -30.583 1.00 87.94 419 ARG A O 1
ATOM 3240 N N . LEU A 1 420 ? -2.295 -20.984 -28.358 1.00 88.50 420 LEU A N 1
ATOM 3241 C CA . LEU A 1 420 ? -1.676 -19.666 -28.355 1.00 88.50 420 LEU A CA 1
ATOM 3242 C C . LEU A 1 420 ? -0.485 -19.659 -27.401 1.00 88.50 420 LEU A C 1
ATOM 3244 O O . LEU A 1 420 ? -0.595 -20.070 -26.246 1.00 88.50 420 LEU A O 1
ATOM 3248 N N . ARG A 1 421 ? 0.648 -19.139 -27.877 1.00 89.81 421 ARG A N 1
ATOM 3249 C CA . ARG A 1 421 ? 1.816 -18.825 -27.052 1.00 89.81 421 ARG A CA 1
ATOM 3250 C C . ARG A 1 421 ? 2.012 -17.316 -27.032 1.00 89.81 421 ARG A C 1
ATOM 3252 O O . ARG A 1 421 ? 2.383 -16.707 -28.036 1.00 89.81 421 ARG A O 1
ATOM 3259 N N . LEU A 1 422 ? 1.740 -16.724 -25.880 1.00 93.19 422 LEU A N 1
ATOM 3260 C CA . LEU A 1 422 ? 1.827 -15.298 -25.624 1.00 93.19 422 LEU A CA 1
ATOM 3261 C C . LEU A 1 422 ? 3.141 -14.996 -24.903 1.00 93.19 422 LEU A C 1
ATOM 3263 O O . LEU A 1 422 ? 3.373 -15.516 -23.817 1.00 93.19 422 LEU A O 1
ATOM 3267 N N . VAL A 1 423 ? 4.002 -14.161 -25.485 1.00 92.50 423 VAL A N 1
ATOM 3268 C CA . VAL A 1 423 ? 5.286 -13.783 -24.872 1.00 92.50 423 VAL A CA 1
ATOM 3269 C C . VAL A 1 423 ? 5.292 -12.305 -24.493 1.00 92.50 423 VAL A C 1
ATOM 3271 O O . VAL A 1 423 ? 5.092 -11.447 -25.344 1.00 92.50 423 VAL A O 1
ATOM 3274 N N . ILE A 1 424 ? 5.566 -12.006 -23.228 1.00 93.06 424 ILE A N 1
ATOM 3275 C CA . ILE A 1 424 ? 5.736 -10.666 -22.663 1.00 93.06 424 ILE A CA 1
ATOM 3276 C C . ILE A 1 424 ? 7.233 -10.438 -22.439 1.00 93.06 424 ILE A C 1
ATOM 3278 O O . ILE A 1 424 ? 7.866 -11.200 -21.715 1.00 93.06 424 ILE A O 1
ATOM 3282 N N . ARG A 1 425 ? 7.811 -9.396 -23.039 1.00 90.50 425 ARG A N 1
ATOM 3283 C CA . ARG A 1 425 ? 9.236 -9.046 -22.922 1.00 90.50 425 ARG A CA 1
ATOM 3284 C C . ARG A 1 425 ? 9.417 -7.734 -22.176 1.00 90.50 425 ARG A C 1
ATOM 3286 O O . ARG A 1 425 ? 8.849 -6.742 -22.615 1.00 90.50 425 ARG A O 1
ATOM 3293 N N . THR A 1 426 ? 10.228 -7.706 -21.116 1.00 83.31 426 THR A N 1
ATOM 3294 C CA . THR A 1 426 ? 10.401 -6.508 -20.259 1.00 83.31 426 THR A CA 1
ATOM 3295 C C . THR A 1 426 ? 11.799 -5.879 -20.276 1.00 83.31 426 THR A C 1
ATOM 3297 O O . THR A 1 426 ? 12.107 -5.062 -19.411 1.00 83.31 426 THR A O 1
ATOM 3300 N N . GLY A 1 427 ? 12.647 -6.215 -21.253 1.00 79.88 427 GLY A N 1
ATOM 3301 C CA . GLY A 1 427 ? 14.006 -5.665 -21.368 1.00 79.88 427 GLY A CA 1
ATOM 3302 C C . GLY A 1 427 ? 14.948 -6.130 -20.248 1.00 79.88 427 GLY A C 1
ATOM 3303 O O . GLY A 1 427 ? 14.740 -7.195 -19.662 1.00 79.88 427 GLY A O 1
ATOM 3304 N N . ARG A 1 428 ? 15.996 -5.340 -19.967 1.00 79.44 428 ARG A N 1
ATOM 3305 C CA . ARG A 1 428 ? 17.021 -5.666 -18.961 1.00 79.44 428 ARG A CA 1
ATOM 3306 C C . ARG A 1 428 ? 16.586 -5.300 -17.546 1.00 79.44 428 ARG A C 1
ATOM 3308 O O . ARG A 1 428 ? 16.364 -4.124 -17.261 1.00 79.44 428 ARG A O 1
ATOM 3315 N N . ILE A 1 429 ? 16.538 -6.285 -16.652 1.00 76.12 429 ILE A N 1
ATOM 3316 C CA . ILE A 1 429 ? 16.135 -6.070 -15.250 1.00 76.12 429 ILE A CA 1
ATOM 3317 C C . ILE A 1 429 ? 17.298 -5.681 -14.327 1.00 76.12 429 ILE A C 1
ATOM 3319 O O . ILE A 1 429 ? 17.042 -5.295 -13.192 1.00 76.12 429 ILE A O 1
ATOM 3323 N N . ASP A 1 430 ? 18.544 -5.780 -14.799 1.00 69.25 430 ASP A N 1
ATOM 3324 C CA . ASP A 1 430 ? 19.786 -5.527 -14.043 1.00 69.25 430 ASP A CA 1
ATOM 3325 C C . ASP A 1 430 ? 20.469 -4.184 -14.365 1.00 69.25 430 ASP A C 1
ATOM 3327 O O . ASP A 1 430 ? 21.514 -3.815 -13.842 1.00 69.25 430 ASP A O 1
ATOM 3331 N N . GLN A 1 431 ? 19.922 -3.460 -15.338 1.00 64.62 431 GLN A N 1
ATOM 3332 C CA . GLN A 1 431 ? 20.398 -2.140 -15.752 1.00 64.62 431 GLN A CA 1
ATOM 3333 C C . GLN A 1 431 ? 19.194 -1.250 -16.056 1.00 64.62 431 GLN A C 1
ATOM 3335 O O . GLN A 1 431 ? 19.051 -0.678 -17.141 1.00 64.62 431 GLN A O 1
ATOM 3340 N N . ARG A 1 432 ? 18.291 -1.179 -15.073 1.00 56.75 432 ARG A N 1
ATOM 3341 C CA . ARG A 1 432 ? 16.947 -0.593 -15.200 1.00 56.75 432 ARG A CA 1
ATOM 3342 C C . ARG A 1 432 ? 16.981 0.883 -15.610 1.00 56.75 432 ARG A C 1
ATOM 3344 O O . ARG A 1 432 ? 16.152 1.307 -16.411 1.00 56.75 432 ARG A O 1
ATOM 3351 N N . ASP A 1 433 ? 17.969 1.637 -15.125 1.00 54.31 433 ASP A N 1
ATOM 3352 C CA . ASP A 1 433 ? 18.141 3.065 -15.436 1.00 54.31 433 ASP A CA 1
ATOM 3353 C C . ASP A 1 433 ? 18.719 3.319 -16.842 1.00 54.31 433 ASP A C 1
ATOM 3355 O O . ASP A 1 433 ? 18.532 4.400 -17.401 1.00 54.31 433 ASP A O 1
ATOM 3359 N N . ALA A 1 434 ? 19.403 2.335 -17.436 1.00 51.25 434 ALA A N 1
ATOM 3360 C CA . ALA A 1 434 ? 20.055 2.477 -18.738 1.00 51.25 434 ALA A CA 1
ATOM 3361 C C . ALA A 1 434 ? 19.196 1.970 -19.913 1.00 51.25 434 ALA A C 1
ATOM 3363 O O . ALA A 1 434 ? 19.350 2.465 -21.029 1.00 51.25 434 ALA A O 1
ATOM 3364 N N . HIS A 1 435 ? 18.284 1.015 -19.681 1.00 51.31 435 HIS A N 1
ATOM 3365 C CA . HIS A 1 435 ? 17.646 0.238 -20.758 1.00 51.31 435 HIS A CA 1
ATOM 3366 C C . HIS A 1 435 ? 16.112 0.108 -20.683 1.00 51.31 435 HIS A C 1
ATOM 3368 O O . HIS A 1 435 ? 15.547 -0.794 -21.299 1.00 51.31 435 HIS A O 1
ATOM 3374 N N . ASP A 1 436 ? 15.428 1.002 -19.962 1.00 61.59 436 ASP A N 1
ATOM 3375 C CA . ASP A 1 436 ? 13.955 1.085 -19.908 1.00 61.59 436 ASP A CA 1
ATOM 3376 C C . ASP A 1 436 ? 13.256 -0.212 -19.436 1.00 61.59 436 ASP A C 1
ATOM 3378 O O . ASP A 1 436 ? 12.089 -0.460 -19.757 1.00 61.59 436 ASP A O 1
ATOM 3382 N N . GLY A 1 437 ? 13.962 -1.056 -18.675 1.00 68.38 437 GLY A N 1
ATOM 3383 C CA . GLY A 1 437 ? 13.419 -2.299 -18.134 1.00 68.38 437 GLY A CA 1
ATOM 3384 C C . GLY A 1 437 ? 12.358 -2.043 -17.063 1.00 68.38 437 GLY A C 1
ATOM 3385 O O . GLY A 1 437 ? 12.511 -1.149 -16.225 1.00 68.38 437 GLY A O 1
ATOM 3386 N N . LEU A 1 438 ? 11.274 -2.825 -17.079 1.00 76.06 438 LEU A N 1
ATOM 3387 C CA . LEU A 1 438 ? 10.299 -2.794 -15.985 1.00 76.06 438 LEU A CA 1
ATOM 3388 C C . LEU A 1 438 ? 10.891 -3.458 -14.731 1.00 76.06 438 LEU A C 1
ATOM 3390 O O . LEU A 1 438 ? 11.584 -4.472 -14.862 1.00 76.06 438 LEU A O 1
ATOM 3394 N N . PRO A 1 439 ? 10.598 -2.941 -13.521 1.00 77.88 439 PRO A N 1
ATOM 3395 C CA . PRO A 1 439 ? 10.896 -3.663 -12.292 1.00 77.88 439 PRO A CA 1
ATOM 3396 C C . PRO A 1 439 ? 10.269 -5.075 -12.331 1.00 77.88 439 PRO A C 1
ATOM 3398 O O . PRO A 1 439 ? 9.131 -5.221 -12.791 1.00 77.88 439 PRO A O 1
ATOM 3401 N N . PRO A 1 440 ? 10.990 -6.125 -11.907 1.00 82.81 440 PRO A N 1
ATOM 3402 C CA . PRO A 1 440 ? 10.500 -7.500 -11.930 1.00 82.81 440 PRO A CA 1
ATOM 3403 C C . PRO A 1 440 ? 9.385 -7.773 -10.912 1.00 82.81 440 PRO A C 1
ATOM 3405 O O . PRO A 1 440 ? 8.579 -8.673 -11.131 1.00 82.81 440 PRO A O 1
ATOM 3408 N N . GLU A 1 441 ? 9.307 -7.010 -9.823 1.00 84.19 441 GLU A N 1
ATOM 3409 C CA . GLU A 1 441 ? 8.334 -7.176 -8.740 1.00 84.19 441 GLU A CA 1
ATOM 3410 C C . GLU A 1 441 ? 6.867 -7.155 -9.233 1.00 84.19 441 GLU A C 1
ATOM 3412 O O . GLU A 1 441 ? 6.156 -8.138 -9.001 1.00 84.19 441 GLU A O 1
ATOM 3417 N N . PRO A 1 442 ? 6.392 -6.135 -9.981 1.00 85.56 442 PRO A N 1
ATOM 3418 C CA . PRO A 1 442 ? 5.013 -6.106 -10.476 1.00 85.56 442 PRO A CA 1
ATOM 3419 C C . PRO A 1 442 ? 4.689 -7.225 -11.485 1.00 85.56 442 PRO A C 1
ATOM 3421 O O . PRO A 1 442 ? 3.571 -7.749 -11.521 1.00 85.56 442 PRO A O 1
ATOM 3424 N N . MET A 1 443 ? 5.673 -7.665 -12.278 1.00 89.69 443 MET A N 1
ATOM 3425 C CA . MET A 1 443 ? 5.500 -8.815 -13.174 1.00 89.69 443 MET A CA 1
ATOM 3426 C C . MET A 1 443 ? 5.426 -10.135 -12.406 1.00 89.69 443 MET A C 1
ATOM 3428 O O . MET A 1 443 ? 4.598 -10.984 -12.733 1.00 89.69 443 MET A O 1
ATOM 3432 N N . ALA A 1 444 ? 6.234 -10.306 -11.358 1.00 89.25 444 ALA A N 1
ATOM 3433 C CA . ALA A 1 444 ? 6.147 -11.459 -10.472 1.00 89.25 444 ALA A CA 1
ATOM 3434 C C . ALA A 1 444 ? 4.772 -11.533 -9.794 1.00 89.25 444 ALA A C 1
ATOM 3436 O O . ALA A 1 444 ? 4.171 -12.607 -9.748 1.00 89.25 444 ALA A O 1
ATOM 3437 N N . ILE A 1 445 ? 4.236 -10.400 -9.321 1.00 88.38 445 ILE A N 1
ATOM 3438 C CA . ILE A 1 445 ? 2.869 -10.305 -8.780 1.00 88.38 445 ILE A CA 1
ATOM 3439 C C . ILE A 1 445 ? 1.850 -10.762 -9.823 1.00 88.38 445 ILE A C 1
ATOM 3441 O O . ILE A 1 445 ? 1.020 -11.623 -9.535 1.00 88.38 445 ILE A O 1
ATOM 3445 N N . PHE A 1 446 ? 1.950 -10.261 -11.054 1.00 92.56 446 PHE A N 1
ATOM 3446 C CA . PHE A 1 446 ? 1.048 -10.658 -12.130 1.00 92.56 4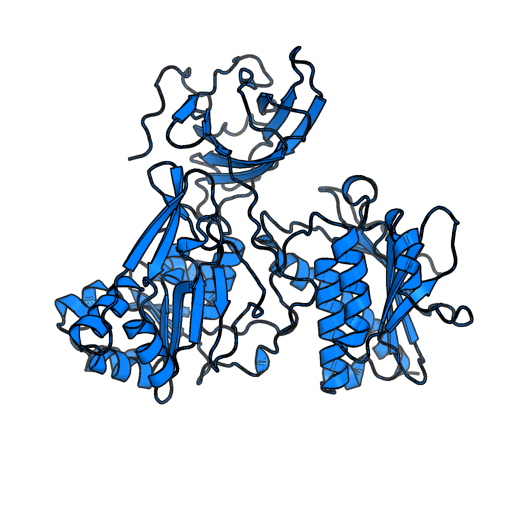46 PHE A CA 1
ATOM 3447 C C . PHE A 1 446 ? 1.131 -12.160 -12.464 1.00 92.56 446 PHE A C 1
ATOM 3449 O O . PHE A 1 446 ? 0.099 -12.816 -12.598 1.00 92.56 446 PHE A O 1
ATOM 3456 N N . MET A 1 447 ? 2.334 -12.739 -12.549 1.00 94.12 447 MET A N 1
ATOM 3457 C CA . MET A 1 447 ? 2.504 -14.171 -12.833 1.00 94.12 447 MET A CA 1
ATOM 3458 C C . MET A 1 447 ? 1.971 -15.055 -11.698 1.00 94.12 447 MET A C 1
ATOM 3460 O O . MET A 1 447 ? 1.305 -16.054 -11.969 1.00 94.12 447 MET A O 1
ATOM 3464 N N . LYS A 1 448 ? 2.196 -14.673 -10.432 1.00 92.12 448 LYS A N 1
ATOM 3465 C CA . LYS A 1 448 ? 1.606 -15.352 -9.264 1.00 92.12 448 LYS A CA 1
ATOM 3466 C C . LYS A 1 448 ? 0.080 -15.282 -9.291 1.00 92.12 448 LYS A C 1
ATOM 3468 O O . LYS A 1 448 ? -0.582 -16.284 -9.026 1.00 92.12 448 LYS A O 1
ATOM 3473 N N . TRP A 1 449 ? -0.472 -14.117 -9.635 1.00 92.06 449 TRP A N 1
ATOM 3474 C CA . TRP A 1 449 ? -1.909 -13.933 -9.808 1.00 92.06 449 TRP A CA 1
ATOM 3475 C C . TRP A 1 449 ? -2.459 -14.879 -10.886 1.00 92.06 449 TRP A C 1
ATOM 3477 O O . TRP A 1 449 ? -3.354 -15.664 -10.590 1.00 92.06 449 TRP A O 1
ATOM 3487 N N . LEU A 1 450 ? -1.872 -14.902 -12.090 1.00 94.69 450 LEU A N 1
ATOM 3488 C CA . LEU A 1 450 ? -2.290 -15.818 -13.159 1.00 94.69 450 LEU A CA 1
ATOM 3489 C C . LEU A 1 450 ? -2.235 -17.292 -12.731 1.00 94.69 450 LEU A C 1
ATOM 3491 O O . LEU A 1 450 ? -3.176 -18.045 -12.984 1.00 94.69 450 LEU A O 1
ATOM 3495 N N . ALA A 1 451 ? -1.150 -17.704 -12.072 1.00 93.12 451 ALA A N 1
ATOM 3496 C CA . ALA A 1 451 ? -0.985 -19.069 -11.580 1.00 93.12 451 ALA A CA 1
ATOM 3497 C C . ALA A 1 451 ? -2.100 -19.462 -10.607 1.00 93.12 451 ALA A C 1
ATOM 3499 O O . ALA A 1 451 ? -2.671 -20.550 -10.717 1.00 93.12 451 ALA A O 1
ATOM 3500 N N . ARG A 1 452 ? -2.449 -18.549 -9.692 1.00 91.19 452 ARG A N 1
ATOM 3501 C CA . ARG A 1 452 ? -3.569 -18.718 -8.767 1.00 91.19 452 ARG A CA 1
ATOM 3502 C C . ARG A 1 452 ? -4.893 -18.864 -9.518 1.00 91.19 452 ARG A C 1
ATOM 3504 O O . ARG A 1 452 ? -5.618 -19.819 -9.252 1.00 91.19 452 ARG A O 1
ATOM 3511 N N . GLU A 1 453 ? -5.188 -17.975 -10.468 1.00 92.94 453 GLU A N 1
ATOM 3512 C CA . GLU A 1 453 ? -6.435 -18.016 -11.247 1.00 92.94 453 GLU A CA 1
ATOM 3513 C C . GLU A 1 453 ? -6.598 -19.338 -12.019 1.00 92.94 453 GLU A C 1
ATOM 3515 O O . GLU A 1 453 ? -7.697 -19.897 -12.049 1.00 92.94 453 GLU A O 1
ATOM 3520 N N . VAL A 1 454 ? -5.511 -19.875 -12.594 1.00 93.00 454 VAL A N 1
ATOM 3521 C CA . VAL A 1 454 ? -5.509 -21.193 -13.258 1.00 93.00 454 VAL A CA 1
ATOM 3522 C C . VAL A 1 454 ? -5.738 -22.322 -12.260 1.00 93.00 454 VAL A C 1
ATOM 3524 O O . VAL A 1 454 ? -6.617 -23.157 -12.476 1.00 93.00 454 VAL A O 1
ATOM 3527 N N . ARG A 1 455 ? -4.978 -22.348 -11.159 1.00 91.56 455 ARG A N 1
ATOM 3528 C CA . ARG A 1 455 ? -5.087 -23.384 -10.119 1.00 91.56 455 ARG A CA 1
ATOM 3529 C C . ARG A 1 455 ? -6.497 -23.454 -9.538 1.00 91.56 455 ARG A C 1
ATOM 3531 O O . ARG A 1 455 ? -7.026 -24.538 -9.320 1.00 91.56 455 ARG A O 1
ATOM 3538 N N . GLU A 1 456 ? -7.105 -22.297 -9.308 1.00 89.56 456 GLU A N 1
ATOM 3539 C CA . GLU A 1 456 ? -8.448 -22.165 -8.739 1.00 89.56 456 GLU A CA 1
ATOM 3540 C C . GLU A 1 456 ? -9.552 -22.227 -9.796 1.00 89.56 456 GLU A C 1
ATOM 3542 O O . GLU A 1 456 ? -10.729 -22.135 -9.448 1.00 89.56 456 GLU A O 1
ATOM 3547 N N . ARG A 1 457 ? -9.188 -22.397 -11.074 1.00 92.06 457 ARG A N 1
ATOM 3548 C CA . ARG A 1 457 ? -10.113 -22.521 -12.205 1.00 92.06 457 ARG A CA 1
ATOM 3549 C C . ARG A 1 457 ? -11.151 -21.400 -12.217 1.00 92.06 457 ARG A C 1
ATOM 3551 O O . ARG A 1 457 ? -12.346 -21.650 -12.381 1.00 92.06 457 ARG A O 1
ATOM 3558 N N . SER A 1 458 ? -10.706 -20.161 -12.012 1.00 91.44 458 SER A N 1
ATOM 3559 C CA . SER A 1 458 ? -11.624 -19.027 -11.979 1.00 91.44 458 SER A CA 1
ATOM 3560 C C . SER A 1 458 ? -12.373 -18.890 -13.305 1.00 91.44 458 SER A C 1
ATOM 3562 O O . SER A 1 458 ? -11.882 -19.283 -14.366 1.00 91.44 458 SER A O 1
ATOM 3564 N N . ALA A 1 459 ? -13.569 -18.297 -13.269 1.00 92.38 459 ALA A N 1
ATOM 3565 C CA . ALA A 1 459 ? -14.371 -18.111 -14.477 1.00 92.38 459 ALA A CA 1
ATOM 3566 C C . ALA A 1 459 ? -13.619 -17.313 -15.560 1.00 92.38 459 ALA A C 1
ATOM 3568 O O . ALA A 1 459 ? -13.835 -17.529 -16.749 1.00 92.38 459 ALA A O 1
ATOM 3569 N N . TRP A 1 460 ? -12.724 -16.405 -15.158 1.00 92.81 460 TRP A N 1
ATOM 3570 C CA . TRP A 1 460 ? -11.859 -15.679 -16.082 1.00 92.81 460 TRP A CA 1
ATOM 3571 C C . TRP A 1 460 ? -10.773 -16.587 -16.682 1.00 92.81 460 TRP A C 1
ATOM 3573 O O . TRP A 1 460 ? -10.641 -16.633 -17.904 1.00 92.81 460 TRP A O 1
ATOM 3583 N N . ALA A 1 461 ? -10.056 -17.369 -15.864 1.00 93.75 461 ALA A N 1
ATOM 3584 C CA . ALA A 1 461 ? -9.021 -18.283 -16.354 1.00 93.75 461 ALA A CA 1
ATOM 3585 C C . ALA A 1 461 ? -9.584 -19.356 -17.295 1.00 93.75 461 ALA A C 1
ATOM 3587 O O . ALA A 1 461 ? -9.015 -19.597 -18.355 1.00 93.75 461 ALA A O 1
ATOM 3588 N N . LEU A 1 462 ? -10.737 -19.943 -16.963 1.00 92.94 462 LEU A N 1
ATOM 3589 C CA . LEU A 1 462 ? -11.397 -20.931 -17.824 1.00 92.94 462 LEU A CA 1
ATOM 3590 C C . LEU A 1 462 ? -11.765 -20.360 -19.199 1.00 92.94 462 LEU A C 1
ATOM 3592 O O . LEU A 1 462 ? -11.704 -21.075 -20.192 1.00 92.94 462 LEU A O 1
ATOM 3596 N N . ARG A 1 463 ? -12.139 -19.077 -19.271 1.00 93.25 463 ARG A N 1
ATOM 3597 C CA . ARG A 1 463 ? -12.496 -18.427 -20.540 1.00 93.25 463 ARG A CA 1
ATOM 3598 C C . ARG A 1 463 ? -11.292 -17.987 -21.365 1.00 93.25 463 ARG A C 1
ATOM 3600 O O . ARG A 1 463 ? -11.381 -17.996 -22.587 1.00 93.25 463 ARG A O 1
ATOM 3607 N N . HIS A 1 464 ? -10.215 -17.542 -20.720 1.00 93.88 464 HIS A N 1
ATOM 3608 C CA . HIS A 1 464 ? -9.150 -16.797 -21.405 1.00 93.88 464 HIS A CA 1
ATOM 3609 C C . HIS A 1 464 ? -7.771 -17.457 -21.358 1.00 93.88 464 HIS A C 1
ATOM 3611 O O . HIS A 1 464 ? -6.900 -17.059 -22.128 1.00 93.88 464 HIS A O 1
ATOM 3617 N N . LEU A 1 465 ? -7.556 -18.441 -20.481 1.00 93.19 465 LEU A N 1
ATOM 3618 C CA . LEU A 1 465 ? -6.279 -19.148 -20.341 1.00 93.19 465 LEU A CA 1
ATOM 3619 C C . LEU A 1 465 ? -6.334 -20.611 -20.794 1.00 93.19 465 LEU A C 1
ATOM 3621 O O . LEU A 1 465 ? -5.288 -21.254 -20.881 1.00 93.19 465 LEU A O 1
ATOM 3625 N N . ASP A 1 466 ? -7.517 -21.142 -21.115 1.00 90.06 466 ASP A N 1
ATOM 3626 C CA . ASP A 1 466 ? -7.619 -22.487 -21.676 1.00 90.06 466 ASP A CA 1
ATOM 3627 C C . ASP A 1 466 ? -6.893 -22.570 -23.029 1.00 90.06 466 ASP A C 1
ATOM 3629 O O . ASP A 1 466 ? -7.139 -21.785 -23.945 1.00 90.06 466 ASP A O 1
ATOM 3633 N N . GLY A 1 467 ? -5.937 -23.495 -23.139 1.00 89.12 467 GLY A N 1
ATOM 3634 C CA . GLY A 1 467 ? -5.076 -23.617 -24.317 1.00 89.12 467 GLY A CA 1
ATOM 3635 C C . GLY A 1 467 ? -4.144 -22.420 -24.572 1.00 89.12 467 GLY A C 1
ATOM 3636 O O . GLY A 1 467 ? -3.625 -22.300 -25.685 1.00 89.12 467 GLY A O 1
ATOM 3637 N N . VAL A 1 468 ? -3.902 -21.544 -23.590 1.00 92.81 468 VAL A N 1
ATOM 3638 C CA . VAL A 1 468 ? -3.005 -20.384 -23.730 1.00 92.81 468 VAL A CA 1
ATOM 3639 C C . VAL A 1 468 ? -1.790 -20.531 -22.817 1.00 92.81 468 VAL A C 1
ATOM 3641 O O . VAL A 1 468 ? -1.914 -20.527 -21.596 1.00 92.81 468 VAL A O 1
ATOM 3644 N N . SER A 1 469 ? -0.596 -20.602 -23.407 1.00 93.31 469 SER A N 1
ATOM 3645 C CA . SER A 1 469 ? 0.662 -20.445 -22.666 1.00 93.31 469 SER A CA 1
ATOM 3646 C C . SER A 1 469 ? 1.025 -18.965 -22.575 1.00 93.31 469 SER A C 1
ATOM 3648 O O . SER A 1 469 ? 1.074 -18.282 -23.602 1.00 93.31 469 SER A O 1
ATOM 3650 N N . VAL A 1 470 ? 1.350 -18.483 -21.375 1.00 95.25 470 VAL A N 1
ATOM 3651 C CA . VAL A 1 470 ? 1.828 -17.108 -21.145 1.00 95.25 470 VAL A CA 1
ATOM 3652 C C . VAL A 1 470 ? 3.260 -17.151 -20.629 1.00 95.25 470 VAL A C 1
ATOM 3654 O O . VAL A 1 470 ? 3.533 -17.749 -19.594 1.00 95.25 470 VAL A O 1
ATOM 3657 N N . CYS A 1 471 ? 4.185 -16.507 -21.332 1.00 94.38 471 CYS A N 1
ATOM 3658 C CA . CYS A 1 471 ? 5.596 -16.449 -20.967 1.00 94.38 471 CYS A CA 1
ATOM 3659 C C . CYS A 1 471 ? 5.997 -15.008 -20.676 1.00 94.38 471 CYS A C 1
ATOM 3661 O O . CYS A 1 471 ? 5.808 -14.137 -21.519 1.00 94.38 471 CYS A O 1
ATOM 3663 N N . TRP A 1 472 ? 6.621 -14.763 -19.533 1.00 94.00 472 TRP A N 1
ATOM 3664 C CA . TRP A 1 472 ? 7.352 -13.535 -19.262 1.00 94.00 472 TRP A CA 1
ATOM 3665 C C . TRP A 1 472 ? 8.847 -13.792 -19.460 1.00 94.00 472 TRP A C 1
ATOM 3667 O O . TRP A 1 472 ? 9.409 -14.655 -18.796 1.00 94.00 472 TRP A O 1
ATOM 3677 N N . GLN A 1 473 ? 9.475 -13.058 -20.378 1.00 91.50 473 GLN A N 1
ATOM 3678 C CA . GLN A 1 473 ? 10.898 -13.118 -20.712 1.00 91.50 473 GLN A CA 1
ATOM 3679 C C . GLN A 1 473 ? 11.577 -11.780 -20.373 1.00 91.50 473 GLN A C 1
ATOM 3681 O O . GLN A 1 473 ? 11.061 -10.706 -20.699 1.00 91.50 473 GLN A O 1
ATOM 3686 N N . PHE A 1 474 ? 12.768 -11.838 -19.786 1.00 88.19 474 PHE A N 1
ATOM 3687 C CA . PHE A 1 474 ? 13.596 -10.674 -19.487 1.00 88.19 474 PHE A CA 1
ATOM 3688 C C . PHE A 1 474 ? 15.092 -10.979 -19.628 1.00 88.19 474 PHE A C 1
ATOM 3690 O O . PHE A 1 474 ? 15.512 -12.138 -19.663 1.00 88.19 474 PHE A O 1
ATOM 3697 N N . ASP A 1 475 ? 15.888 -9.914 -19.707 1.00 86.00 475 ASP A N 1
ATOM 3698 C CA . ASP A 1 475 ? 17.329 -9.990 -19.940 1.00 86.00 475 ASP A CA 1
ATOM 3699 C C . ASP A 1 475 ? 18.115 -9.609 -18.677 1.00 86.00 475 ASP A C 1
ATOM 3701 O O . ASP A 1 475 ? 17.691 -8.748 -17.898 1.00 86.00 475 ASP A O 1
ATOM 3705 N N . CYS A 1 476 ? 19.280 -10.231 -18.477 1.00 80.69 476 CYS A N 1
ATOM 3706 C CA . CYS A 1 476 ? 20.172 -9.923 -17.359 1.00 80.69 476 CYS A CA 1
ATOM 3707 C C . CYS A 1 476 ? 21.634 -10.314 -17.656 1.00 80.69 476 CYS A C 1
ATOM 3709 O O . CYS A 1 476 ? 21.896 -11.434 -18.091 1.00 80.69 476 CYS A O 1
ATOM 3711 N N . ALA A 1 477 ? 22.602 -9.440 -17.366 1.00 75.56 477 ALA A N 1
ATOM 3712 C CA . ALA A 1 477 ? 24.035 -9.753 -17.422 1.00 75.56 477 ALA A CA 1
ATOM 3713 C C . ALA A 1 477 ? 24.498 -10.538 -16.183 1.00 75.56 477 ALA A C 1
ATOM 3715 O O . ALA A 1 477 ? 25.237 -11.514 -16.315 1.00 75.56 477 ALA A O 1
ATOM 3716 N N . ALA A 1 478 ? 24.001 -10.193 -14.987 1.00 65.44 478 ALA A N 1
ATOM 3717 C CA . ALA A 1 478 ? 24.243 -10.973 -13.763 1.00 65.44 478 ALA A CA 1
ATOM 3718 C C . ALA A 1 478 ? 23.624 -12.391 -13.820 1.00 65.44 478 ALA A C 1
ATOM 3720 O O . ALA A 1 478 ? 24.030 -13.299 -13.090 1.00 65.44 478 ALA A O 1
ATOM 3721 N N . GLY A 1 479 ? 22.663 -12.600 -14.726 1.00 58.41 479 GLY A N 1
ATOM 3722 C CA . GLY A 1 479 ? 21.901 -13.832 -14.895 1.00 58.41 479 GLY A CA 1
ATOM 3723 C C . GLY A 1 479 ? 22.709 -15.027 -15.388 1.00 58.41 479 GLY A C 1
ATOM 3724 O O . GLY A 1 479 ? 22.242 -16.145 -15.218 1.00 58.41 479 GLY A O 1
ATOM 3725 N N . LEU A 1 480 ? 23.926 -14.856 -15.919 1.00 62.66 480 LEU A N 1
ATOM 3726 C CA . LEU A 1 480 ? 24.746 -15.989 -16.379 1.00 62.66 480 LEU A CA 1
ATOM 3727 C C . LEU A 1 480 ? 25.055 -16.993 -15.253 1.00 62.66 480 LEU A C 1
ATOM 3729 O O . LEU A 1 480 ? 25.056 -18.199 -15.490 1.00 62.66 480 LEU A O 1
ATOM 3733 N N . ARG A 1 481 ? 25.234 -16.517 -14.011 1.00 70.19 481 ARG A N 1
ATOM 3734 C CA . ARG A 1 481 ? 25.441 -17.381 -12.835 1.00 70.19 481 ARG A CA 1
ATOM 3735 C C . ARG A 1 481 ? 24.155 -18.079 -12.376 1.00 70.19 481 ARG A C 1
ATOM 3737 O O . ARG A 1 481 ? 24.220 -19.190 -11.863 1.00 70.19 481 ARG A O 1
ATOM 3744 N N . TYR A 1 482 ? 23.001 -17.441 -12.570 1.00 69.94 482 TYR A N 1
ATOM 3745 C CA . TYR A 1 482 ? 21.702 -17.927 -12.091 1.00 69.94 482 TYR A CA 1
ATOM 3746 C C . TYR A 1 482 ? 20.890 -18.671 -13.157 1.00 69.94 482 TYR A C 1
ATOM 3748 O O . TYR A 1 482 ? 19.946 -19.372 -12.810 1.00 69.94 482 TYR A O 1
ATOM 3756 N N . ALA A 1 483 ? 21.277 -18.597 -14.433 1.00 71.38 483 ALA A N 1
ATOM 3757 C CA . ALA A 1 483 ? 20.619 -19.277 -15.549 1.00 71.38 483 ALA A CA 1
ATOM 3758 C C . ALA A 1 483 ? 20.598 -20.807 -15.395 1.00 71.38 483 ALA A C 1
ATOM 3760 O O . ALA A 1 483 ? 19.767 -21.466 -16.011 1.00 71.38 483 ALA A O 1
ATOM 3761 N N . LEU A 1 484 ? 21.477 -21.376 -14.562 1.00 75.88 484 LEU A N 1
ATOM 3762 C CA . LEU A 1 484 ? 21.460 -22.797 -14.204 1.00 75.88 484 LEU A CA 1
ATOM 3763 C C . LEU A 1 484 ? 20.213 -23.200 -13.399 1.00 75.88 484 LEU A C 1
ATOM 3765 O O . LEU A 1 484 ? 19.838 -24.367 -13.421 1.00 75.88 484 LEU A O 1
ATOM 3769 N N . HIS A 1 485 ? 19.557 -22.251 -12.726 1.00 80.50 485 HIS A N 1
ATOM 3770 C CA . HIS A 1 485 ? 18.290 -22.477 -12.022 1.00 80.50 485 HIS A CA 1
ATOM 3771 C C . HIS A 1 485 ? 17.065 -22.413 -12.945 1.00 80.50 485 HIS A C 1
ATOM 3773 O O . HIS A 1 485 ? 15.948 -22.542 -12.460 1.00 80.50 485 HIS A O 1
ATOM 3779 N N . TYR A 1 486 ? 17.261 -22.193 -14.249 1.00 87.56 486 TYR A N 1
ATOM 3780 C CA . TYR A 1 486 ? 16.189 -22.068 -15.232 1.00 87.56 486 TYR A CA 1
ATOM 3781 C C . TYR A 1 486 ? 16.265 -23.212 -16.247 1.00 87.56 486 TYR A C 1
ATOM 3783 O O . TYR A 1 486 ? 17.332 -23.534 -16.783 1.00 87.56 486 TYR A O 1
ATOM 3791 N N . HIS A 1 487 ? 15.120 -23.811 -16.562 1.00 88.19 487 HIS A N 1
ATOM 3792 C CA . HIS A 1 487 ? 15.049 -24.906 -17.529 1.00 88.19 487 HIS A CA 1
ATOM 3793 C C . HIS A 1 487 ? 15.173 -24.408 -18.970 1.00 88.19 487 HIS A C 1
ATOM 3795 O O . HIS A 1 487 ? 14.678 -23.338 -19.309 1.00 88.19 487 HIS A O 1
ATOM 3801 N N . ALA A 1 488 ? 15.839 -25.168 -19.846 1.00 86.06 488 ALA A N 1
ATOM 3802 C CA . ALA A 1 488 ? 15.894 -24.818 -21.266 1.00 86.06 488 ALA A CA 1
ATOM 3803 C C . ALA A 1 488 ? 14.471 -24.747 -21.843 1.00 86.06 488 ALA A C 1
ATOM 3805 O O . ALA A 1 488 ? 13.709 -25.707 -21.733 1.00 86.06 488 ALA A O 1
ATOM 3806 N N . ALA A 1 489 ? 14.118 -23.605 -22.430 1.00 83.75 489 ALA A N 1
ATOM 3807 C CA . ALA A 1 489 ? 12.830 -23.422 -23.075 1.00 83.75 489 ALA A CA 1
ATOM 3808 C C . ALA A 1 489 ? 12.727 -24.314 -24.318 1.00 83.75 489 ALA A C 1
ATOM 3810 O O . ALA A 1 489 ? 13.715 -24.532 -25.023 1.00 83.75 489 ALA A O 1
ATOM 3811 N N . ASP A 1 490 ? 11.516 -24.781 -24.616 1.00 76.00 490 ASP A N 1
ATOM 3812 C CA . ASP A 1 490 ? 11.236 -25.522 -25.844 1.00 76.00 490 ASP A CA 1
ATOM 3813 C C . ASP A 1 490 ? 11.386 -24.591 -27.061 1.00 76.00 490 ASP A C 1
ATOM 3815 O O . ASP A 1 490 ? 10.492 -23.810 -27.398 1.00 76.00 490 ASP A O 1
ATOM 3819 N N . ALA A 1 491 ? 12.558 -24.648 -27.699 1.00 59.00 491 ALA A N 1
ATOM 3820 C CA . ALA A 1 491 ? 12.928 -23.802 -28.829 1.00 59.00 491 ALA A CA 1
ATOM 3821 C C . ALA A 1 491 ? 12.100 -24.077 -30.098 1.00 59.00 491 ALA A C 1
ATOM 3823 O O . ALA A 1 491 ? 12.131 -23.270 -31.025 1.00 59.00 491 ALA A O 1
ATOM 3824 N N . SER A 1 492 ? 11.346 -25.183 -30.147 1.00 53.03 492 SER A N 1
ATOM 3825 C CA . SER A 1 492 ? 10.537 -25.562 -31.312 1.00 53.03 492 SER A CA 1
ATOM 3826 C C . SER A 1 492 ? 9.258 -24.729 -31.477 1.00 53.03 492 SER A C 1
ATOM 3828 O O . SER A 1 492 ? 8.620 -24.780 -32.528 1.00 53.03 492 SER A O 1
ATOM 3830 N N . ARG A 1 493 ? 8.870 -23.941 -30.463 1.00 67.12 493 ARG A N 1
ATOM 3831 C CA . ARG A 1 493 ? 7.5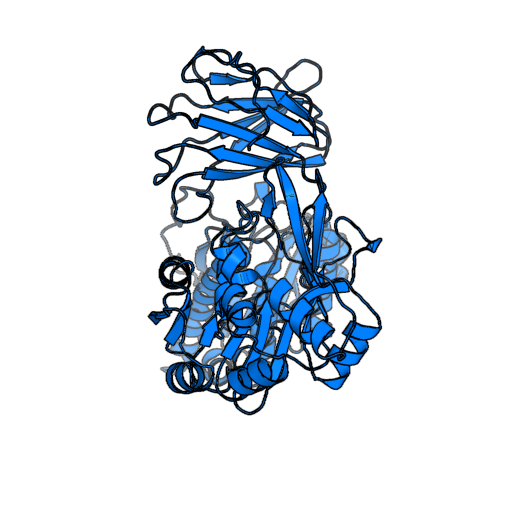81 -23.234 -30.440 1.00 67.12 493 ARG A CA 1
ATOM 3832 C C . ARG A 1 493 ? 7.748 -21.737 -30.673 1.00 67.12 493 ARG A C 1
ATOM 3834 O O . ARG A 1 493 ? 8.071 -20.977 -29.758 1.00 67.12 493 ARG A O 1
ATOM 3841 N N . THR A 1 494 ? 7.466 -21.300 -31.898 1.00 73.62 494 THR A N 1
ATOM 3842 C CA . THR A 1 494 ? 7.405 -19.878 -32.259 1.00 73.62 494 THR A CA 1
ATOM 3843 C C . THR A 1 494 ? 6.299 -19.171 -31.458 1.00 73.62 494 THR A C 1
ATOM 3845 O O . THR A 1 494 ? 5.202 -19.718 -31.317 1.00 73.62 494 THR A O 1
ATOM 3848 N N . PRO A 1 495 ? 6.544 -17.969 -30.903 1.00 81.44 495 PRO A N 1
ATOM 3849 C CA . PRO A 1 495 ? 5.500 -17.212 -30.220 1.00 81.44 495 PRO A CA 1
ATOM 3850 C C . PRO A 1 495 ? 4.385 -16.828 -31.195 1.00 81.44 495 PRO A C 1
ATOM 3852 O O . PRO A 1 495 ? 4.661 -16.300 -32.268 1.00 81.44 495 PRO A O 1
ATOM 3855 N N . THR A 1 496 ? 3.129 -17.028 -30.795 1.00 84.75 496 THR A N 1
ATOM 3856 C CA . THR A 1 496 ? 1.971 -16.588 -31.584 1.00 84.75 496 THR A CA 1
ATOM 3857 C C . THR A 1 496 ? 1.853 -15.068 -31.572 1.00 84.75 496 THR A C 1
ATOM 3859 O O . THR A 1 496 ? 1.554 -14.453 -32.589 1.00 84.75 496 THR A O 1
ATOM 3862 N N . ARG A 1 497 ? 2.079 -14.447 -30.406 1.00 88.56 497 ARG A N 1
ATOM 3863 C CA . ARG A 1 497 ? 2.072 -12.988 -30.230 1.00 88.56 497 ARG A CA 1
ATOM 3864 C C . ARG A 1 497 ? 3.137 -12.588 -29.227 1.00 88.56 497 ARG A C 1
ATOM 3866 O O . ARG A 1 497 ? 3.357 -13.281 -28.232 1.00 88.56 497 ARG A O 1
ATOM 3873 N N . THR A 1 498 ? 3.766 -11.443 -29.471 1.00 88.75 498 THR A N 1
ATOM 3874 C CA . THR A 1 498 ? 4.756 -10.874 -28.550 1.00 88.75 498 THR A CA 1
ATOM 3875 C C . THR A 1 498 ? 4.336 -9.475 -28.123 1.00 88.75 498 THR A C 1
ATOM 3877 O O . THR A 1 498 ? 4.081 -8.625 -28.974 1.00 88.75 498 THR A O 1
ATOM 3880 N N . LEU A 1 499 ? 4.301 -9.230 -26.817 1.00 89.50 499 LEU A N 1
ATOM 3881 C CA . LEU A 1 499 ? 4.169 -7.911 -26.216 1.00 89.50 499 LEU A CA 1
ATOM 3882 C C . LEU A 1 499 ? 5.529 -7.465 -25.685 1.00 89.50 499 LEU A C 1
ATOM 3884 O O . LEU A 1 499 ? 6.098 -8.110 -24.809 1.00 89.50 499 LEU A O 1
ATOM 3888 N N . VAL A 1 500 ? 6.052 -6.358 -26.195 1.00 87.81 500 VAL A N 1
ATOM 3889 C CA . VAL A 1 500 ? 7.243 -5.708 -25.645 1.00 87.81 500 VAL A CA 1
ATOM 3890 C C . VAL A 1 500 ? 6.780 -4.608 -24.706 1.00 87.81 500 VAL A C 1
ATOM 3892 O O . VAL A 1 500 ? 6.224 -3.607 -25.152 1.00 87.81 500 VAL A O 1
ATOM 3895 N N . LEU A 1 501 ? 7.013 -4.805 -23.414 1.00 86.44 501 LEU A N 1
ATOM 3896 C CA . LEU A 1 501 ? 6.749 -3.827 -22.377 1.00 86.44 501 LEU A CA 1
ATOM 3897 C C . LEU A 1 501 ? 8.017 -3.049 -22.053 1.00 86.44 501 LEU A C 1
ATOM 3899 O O . LEU A 1 501 ? 9.063 -3.631 -21.763 1.00 86.44 501 LEU A O 1
ATOM 3903 N N . ARG A 1 502 ? 7.905 -1.724 -22.069 1.00 80.00 502 ARG A N 1
ATOM 3904 C CA . ARG A 1 502 ? 8.981 -0.821 -21.656 1.00 80.00 502 ARG A CA 1
ATOM 3905 C C . ARG A 1 502 ? 8.495 0.140 -20.591 1.00 80.00 502 ARG A C 1
ATOM 3907 O O . ARG A 1 502 ? 7.324 0.526 -20.575 1.00 80.00 502 ARG A O 1
ATOM 3914 N N . ARG A 1 503 ? 9.416 0.557 -19.732 1.00 75.12 503 ARG A N 1
ATOM 3915 C CA . ARG A 1 503 ? 9.200 1.670 -18.818 1.00 75.12 503 ARG A CA 1
ATOM 3916 C C . ARG A 1 503 ? 9.157 2.973 -19.618 1.00 75.12 503 ARG A C 1
ATOM 3918 O O . ARG A 1 503 ? 10.078 3.270 -20.372 1.00 75.12 503 ARG A O 1
ATOM 3925 N N . GLY A 1 504 ? 8.091 3.750 -19.456 1.00 67.75 504 GLY A N 1
ATOM 3926 C CA . GLY A 1 504 ? 8.011 5.099 -20.011 1.00 67.75 504 GLY A CA 1
ATOM 3927 C C . GLY A 1 504 ? 8.932 6.048 -19.254 1.00 67.75 504 GLY A C 1
ATOM 3928 O O . GLY A 1 504 ? 8.904 6.071 -18.025 1.00 67.75 504 GLY A O 1
ATOM 3929 N N . ARG A 1 505 ? 9.739 6.824 -19.984 1.00 59.69 505 ARG A N 1
ATOM 3930 C CA . ARG A 1 505 ? 10.346 8.056 -19.460 1.00 59.69 505 ARG A CA 1
ATOM 3931 C C . ARG A 1 505 ? 9.332 9.183 -19.642 1.00 59.69 505 ARG A C 1
ATOM 3933 O O . ARG A 1 505 ? 8.644 9.195 -20.665 1.00 59.69 505 ARG A O 1
ATOM 3940 N N . ASP A 1 506 ? 9.234 10.097 -18.679 1.00 48.69 506 ASP A N 1
ATOM 3941 C CA . ASP A 1 506 ? 8.325 11.247 -18.755 1.00 48.69 506 ASP A CA 1
ATOM 3942 C C . ASP A 1 506 ? 8.440 11.935 -20.129 1.00 48.69 506 ASP A C 1
ATOM 3944 O O . ASP A 1 506 ? 9.526 12.335 -20.548 1.00 48.69 506 ASP A O 1
ATOM 3948 N N . GLY A 1 507 ? 7.322 12.012 -20.859 1.00 41.09 507 GLY A N 1
ATOM 3949 C CA . GLY A 1 507 ? 7.233 12.676 -22.165 1.00 41.09 507 GLY A CA 1
ATOM 3950 C C . GLY A 1 507 ? 7.550 11.830 -23.408 1.00 41.09 507 GLY A C 1
ATOM 3951 O O . GLY A 1 507 ? 7.414 12.341 -24.518 1.00 41.09 507 GLY A O 1
ATOM 3952 N N . ALA A 1 508 ? 7.927 10.552 -23.284 1.00 44.62 508 ALA A N 1
ATOM 3953 C CA . ALA A 1 508 ? 8.121 9.694 -24.456 1.00 44.62 508 ALA A CA 1
ATOM 3954 C C . ALA A 1 508 ? 6.779 9.126 -24.955 1.00 44.62 508 ALA A C 1
ATOM 3956 O O . ALA A 1 508 ? 6.151 8.305 -24.284 1.00 44.62 508 ALA A O 1
ATOM 3957 N N . ALA A 1 509 ? 6.341 9.553 -26.143 1.00 43.16 509 ALA A N 1
ATOM 3958 C CA . ALA A 1 509 ? 5.177 8.979 -26.812 1.00 43.16 509 ALA A CA 1
ATOM 3959 C C . ALA A 1 509 ? 5.368 7.467 -27.025 1.00 43.16 509 ALA A C 1
ATOM 3961 O O . ALA A 1 509 ? 6.460 7.009 -27.375 1.00 43.16 509 ALA A O 1
ATOM 3962 N N . ALA A 1 510 ? 4.298 6.689 -26.827 1.00 47.12 510 ALA A N 1
ATOM 3963 C CA . ALA A 1 510 ? 4.293 5.280 -27.201 1.00 47.12 510 ALA A CA 1
ATOM 3964 C C . ALA A 1 510 ? 4.682 5.162 -28.687 1.00 47.12 510 ALA A C 1
ATOM 3966 O O . ALA A 1 510 ? 4.149 5.922 -29.500 1.00 47.12 510 ALA A O 1
ATOM 3967 N N . PRO A 1 511 ? 5.595 4.251 -29.071 1.00 47.81 511 PRO A N 1
ATOM 3968 C CA . PRO A 1 511 ? 5.878 4.031 -30.478 1.00 47.81 511 PRO A CA 1
ATOM 3969 C C . PRO A 1 511 ? 4.584 3.583 -31.165 1.00 47.81 511 PRO A C 1
ATOM 3971 O O . PRO A 1 511 ? 4.052 2.509 -30.882 1.00 47.81 511 PRO A O 1
ATOM 3974 N N . ALA A 1 512 ? 4.054 4.446 -32.029 1.00 40.94 512 ALA A N 1
ATOM 3975 C CA . ALA A 1 512 ? 2.929 4.132 -32.887 1.00 40.94 512 ALA A CA 1
ATOM 3976 C C . ALA A 1 512 ? 3.399 3.121 -33.939 1.00 40.94 512 ALA A C 1
ATOM 3978 O O . ALA A 1 512 ? 4.321 3.403 -34.700 1.00 40.94 512 ALA A O 1
ATOM 3979 N N . GLY A 1 513 ? 2.773 1.946 -33.975 1.00 43.03 513 GLY A N 1
ATOM 3980 C CA . GLY A 1 513 ? 2.970 0.982 -35.054 1.00 43.03 513 GLY A CA 1
ATOM 3981 C C . GLY A 1 513 ? 3.037 -0.456 -34.565 1.00 43.03 513 GLY A C 1
ATOM 3982 O O . GLY A 1 513 ? 4.065 -0.918 -34.076 1.00 43.03 513 GLY A O 1
ATOM 3983 N N . GLY A 1 514 ? 1.937 -1.188 -34.743 1.00 41.84 514 GLY A N 1
ATOM 3984 C CA . GLY A 1 514 ? 2.009 -2.637 -34.858 1.00 41.84 514 GLY A CA 1
ATOM 3985 C C . GLY A 1 514 ? 2.653 -2.968 -36.200 1.00 41.84 514 GLY A C 1
ATOM 3986 O O . GLY A 1 514 ? 2.048 -2.736 -37.242 1.00 41.84 514 GLY A O 1
ATOM 3987 N N . ASN A 1 515 ? 3.878 -3.489 -36.185 1.00 41.91 515 ASN A N 1
ATOM 3988 C CA . ASN A 1 515 ? 4.432 -4.138 -37.369 1.00 41.91 515 ASN A CA 1
ATOM 3989 C C . ASN A 1 515 ? 3.626 -5.424 -37.604 1.00 41.91 515 ASN A C 1
ATOM 3991 O O . ASN A 1 515 ? 3.300 -6.116 -36.636 1.00 41.91 515 ASN A O 1
ATOM 3995 N N . GLY A 1 516 ? 3.320 -5.756 -38.860 1.00 46.03 516 GLY A N 1
ATOM 3996 C CA . GLY A 1 516 ? 2.493 -6.903 -39.280 1.00 46.03 516 GLY A CA 1
ATOM 3997 C C . GLY A 1 516 ? 2.951 -8.305 -38.830 1.00 46.03 516 GLY A C 1
ATOM 3998 O O . GLY A 1 516 ? 2.357 -9.291 -39.246 1.00 46.03 516 GLY A O 1
ATOM 3999 N N . ASP A 1 517 ? 3.941 -8.407 -37.939 1.00 53.00 517 ASP A N 1
ATOM 4000 C CA . ASP A 1 517 ? 4.574 -9.636 -37.443 1.00 53.00 517 ASP A CA 1
ATOM 4001 C C . ASP A 1 517 ? 3.986 -10.133 -36.101 1.00 53.00 517 ASP A C 1
ATOM 4003 O O . ASP A 1 517 ? 4.643 -10.859 -35.351 1.00 53.00 517 ASP A O 1
ATOM 4007 N N . GLY A 1 518 ? 2.793 -9.672 -35.704 1.00 59.53 518 GLY A N 1
ATOM 4008 C CA . GLY A 1 518 ? 2.181 -10.045 -34.415 1.00 59.53 518 GLY A CA 1
ATOM 4009 C C . GLY A 1 518 ? 2.912 -9.496 -33.175 1.00 59.53 518 GLY A C 1
ATOM 4010 O O . GLY A 1 518 ? 2.682 -9.959 -32.049 1.00 59.53 518 GLY A O 1
ATOM 4011 N N . ARG A 1 519 ? 3.796 -8.505 -33.364 1.00 66.12 519 ARG A N 1
ATOM 4012 C CA . ARG A 1 519 ? 4.517 -7.798 -32.297 1.00 66.12 519 ARG A CA 1
ATOM 4013 C C . ARG A 1 519 ? 3.775 -6.522 -31.912 1.00 66.12 519 ARG A C 1
ATOM 4015 O O . ARG A 1 519 ? 3.584 -5.633 -32.732 1.00 66.12 519 ARG A O 1
ATOM 4022 N N . CYS A 1 520 ? 3.405 -6.422 -30.642 1.00 77.25 520 CYS A N 1
ATOM 4023 C CA . CYS A 1 520 ? 2.844 -5.222 -30.037 1.00 77.25 520 CYS A CA 1
ATOM 4024 C C . CYS A 1 520 ? 3.887 -4.618 -29.097 1.00 77.25 520 CYS A C 1
ATOM 4026 O O . CYS A 1 520 ? 4.477 -5.338 -28.292 1.00 77.25 520 CYS A O 1
ATOM 4028 N N . ALA A 1 521 ? 4.114 -3.312 -29.168 1.00 76.06 521 ALA A N 1
ATOM 4029 C CA . ALA A 1 521 ? 4.885 -2.594 -28.161 1.00 76.06 521 ALA A CA 1
ATOM 4030 C C . ALA A 1 521 ? 3.920 -1.801 -27.279 1.00 76.06 521 ALA A C 1
ATOM 4032 O O . ALA A 1 521 ? 2.997 -1.170 -27.787 1.00 76.06 521 ALA A O 1
ATOM 4033 N N . ALA A 1 522 ? 4.126 -1.836 -25.967 1.00 79.31 522 ALA A N 1
ATOM 4034 C CA . ALA A 1 522 ? 3.416 -0.981 -25.032 1.00 79.31 522 ALA A CA 1
ATOM 4035 C C . ALA A 1 522 ? 4.402 -0.357 -24.047 1.00 79.31 522 ALA A C 1
ATOM 4037 O O . ALA A 1 522 ? 5.385 -0.969 -23.622 1.00 79.31 522 ALA A O 1
ATOM 4038 N N . VAL A 1 523 ? 4.128 0.893 -23.699 1.00 74.75 523 VAL A N 1
ATOM 4039 C CA . VAL A 1 523 ? 4.908 1.656 -22.733 1.00 74.75 523 VAL A CA 1
ATOM 4040 C C . VAL A 1 523 ? 4.051 1.829 -21.492 1.00 74.75 523 VAL A C 1
ATOM 4042 O O . VAL A 1 523 ? 2.908 2.271 -21.584 1.00 74.75 523 VAL A O 1
ATOM 4045 N N . ILE A 1 524 ? 4.600 1.473 -20.335 1.00 75.38 524 ILE A N 1
ATOM 4046 C CA . ILE A 1 524 ? 3.952 1.683 -19.044 1.00 75.38 524 ILE A CA 1
ATOM 4047 C C . ILE A 1 524 ? 4.724 2.775 -18.323 1.00 75.38 524 ILE A C 1
ATOM 4049 O O . ILE A 1 524 ? 5.907 2.617 -18.018 1.00 75.38 524 ILE A O 1
ATOM 4053 N N . ALA A 1 525 ? 4.052 3.891 -18.053 1.00 73.25 525 ALA A N 1
ATOM 4054 C CA . ALA A 1 525 ? 4.573 4.897 -17.141 1.00 73.25 525 ALA A CA 1
ATOM 4055 C C . ALA A 1 525 ? 4.640 4.282 -15.736 1.00 73.25 525 ALA A C 1
ATOM 4057 O O . ALA A 1 525 ? 3.608 3.974 -15.134 1.00 73.25 525 ALA A O 1
ATOM 4058 N N . VAL A 1 526 ? 5.861 4.064 -15.246 1.00 70.75 526 VAL A N 1
ATOM 4059 C CA . VAL A 1 526 ? 6.110 3.547 -13.898 1.00 70.75 526 VAL A CA 1
ATOM 4060 C C . VAL A 1 526 ? 6.438 4.729 -13.000 1.00 70.75 526 VAL A C 1
ATOM 4062 O O . VAL A 1 526 ? 7.586 5.171 -12.946 1.00 70.75 526 VAL A O 1
ATOM 4065 N N . ASP A 1 527 ? 5.407 5.211 -12.314 1.00 72.81 527 ASP A N 1
ATOM 4066 C CA . ASP A 1 527 ? 5.528 6.030 -11.112 1.00 72.81 527 ASP A CA 1
ATOM 4067 C C . ASP A 1 527 ? 5.170 5.143 -9.917 1.00 72.81 527 ASP A C 1
ATOM 4069 O O . ASP A 1 527 ? 4.037 5.119 -9.440 1.00 72.81 527 ASP A O 1
ATOM 4073 N N . ASP A 1 528 ? 6.138 4.342 -9.482 1.00 66.56 528 ASP A N 1
ATOM 4074 C CA . ASP A 1 528 ? 6.013 3.473 -8.314 1.00 66.56 528 ASP A CA 1
ATOM 4075 C C . ASP A 1 528 ? 6.025 4.248 -6.993 1.00 66.56 528 ASP A C 1
ATOM 4077 O O . ASP A 1 528 ? 5.831 3.658 -5.929 1.00 66.56 528 ASP A O 1
ATOM 4081 N N . GLY A 1 529 ? 6.192 5.572 -7.049 1.00 65.88 529 GLY A N 1
ATOM 4082 C CA . GLY A 1 529 ? 6.357 6.415 -5.882 1.00 65.88 529 GLY A CA 1
ATOM 4083 C C . GLY A 1 529 ? 7.576 6.016 -5.049 1.00 65.88 529 GLY A C 1
ATOM 4084 O O . GLY A 1 529 ? 8.334 5.092 -5.346 1.00 65.88 529 GLY A O 1
ATOM 4085 N N . LEU A 1 530 ? 7.783 6.728 -3.953 1.00 59.88 530 LEU A N 1
ATOM 4086 C CA . LEU A 1 530 ? 8.774 6.317 -2.971 1.00 59.88 530 LEU A CA 1
ATOM 4087 C C . LEU A 1 530 ? 8.267 5.097 -2.195 1.00 59.88 530 LEU A C 1
ATOM 4089 O O . LEU A 1 530 ? 7.126 5.116 -1.741 1.00 59.88 530 LEU A O 1
ATOM 4093 N N . PHE A 1 531 ? 9.153 4.121 -1.935 1.00 67.88 531 PHE A N 1
ATOM 4094 C CA . PHE A 1 531 ? 8.851 2.944 -1.111 1.00 67.88 531 PHE A CA 1
ATOM 4095 C C . PHE A 1 531 ? 7.532 2.319 -1.568 1.00 67.88 531 PHE A C 1
ATOM 4097 O O . PHE A 1 531 ? 6.667 2.019 -0.752 1.00 67.88 531 PHE A O 1
ATOM 4104 N N . GLY A 1 532 ? 7.319 2.227 -2.882 1.00 73.56 532 GLY A N 1
ATOM 4105 C CA . GLY A 1 532 ? 6.111 1.623 -3.420 1.00 73.56 532 GLY A CA 1
ATOM 4106 C C . GLY A 1 532 ? 4.816 2.405 -3.190 1.00 73.56 532 GLY A C 1
ATOM 4107 O O . GLY A 1 532 ? 3.751 1.802 -3.275 1.00 73.56 532 GLY A O 1
ATOM 4108 N N . ASP A 1 533 ? 4.833 3.706 -2.880 1.00 76.81 533 ASP A N 1
ATOM 4109 C CA . ASP A 1 533 ? 3.593 4.485 -2.690 1.00 76.81 533 ASP A CA 1
ATOM 4110 C C . ASP A 1 533 ? 2.674 4.434 -3.930 1.00 76.81 533 ASP A C 1
ATOM 4112 O O . ASP A 1 533 ? 1.455 4.373 -3.807 1.00 76.81 533 ASP A O 1
ATOM 4116 N N . GLY A 1 534 ? 3.249 4.373 -5.134 1.00 79.56 534 GLY A N 1
ATOM 4117 C CA . GLY A 1 534 ? 2.537 4.182 -6.403 1.00 79.56 534 GLY A CA 1
ATOM 4118 C C . GLY A 1 534 ? 2.411 2.723 -6.858 1.00 79.56 534 GLY A C 1
ATOM 4119 O O . GLY A 1 534 ? 1.906 2.466 -7.950 1.00 79.56 534 GLY A O 1
ATOM 4120 N N . SER A 1 535 ? 2.855 1.757 -6.051 1.00 83.56 535 SER A N 1
ATOM 4121 C CA . SER A 1 535 ? 2.915 0.334 -6.422 1.00 83.56 535 SER A CA 1
ATOM 4122 C C . SER A 1 535 ? 1.574 -0.235 -6.872 1.00 83.56 535 SER A C 1
ATOM 4124 O O . SER A 1 535 ? 1.506 -0.915 -7.896 1.00 83.56 535 SER A O 1
ATOM 4126 N N . PHE A 1 536 ? 0.504 0.104 -6.151 1.00 83.69 536 PHE A N 1
ATOM 4127 C CA . PHE A 1 536 ? -0.863 -0.301 -6.462 1.00 83.69 536 PHE A CA 1
ATOM 4128 C C . PHE A 1 536 ? -1.328 0.229 -7.818 1.00 83.69 536 PHE A C 1
ATOM 4130 O O . PHE A 1 536 ? -1.855 -0.538 -8.617 1.00 83.69 536 PHE A O 1
ATOM 4137 N N . ASP A 1 537 ? -1.091 1.509 -8.106 1.00 84.75 537 ASP A N 1
ATOM 4138 C CA . ASP A 1 537 ? -1.532 2.134 -9.357 1.00 84.75 537 ASP A CA 1
ATOM 4139 C C . ASP A 1 537 ? -0.753 1.573 -10.556 1.00 84.75 537 ASP A C 1
ATOM 4141 O O . ASP A 1 537 ? -1.323 1.322 -11.621 1.00 84.75 537 ASP A O 1
ATOM 4145 N N . VAL A 1 538 ? 0.549 1.319 -10.380 1.00 85.25 538 VAL A N 1
ATOM 4146 C CA . VAL A 1 538 ? 1.371 0.645 -11.394 1.00 85.25 538 VAL A CA 1
ATOM 4147 C C . VAL A 1 538 ? 0.889 -0.789 -11.615 1.00 85.25 538 VAL A C 1
ATOM 4149 O O . VAL A 1 538 ? 0.718 -1.195 -12.766 1.00 85.25 538 VAL A O 1
ATOM 4152 N N . GLN A 1 539 ? 0.629 -1.544 -10.543 1.00 88.38 539 GLN A N 1
ATOM 4153 C CA . GLN A 1 539 ? 0.147 -2.924 -10.629 1.00 88.38 539 GLN A CA 1
ATOM 4154 C C . GLN A 1 539 ? -1.225 -3.005 -11.309 1.00 88.38 539 GLN A C 1
ATOM 4156 O O . GLN A 1 539 ? -1.444 -3.883 -12.146 1.00 88.38 539 GLN A O 1
ATOM 4161 N N . GLU A 1 540 ? -2.131 -2.081 -10.988 1.00 88.62 540 GLU A N 1
ATOM 4162 C CA . GLU A 1 540 ? -3.472 -1.973 -11.567 1.00 88.62 540 GLU A CA 1
ATOM 4163 C C . GLU A 1 540 ? -3.402 -1.701 -13.075 1.00 88.62 540 GLU A C 1
ATOM 4165 O O . GLU A 1 540 ? -4.026 -2.411 -13.871 1.00 88.62 540 GLU A O 1
ATOM 4170 N N . ARG A 1 541 ? -2.572 -0.736 -13.495 1.00 89.31 541 ARG A N 1
ATOM 4171 C CA . ARG A 1 541 ? -2.349 -0.413 -14.914 1.00 89.31 541 ARG A CA 1
ATOM 4172 C C . ARG A 1 541 ? -1.709 -1.570 -15.676 1.00 89.31 541 ARG A C 1
ATOM 4174 O O . ARG A 1 541 ? -2.198 -1.936 -16.745 1.00 89.31 541 ARG A O 1
ATOM 4181 N N . LEU A 1 542 ? -0.643 -2.158 -15.127 1.00 90.75 542 LEU A N 1
ATOM 4182 C CA . LEU A 1 542 ? 0.049 -3.302 -15.725 1.00 90.75 542 LEU A CA 1
ATOM 4183 C C . LEU A 1 542 ? -0.907 -4.483 -15.898 1.00 90.75 542 LEU A C 1
ATOM 4185 O O . LEU A 1 542 ? -1.006 -5.046 -16.986 1.00 90.75 542 LEU A O 1
ATOM 4189 N N . THR A 1 543 ? -1.639 -4.836 -14.842 1.00 91.56 543 THR A N 1
ATOM 4190 C CA . THR A 1 543 ? -2.562 -5.972 -14.874 1.00 91.56 543 THR A CA 1
ATOM 4191 C C . THR A 1 543 ? -3.701 -5.728 -15.855 1.00 91.56 543 THR A C 1
ATOM 4193 O O . THR A 1 543 ? -4.031 -6.627 -16.622 1.00 91.56 543 THR A O 1
ATOM 4196 N N . SER A 1 544 ? -4.267 -4.519 -15.892 1.00 90.88 544 SER A N 1
ATOM 4197 C CA . SER A 1 544 ? -5.331 -4.168 -16.843 1.00 90.88 544 SER A CA 1
ATOM 4198 C C . SER A 1 544 ? -4.864 -4.299 -18.295 1.00 90.88 544 SER A C 1
ATOM 4200 O O . SER A 1 544 ? -5.545 -4.926 -19.107 1.00 90.88 544 SER A O 1
ATOM 4202 N N . LEU A 1 545 ? -3.668 -3.788 -18.609 1.00 91.38 545 LEU A N 1
ATOM 4203 C CA . LEU A 1 545 ? -3.051 -3.924 -19.930 1.00 91.38 545 LEU A CA 1
ATOM 4204 C C . LEU A 1 545 ? -2.841 -5.400 -20.304 1.00 91.38 545 LEU A C 1
ATOM 4206 O O . LEU A 1 545 ? -3.240 -5.838 -21.383 1.00 91.38 545 LEU A O 1
ATOM 4210 N N . LEU A 1 546 ? -2.206 -6.168 -19.415 1.00 93.38 546 LEU A N 1
ATOM 4211 C CA . LEU A 1 546 ? -1.858 -7.562 -19.674 1.00 93.38 546 LEU A CA 1
ATOM 4212 C C . LEU A 1 546 ? -3.095 -8.451 -19.802 1.00 93.38 546 LEU A C 1
ATOM 4214 O O . LEU A 1 546 ? -3.152 -9.283 -20.706 1.00 93.38 546 LEU A O 1
ATOM 4218 N N . ARG A 1 547 ? -4.104 -8.248 -18.950 1.00 93.12 547 ARG A N 1
ATOM 4219 C CA . ARG A 1 547 ? -5.386 -8.954 -19.043 1.00 93.12 547 ARG A CA 1
ATOM 4220 C C . ARG A 1 547 ? -6.074 -8.674 -20.368 1.00 93.12 547 ARG A C 1
ATOM 4222 O O . ARG A 1 547 ? -6.381 -9.628 -21.072 1.00 93.12 547 ARG A O 1
ATOM 4229 N N . GLY A 1 548 ? -6.226 -7.404 -20.748 1.00 90.75 548 GLY A N 1
ATOM 4230 C CA . GLY A 1 548 ? -6.832 -7.047 -22.032 1.00 90.75 548 GLY A CA 1
ATOM 4231 C C . GLY A 1 548 ? -6.083 -7.662 -23.220 1.00 90.75 548 GLY A C 1
ATOM 4232 O O . GLY A 1 548 ? -6.695 -8.168 -24.161 1.00 90.75 548 GLY A O 1
ATOM 4233 N N . TRP A 1 549 ? -4.748 -7.710 -23.158 1.00 89.75 549 TRP A N 1
ATOM 4234 C CA . TRP A 1 549 ? -3.933 -8.327 -24.205 1.00 89.75 549 TRP A CA 1
ATOM 4235 C C . TRP A 1 549 ? -4.111 -9.854 -24.305 1.00 89.75 549 TRP A C 1
ATOM 4237 O O . TRP A 1 549 ? -4.195 -10.378 -25.425 1.00 89.75 549 TRP A O 1
ATOM 4247 N N . ILE A 1 550 ? -4.207 -10.549 -23.163 1.00 91.81 550 ILE A N 1
ATOM 4248 C CA . ILE A 1 550 ? -4.505 -11.991 -23.077 1.00 91.81 550 ILE A CA 1
ATOM 4249 C C . ILE A 1 550 ? -5.922 -12.275 -23.588 1.00 91.81 550 ILE A C 1
ATOM 4251 O O . ILE A 1 550 ? -6.103 -13.154 -24.429 1.00 91.81 550 ILE A O 1
ATOM 4255 N N . GLU A 1 551 ? -6.912 -11.498 -23.147 1.00 91.38 551 GLU A N 1
ATOM 4256 C CA . GLU A 1 551 ? -8.321 -11.635 -23.536 1.00 91.38 551 GLU A CA 1
ATOM 4257 C C . GLU A 1 551 ? -8.506 -11.491 -25.055 1.00 91.38 551 GLU A C 1
ATOM 4259 O O . GLU A 1 551 ? -9.183 -12.313 -25.676 1.00 91.38 551 GLU A O 1
ATOM 4264 N N . CYS A 1 552 ? -7.828 -10.520 -25.680 1.00 81.81 552 CYS A N 1
ATOM 4265 C CA . CYS A 1 552 ? -7.817 -10.360 -27.139 1.00 81.81 552 CYS A CA 1
ATOM 4266 C C . CYS A 1 552 ? -7.155 -11.541 -27.867 1.00 81.81 552 CYS A 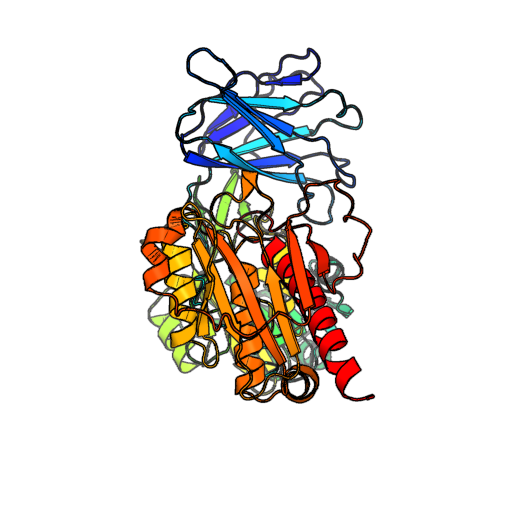C 1
ATOM 4268 O O . CYS A 1 552 ? -7.476 -11.814 -29.020 1.00 81.81 552 CYS A O 1
ATOM 4270 N N . GLY A 1 553 ? -6.215 -12.231 -27.213 1.00 65.94 553 GLY A N 1
ATOM 4271 C CA . GLY A 1 553 ? -5.619 -13.457 -27.736 1.00 65.94 553 GLY A CA 1
ATOM 4272 C C . GLY A 1 553 ? -6.611 -14.616 -27.700 1.00 65.94 553 GLY A C 1
ATOM 4273 O O . GLY A 1 553 ? -6.825 -15.258 -28.721 1.00 65.94 553 GLY A O 1
ATOM 4274 N N . GLY A 1 554 ? -7.250 -14.845 -26.550 1.00 54.97 554 GLY A N 1
ATOM 4275 C CA . GLY A 1 554 ? -8.186 -15.956 -26.352 1.00 54.97 554 GLY A CA 1
ATOM 4276 C C . GLY A 1 554 ? -9.495 -15.831 -27.142 1.00 54.97 554 GLY A C 1
ATOM 4277 O O . GLY A 1 554 ? -10.031 -16.836 -27.599 1.00 54.97 554 GLY A O 1
ATOM 4278 N N . GLY A 1 555 ? -9.996 -14.608 -27.359 1.00 44.34 555 GLY A N 1
ATOM 4279 C CA . GLY A 1 555 ? -11.288 -14.368 -28.018 1.00 44.34 555 GLY A CA 1
ATOM 4280 C C . GLY A 1 555 ? -11.320 -14.627 -29.530 1.00 44.34 555 GLY A C 1
ATOM 4281 O O . GLY A 1 555 ? -12.380 -14.939 -30.070 1.00 44.34 555 GLY A O 1
ATOM 4282 N N . ALA A 1 556 ? -10.180 -14.545 -30.225 1.00 42.00 556 ALA A N 1
ATOM 4283 C CA . ALA A 1 556 ? -10.117 -14.826 -31.662 1.00 42.00 556 ALA A CA 1
ATOM 4284 C C . ALA A 1 556 ? -10.236 -16.331 -31.976 1.00 42.00 556 ALA A C 1
ATOM 4286 O O . ALA A 1 556 ? -10.736 -16.698 -33.033 1.00 42.00 556 ALA A O 1
ATOM 4287 N N . ALA A 1 557 ? -9.845 -17.202 -31.039 1.00 40.22 557 ALA A N 1
ATOM 4288 C CA . ALA A 1 557 ? -9.866 -18.656 -31.212 1.00 40.22 557 ALA A CA 1
ATOM 4289 C C . ALA A 1 557 ? -11.220 -19.320 -30.876 1.00 40.22 557 ALA A C 1
ATOM 4291 O O . ALA A 1 557 ? -11.341 -20.532 -31.002 1.00 40.22 557 ALA A O 1
ATOM 4292 N N . GLN A 1 558 ? -12.226 -18.554 -30.430 1.00 37.00 558 GLN A N 1
ATOM 4293 C CA . GLN A 1 558 ? -13.603 -19.037 -30.213 1.00 37.00 558 GLN A CA 1
ATOM 4294 C C . GLN A 1 558 ? -14.579 -18.617 -31.328 1.00 37.00 558 GLN A C 1
ATOM 4296 O O . GLN A 1 558 ? -15.749 -18.986 -31.280 1.00 37.00 558 GLN A O 1
ATOM 4301 N N . ARG A 1 559 ? -14.126 -17.829 -32.314 1.00 35.53 559 ARG A N 1
ATOM 4302 C CA . ARG A 1 559 ? -14.938 -17.383 -33.466 1.00 35.53 559 ARG A CA 1
ATOM 4303 C C . ARG A 1 559 ? -14.457 -17.934 -34.816 1.00 35.53 559 ARG A C 1
ATOM 4305 O O . ARG A 1 559 ? -15.004 -17.540 -35.842 1.00 35.53 559 ARG A O 1
ATOM 4312 N N . ALA A 1 560 ? -13.461 -18.812 -34.802 1.00 31.52 560 ALA A N 1
ATOM 4313 C CA . ALA A 1 560 ? -13.015 -19.631 -35.925 1.00 31.52 560 ALA A CA 1
ATOM 4314 C C . ALA A 1 560 ? -13.198 -21.096 -35.527 1.00 31.52 560 ALA A C 1
ATOM 4316 O O . ALA A 1 560 ? -13.561 -21.893 -36.417 1.00 31.52 560 ALA A O 1
#